Protein AF-0000000066668707 (afdb_homodimer)

Sequence (626 aa):
MRTLSFDSHNLSAIEEFLNSAYTTMSIGNGSPQDASAQIRRDMLGAVSLDQLDLGFDMSYDADPLERVCLCAVQTGAIEETYRDVGTDVFRPGDVGLLTPPDLPYRGTIRTARYSITMFDPALLSRVCGPLGKPVRFTGHKPTSAAAARRLNRAIEHLQEVAADSAAPPSKLVAATLTDYLAATVLDTLPTTVVTDPTATDRRDAHPDVVRRAVAYIETHLAEDIAVADIAMAAFVSVRALQLAFRKHLDTTPLALLRRLRLAAAHEQLRAAVPGEQVTVTTVAYQWGFTHSGRFAIEYKRVYGQHPSQTLHSMRTLSFDSHNLSAIEEFLNSAYTTMSIGNGSPQDASAQIRRDMLGAVSLDQLDLGFDMSYDADPLERVCLCAVQTGAIEETYRDVGTDVFRPGDVGLLTPPDLPYRGTIRTARYSITMFDPALLSRVCGPLGKPVRFTGHKPTSAAAARRLNRAIEHLQEVAADSAAPPSKLVAATLTDYLAATVLDTLPTTVVTDPTATDRRDAHPDVVRRAVAYIETHLAEDIAVADIAMAAFVSVRALQLAFRKHLDTTPLALLRRLRLAAAHEQLRAAVPGEQVTVTTVAYQWGFTHSGRFAIEYKRVYGQHPSQTLHS

InterPro domains:
  IPR009057 Homedomain-like superfamily [SSF46689] (207-258)
  IPR009057 Homedomain-like superfamily [SSF46689] (261-310)
  IPR018060 AraC-like, DNA binding HTH domain [PF12833] (231-311)
  IPR018060 AraC-like, DNA binding HTH domain [PS01124] (211-313)
  IPR018060 AraC-like, DNA binding HTH domain [SM00342] (224-311)
  IPR050204 AraC/XylS family transcriptional regulators [PTHR46796] (59-311)

Radius of gyration: 31.49 Å; Cα contacts (8 Å, |Δi|>4): 1230; chains: 2; bounding box: 56×114×71 Å

Structure (mmCIF, N/CA/C/O backbone):
data_AF-0000000066668707-model_v1
#
loop_
_entity.id
_entity.type
_entity.pdbx_description
1 polymer 'AraC family transcriptional regulator'
#
loop_
_atom_site.group_PDB
_atom_site.id
_atom_site.type_symbol
_atom_site.label_atom_id
_atom_site.label_alt_id
_atom_site.label_comp_id
_atom_site.label_asym_id
_atom_site.label_entity_id
_atom_site.label_seq_id
_atom_site.pdbx_PDB_ins_code
_atom_site.Cartn_x
_atom_site.Cartn_y
_atom_site.Cartn_z
_atom_site.occupancy
_atom_site.B_iso_or_equiv
_atom_site.auth_seq_id
_atom_site.auth_comp_id
_atom_site.auth_asym_id
_atom_site.auth_atom_id
_atom_site.pdbx_PDB_model_num
ATOM 1 N N . MET A 1 1 ? 18.828 -0.746 -1.94 1 44.69 1 MET A N 1
ATOM 2 C CA . MET A 1 1 ? 18.391 0.459 -1.24 1 44.69 1 MET A CA 1
ATOM 3 C C . MET A 1 1 ? 19.219 0.678 0.029 1 44.69 1 MET A C 1
ATOM 5 O O . MET A 1 1 ? 19.297 -0.214 0.874 1 44.69 1 MET A O 1
ATOM 9 N N . ARG A 1 2 ? 20.25 1.613 0.057 1 58.72 2 ARG A N 1
ATOM 10 C CA . ARG A 1 2 ? 21.312 1.766 1.03 1 58.72 2 ARG A CA 1
ATOM 11 C C . ARG A 1 2 ? 20.781 2.23 2.377 1 58.72 2 ARG A C 1
ATOM 13 O O . ARG A 1 2 ? 20.016 3.199 2.447 1 58.72 2 ARG A O 1
ATOM 20 N N . THR A 1 3 ? 20.766 1.231 3.348 1 76.81 3 THR A N 1
ATOM 21 C CA . THR A 1 3 ? 20.453 1.459 4.754 1 76.81 3 THR A CA 1
ATOM 22 C C . THR A 1 3 ? 21.516 2.342 5.406 1 76.81 3 THR A C 1
ATOM 24 O O . THR A 1 3 ? 22.719 2.07 5.293 1 76.81 3 THR A O 1
ATOM 27 N N . LEU A 1 4 ? 21.234 3.59 5.691 1 84.19 4 LEU A N 1
ATOM 28 C CA . LEU A 1 4 ? 22.062 4.457 6.523 1 84.19 4 LEU A CA 1
ATOM 29 C C . LEU A 1 4 ? 21.906 4.105 7.996 1 84.19 4 LEU A C 1
ATOM 31 O O . LEU A 1 4 ? 20.797 3.879 8.477 1 84.19 4 LEU A O 1
ATOM 35 N N . SER A 1 5 ? 23.109 3.859 8.664 1 90.88 5 SER A N 1
ATOM 36 C CA . SER A 1 5 ? 23.094 3.584 10.094 1 90.88 5 SER A CA 1
ATOM 37 C C . SER A 1 5 ? 24.047 4.512 10.844 1 90.88 5 SER A C 1
ATOM 39 O O . SER A 1 5 ? 25.156 4.766 10.391 1 90.88 5 SER A O 1
ATOM 41 N N . PHE A 1 6 ? 23.562 5.051 11.922 1 93.5 6 PHE A N 1
ATOM 42 C CA . PHE A 1 6 ? 24.328 5.988 12.734 1 93.5 6 PHE A CA 1
ATOM 43 C C . PHE A 1 6 ? 24.172 5.668 14.219 1 93.5 6 PHE A C 1
ATOM 45 O O . PHE A 1 6 ? 23.078 5.324 14.672 1 93.5 6 PHE A O 1
ATOM 52 N N . ASP A 1 7 ? 25.297 5.68 14.93 1 96 7 ASP A N 1
ATOM 53 C CA . ASP A 1 7 ? 25.328 5.445 16.375 1 96 7 ASP A CA 1
ATOM 54 C C . ASP A 1 7 ? 26.406 6.301 17.031 1 96 7 ASP A C 1
ATOM 56 O O . ASP A 1 7 ? 27.594 6.168 16.719 1 96 7 ASP A O 1
ATOM 60 N N . SER A 1 8 ? 25.984 7.207 17.922 1 93.62 8 SER A N 1
ATOM 61 C CA . SER A 1 8 ? 26.969 8.07 18.562 1 93.62 8 SER A CA 1
ATOM 62 C C . SER A 1 8 ? 26.484 8.531 19.938 1 93.62 8 SER A C 1
ATOM 64 O O . SER A 1 8 ? 25.281 8.562 20.203 1 93.62 8 SER A O 1
ATOM 66 N N . HIS A 1 9 ? 27.422 8.883 20.812 1 94.81 9 HIS A N 1
ATOM 67 C CA . HIS A 1 9 ? 27.156 9.453 22.125 1 94.81 9 HIS A CA 1
ATOM 68 C C . HIS A 1 9 ? 27.703 10.867 22.234 1 94.81 9 HIS A C 1
ATOM 70 O O . HIS A 1 9 ? 27.766 11.438 23.328 1 94.81 9 HIS A O 1
ATOM 76 N N . ASN A 1 10 ? 28.156 11.367 21.188 1 93.69 10 ASN A N 1
ATOM 77 C CA . ASN A 1 10 ? 28.75 12.695 21.094 1 93.69 10 ASN A CA 1
ATOM 78 C C . ASN A 1 10 ? 27.781 13.695 20.469 1 93.69 10 ASN A C 1
ATOM 80 O O . ASN A 1 10 ? 27.344 13.516 19.344 1 93.69 10 ASN A O 1
ATOM 84 N N . LEU A 1 11 ? 27.531 14.742 21.219 1 96.19 11 LEU A N 1
ATOM 85 C CA . LEU A 1 11 ? 26.531 15.719 20.797 1 96.19 11 LEU A CA 1
ATOM 86 C C . LEU A 1 11 ? 26.922 16.359 19.469 1 96.19 11 LEU A C 1
ATOM 88 O O . LEU A 1 11 ? 26.078 16.562 18.594 1 96.19 11 LEU A O 1
ATOM 92 N N . SER A 1 12 ? 28.203 16.656 19.359 1 95.5 12 SER A N 1
ATOM 93 C CA . SER A 1 12 ? 28.672 17.297 18.125 1 95.5 12 SER A CA 1
ATOM 94 C C . SER A 1 12 ? 28.531 16.359 16.938 1 95.5 12 SER A C 1
ATOM 96 O O . SER A 1 12 ? 28.188 16.797 15.836 1 95.5 12 SER A O 1
ATOM 98 N N . ALA A 1 13 ? 28.797 15.133 17.156 1 95.75 13 ALA A N 1
ATOM 99 C CA . ALA A 1 13 ? 28.656 14.141 16.094 1 95.75 13 ALA A CA 1
ATOM 100 C C . ALA A 1 13 ? 27.188 13.961 15.695 1 95.75 13 ALA A C 1
ATOM 102 O O . ALA A 1 13 ? 26.875 13.805 14.516 1 95.75 13 ALA A O 1
ATOM 103 N N . ILE A 1 14 ? 26.359 13.984 16.672 1 96.06 14 ILE A N 1
ATOM 104 C CA . ILE A 1 14 ? 24.922 13.859 16.438 1 96.06 14 ILE A CA 1
ATOM 105 C C . ILE A 1 14 ? 24.422 15.047 15.609 1 96.06 14 ILE A C 1
ATOM 107 O O . ILE A 1 14 ? 23.719 14.875 14.617 1 96.06 14 ILE A O 1
ATOM 111 N N . GLU A 1 15 ? 24.828 16.188 15.969 1 96.81 15 GLU A N 1
ATOM 112 C CA . GLU A 1 15 ? 24.453 17.391 15.242 1 96.81 15 GLU A CA 1
ATOM 113 C C . GLU A 1 15 ? 24.938 17.344 13.797 1 96.81 15 GLU A C 1
ATOM 115 O O . GLU A 1 15 ? 24.203 17.688 12.867 1 96.81 15 GLU A O 1
ATOM 120 N N . GLU A 1 16 ? 26.188 16.938 13.594 1 94.12 16 GLU A N 1
ATOM 121 C CA . GLU A 1 16 ? 26.766 16.828 12.258 1 94.12 16 GLU A CA 1
ATOM 122 C C . GLU A 1 16 ? 25.969 15.859 11.391 1 94.12 16 GLU A C 1
ATOM 124 O O . GLU A 1 16 ? 25.719 16.125 10.219 1 94.12 16 GLU A O 1
ATOM 129 N N . PHE A 1 17 ? 25.625 14.859 11.969 1 93.75 17 PHE A N 1
ATOM 130 C CA . PHE A 1 17 ? 24.859 13.859 11.234 1 93.75 17 PHE A CA 1
ATOM 131 C C . PHE A 1 17 ? 23.5 14.414 10.828 1 93.75 17 PHE A C 1
ATOM 133 O O . PHE A 1 17 ? 23.078 14.281 9.68 1 93.75 17 PHE A O 1
ATOM 140 N N . LEU A 1 18 ? 22.75 14.961 11.844 1 96.38 18 LEU A N 1
ATOM 141 C CA . LEU A 1 18 ? 21.422 15.492 11.578 1 96.38 18 LEU A CA 1
ATOM 142 C C . LEU A 1 18 ? 21.469 16.562 10.492 1 96.38 18 LEU A C 1
ATOM 144 O O . LEU A 1 18 ? 20.578 16.625 9.633 1 96.38 18 LEU A O 1
ATOM 148 N N . ASN A 1 19 ? 22.531 17.344 10.453 1 95.5 19 ASN A N 1
ATOM 149 C CA . ASN A 1 19 ? 22.703 18.375 9.445 1 95.5 19 ASN A CA 1
ATOM 150 C C . ASN A 1 19 ? 22.922 17.781 8.055 1 95.5 19 ASN A C 1
ATOM 152 O O . ASN A 1 19 ? 22.484 18.344 7.051 1 95.5 19 ASN A O 1
ATOM 156 N N . SER A 1 20 ? 23.594 16.703 8.047 1 93.25 20 SER A N 1
ATOM 157 C CA . SER A 1 20 ? 23.859 16.031 6.777 1 93.25 20 SER A CA 1
ATOM 158 C C . SER A 1 20 ? 22.625 15.289 6.281 1 93.25 20 SER A C 1
ATOM 160 O O . SER A 1 20 ? 22.375 15.219 5.078 1 93.25 20 SER A O 1
ATOM 162 N N . ALA A 1 21 ? 21.844 14.781 7.16 1 93.44 21 ALA A N 1
ATOM 163 C CA . ALA A 1 21 ? 20.781 13.844 6.805 1 93.44 21 ALA A CA 1
ATOM 164 C C . ALA A 1 21 ? 19.453 14.562 6.625 1 93.44 21 ALA A C 1
ATOM 166 O O . ALA A 1 21 ? 18.578 14.086 5.91 1 93.44 21 ALA A O 1
ATOM 167 N N . TYR A 1 22 ? 19.297 15.68 7.254 1 95.69 22 TYR A N 1
ATOM 168 C CA . TYR A 1 22 ? 17.984 16.312 7.254 1 95.69 22 TYR A CA 1
ATOM 169 C C . TYR A 1 22 ? 18.078 17.766 6.797 1 95.69 22 TYR A C 1
ATOM 171 O O . TYR A 1 22 ? 17.984 18.047 5.602 1 95.69 22 TYR A O 1
ATOM 179 N N . THR A 1 23 ? 18.344 18.688 7.609 1 95.06 23 THR A N 1
ATOM 180 C CA . THR A 1 23 ? 18.5 20.094 7.297 1 95.06 23 THR A CA 1
ATOM 181 C C . THR A 1 23 ? 19.453 20.766 8.281 1 95.06 23 THR A C 1
ATOM 183 O O . THR A 1 23 ? 19.922 20.125 9.227 1 95.06 23 THR A O 1
ATOM 186 N N . THR A 1 24 ? 19.766 21.969 7.914 1 96.25 24 THR A N 1
ATOM 187 C CA . THR A 1 24 ? 20.609 22.719 8.836 1 96.25 24 THR A CA 1
ATOM 188 C C . THR A 1 24 ? 19.891 22.969 10.156 1 96.25 24 THR A C 1
ATOM 190 O O . THR A 1 24 ? 18.781 23.516 10.172 1 96.25 24 THR A O 1
ATOM 193 N N . MET A 1 25 ? 20.562 22.484 11.273 1 95.75 25 MET A N 1
ATOM 194 C CA . MET A 1 25 ? 19.953 22.719 12.578 1 95.75 25 MET A CA 1
ATOM 195 C C . MET A 1 25 ? 21.016 22.812 13.672 1 95.75 25 MET A C 1
ATOM 197 O O . MET A 1 25 ? 22.156 22.391 13.477 1 95.75 25 MET A O 1
ATOM 201 N N . SER A 1 26 ? 20.688 23.547 14.688 1 97.31 26 SER A N 1
ATOM 202 C CA . SER A 1 26 ? 21.453 23.531 15.938 1 97.31 26 SER A CA 1
ATOM 203 C C . SER A 1 26 ? 20.719 22.734 17.016 1 97.31 26 SER A C 1
ATOM 205 O O . SER A 1 26 ? 19.484 22.812 17.125 1 97.31 26 SER A O 1
ATOM 207 N N . ILE A 1 27 ? 21.516 21.906 17.719 1 97.31 27 ILE A N 1
ATOM 208 C CA . ILE A 1 27 ? 20.875 21.094 18.75 1 97.31 27 ILE A CA 1
ATOM 209 C C . ILE A 1 27 ? 21.516 21.375 20.094 1 97.31 27 ILE A C 1
ATOM 211 O O . ILE A 1 27 ? 22.625 21.906 20.172 1 97.31 27 ILE A O 1
ATOM 215 N N . GLY A 1 28 ? 20.797 21.094 21.156 1 96.94 28 GLY A N 1
ATOM 216 C CA . GLY A 1 28 ? 21.281 21.188 22.531 1 96.94 28 GLY A CA 1
ATOM 217 C C . GLY A 1 28 ? 20.859 20.016 23.391 1 96.94 28 GLY A C 1
ATOM 218 O O . GLY A 1 28 ? 19.875 19.328 23.094 1 96.94 28 GLY A O 1
ATOM 219 N N . ASN A 1 29 ? 21.625 19.703 24.406 1 95.75 29 ASN A N 1
ATOM 220 C CA . ASN A 1 29 ? 21.281 18.688 25.391 1 95.75 29 ASN A CA 1
ATOM 221 C C . ASN A 1 29 ? 20.703 19.312 26.656 1 95.75 29 ASN A C 1
ATOM 223 O O . ASN A 1 29 ? 21.438 19.922 27.438 1 95.75 29 ASN A O 1
ATOM 227 N N . GLY A 1 30 ? 19.453 19.094 26.859 1 87.81 30 GLY A N 1
ATOM 228 C CA . GLY A 1 30 ? 18.781 19.672 28.016 1 87.81 30 GLY A CA 1
ATOM 229 C C . GLY A 1 30 ? 18.688 18.703 29.188 1 87.81 30 GLY A C 1
ATOM 230 O O . GLY A 1 30 ? 17.984 18.969 30.156 1 87.81 30 GLY A O 1
ATOM 231 N N . SER A 1 31 ? 19.359 17.594 29.125 1 88.75 31 SER A N 1
ATOM 232 C CA . SER A 1 31 ? 19.266 16.578 30.172 1 88.75 31 SER A CA 1
ATOM 233 C C . SER A 1 31 ? 20.625 16.344 30.828 1 88.75 31 SER A C 1
ATOM 235 O O . SER A 1 31 ? 21.672 16.688 30.266 1 88.75 31 SER A O 1
ATOM 237 N N . PRO A 1 32 ? 20.609 15.836 32.031 1 86.81 32 PRO A N 1
ATOM 238 C CA . PRO A 1 32 ? 21.859 15.5 32.688 1 86.81 32 PRO A CA 1
ATOM 239 C C . PRO A 1 32 ? 22.562 14.297 32.062 1 86.81 32 PRO A C 1
ATOM 241 O O . PRO A 1 32 ? 23.781 14.141 32.25 1 86.81 32 PRO A O 1
ATOM 244 N N . GLN A 1 33 ? 21.875 13.523 31.375 1 87.38 33 GLN A N 1
ATOM 245 C CA . GLN A 1 33 ? 22.453 12.336 30.75 1 87.38 33 GLN A CA 1
ATOM 246 C C . GLN A 1 33 ? 23.297 12.719 29.531 1 87.38 33 GLN A C 1
ATOM 248 O O . GLN A 1 33 ? 23.062 13.75 28.906 1 87.38 33 GLN A O 1
ATOM 253 N N . ASP A 1 34 ? 24.219 11.844 29.25 1 91.44 34 ASP A N 1
ATOM 254 C CA . ASP A 1 34 ? 25.031 12.016 28.047 1 91.44 34 ASP A CA 1
ATOM 255 C C . ASP A 1 34 ? 24.172 11.859 26.797 1 91.44 34 ASP A C 1
ATOM 257 O O . ASP A 1 34 ? 23.203 11.094 26.781 1 91.44 34 ASP A O 1
ATOM 261 N N . ALA A 1 35 ? 24.594 12.609 25.828 1 94.56 35 ALA A N 1
ATOM 262 C CA . ALA A 1 35 ? 23.906 12.492 24.547 1 94.56 35 ALA A CA 1
ATOM 263 C C . ALA A 1 35 ? 24.062 11.094 23.953 1 94.56 35 ALA A C 1
ATOM 265 O O . ALA A 1 35 ? 25.109 10.461 24.125 1 94.56 35 ALA A O 1
ATOM 266 N N . SER A 1 36 ? 23.016 10.555 23.391 1 96.88 36 SER A N 1
ATOM 267 C CA . SER A 1 36 ? 23.047 9.289 22.672 1 96.88 36 SER A CA 1
ATOM 268 C C . SER A 1 36 ? 21.984 9.258 21.578 1 96.88 36 SER A C 1
ATOM 270 O O . SER A 1 36 ? 20.859 9.688 21.781 1 96.88 36 SER A O 1
ATOM 272 N N . ALA A 1 37 ? 22.406 8.812 20.406 1 96.94 37 ALA A N 1
ATOM 273 C CA . ALA A 1 37 ? 21.484 8.719 19.281 1 96.94 37 ALA A CA 1
ATOM 274 C C . ALA A 1 37 ? 21.812 7.508 18.406 1 96.94 37 ALA A C 1
ATOM 276 O O . ALA A 1 37 ? 22.984 7.254 18.094 1 96.94 37 ALA A O 1
ATOM 277 N N . GLN A 1 38 ? 20.828 6.711 18.172 1 97.88 38 GLN A N 1
ATOM 278 C CA . GLN A 1 38 ? 20.875 5.668 17.156 1 97.88 38 GLN A CA 1
ATOM 279 C C . GLN A 1 38 ? 19.844 5.914 16.062 1 97.88 38 GLN A C 1
ATOM 281 O O . GLN A 1 38 ? 18.656 6.109 16.359 1 97.88 38 GLN A O 1
ATOM 286 N N . ILE A 1 39 ? 20.312 5.961 14.797 1 96.31 39 ILE A N 1
ATOM 287 C CA . ILE A 1 39 ? 19.422 6.262 13.672 1 96.31 39 ILE A CA 1
ATOM 288 C C . ILE A 1 39 ? 19.672 5.273 12.539 1 96.31 39 ILE A C 1
ATOM 290 O O . ILE A 1 39 ? 20.828 5 12.188 1 96.31 39 ILE A O 1
ATOM 294 N N . ARG A 1 40 ? 18.672 4.664 12.102 1 95.81 40 ARG A N 1
ATOM 295 C CA . ARG A 1 40 ? 18.703 3.811 10.914 1 95.81 40 ARG A CA 1
ATOM 296 C C . ARG A 1 40 ? 17.75 4.316 9.844 1 95.81 40 ARG A C 1
ATOM 298 O O . ARG A 1 40 ? 16.625 4.703 10.141 1 95.81 40 ARG A O 1
ATOM 305 N N . ARG A 1 41 ? 18.25 4.316 8.562 1 96 41 ARG A N 1
ATOM 306 C CA . ARG A 1 41 ? 17.422 4.77 7.449 1 96 41 ARG A CA 1
ATOM 307 C C . ARG A 1 41 ? 17.312 3.693 6.371 1 96 41 ARG A C 1
ATOM 309 O O . ARG A 1 41 ? 18.328 3.15 5.93 1 96 41 ARG A O 1
ATOM 316 N N . ASP A 1 42 ? 16.094 3.439 6.016 1 94.06 42 ASP A N 1
ATOM 317 C CA . ASP A 1 42 ? 15.805 2.672 4.809 1 94.06 42 ASP A CA 1
ATOM 318 C C . ASP A 1 42 ? 15.141 3.549 3.744 1 94.06 42 ASP A C 1
ATOM 320 O O . ASP A 1 42 ? 14.531 4.57 4.066 1 94.06 42 ASP A O 1
ATOM 324 N N . MET A 1 43 ? 15.359 3.125 2.484 1 91.94 43 MET A N 1
ATOM 325 C CA . MET A 1 43 ? 14.758 3.879 1.389 1 91.94 43 MET A CA 1
ATOM 326 C C . MET A 1 43 ? 13.742 3.027 0.636 1 91.94 43 MET A C 1
ATOM 328 O O . MET A 1 43 ? 13.961 1.834 0.427 1 91.94 43 MET A O 1
ATOM 332 N N . LEU A 1 44 ? 12.664 3.613 0.288 1 92.75 44 LEU A N 1
ATOM 333 C CA . LEU A 1 44 ? 11.703 3.094 -0.682 1 92.75 44 LEU A CA 1
ATOM 334 C C . LEU A 1 44 ? 11.461 4.102 -1.801 1 92.75 44 LEU A C 1
ATOM 336 O O . LEU A 1 44 ? 10.664 5.031 -1.645 1 92.75 44 LEU A O 1
ATOM 340 N N . GLY A 1 45 ? 12.102 3.848 -2.957 1 83.69 45 GLY A N 1
ATOM 341 C CA . GLY A 1 45 ? 12.164 4.93 -3.926 1 83.69 45 GLY A CA 1
ATOM 342 C C . GLY A 1 45 ? 12.742 6.211 -3.354 1 83.69 45 GLY A C 1
ATOM 343 O O . GLY A 1 45 ? 13.836 6.203 -2.787 1 83.69 45 GLY A O 1
ATOM 344 N N . ALA A 1 46 ? 11.938 7.273 -3.486 1 87.06 46 ALA A N 1
ATOM 345 C CA . ALA A 1 46 ? 12.414 8.57 -3.014 1 87.06 46 ALA A CA 1
ATOM 346 C C . ALA A 1 46 ? 11.906 8.867 -1.606 1 87.06 46 ALA A C 1
ATOM 348 O O . ALA A 1 46 ? 12.086 9.969 -1.09 1 87.06 46 ALA A O 1
ATOM 349 N N . VAL A 1 47 ? 11.25 7.883 -0.95 1 95.94 47 VAL A N 1
ATOM 350 C CA . VAL A 1 47 ? 10.742 8.047 0.41 1 95.94 47 VAL A CA 1
ATOM 351 C C . VAL A 1 47 ? 11.75 7.477 1.407 1 95.94 47 VAL A C 1
ATOM 353 O O . VAL A 1 47 ? 12.219 6.348 1.251 1 95.94 47 VAL A O 1
ATOM 356 N N . SER A 1 48 ? 12.148 8.25 2.354 1 96.75 48 SER A N 1
ATOM 357 C CA . SER A 1 48 ? 13.031 7.762 3.412 1 96.75 48 SER A CA 1
ATOM 358 C C . SER A 1 48 ? 12.234 7.352 4.645 1 96.75 48 SER A C 1
ATOM 360 O O . SER A 1 48 ? 11.25 8 5.004 1 96.75 48 SER A O 1
ATOM 362 N N . LEU A 1 49 ? 12.578 6.293 5.238 1 97.38 49 LEU A N 1
ATOM 363 C CA . LEU A 1 49 ? 11.992 5.758 6.461 1 97.38 49 LEU A CA 1
ATOM 364 C C . LEU A 1 49 ? 13.055 5.602 7.547 1 97.38 49 LEU A C 1
ATOM 366 O O . LEU A 1 49 ? 13.836 4.652 7.52 1 97.38 49 LEU A O 1
ATOM 370 N N . ASP A 1 50 ? 13.031 6.488 8.508 1 97.56 50 ASP A N 1
ATOM 371 C CA . ASP A 1 50 ? 14.07 6.531 9.531 1 97.56 50 ASP A CA 1
ATOM 372 C C . ASP A 1 50 ? 13.539 6.035 10.875 1 97.56 50 ASP A C 1
ATOM 374 O O . ASP A 1 50 ? 12.398 6.332 11.25 1 97.56 50 ASP A O 1
ATOM 378 N N . GLN A 1 51 ? 14.305 5.273 11.594 1 97.31 51 GLN A N 1
ATOM 379 C CA . GLN A 1 51 ? 14.094 4.918 12.992 1 97.31 51 GLN A CA 1
ATOM 380 C C . GLN A 1 51 ? 15.094 5.617 13.898 1 97.31 51 GLN A C 1
ATOM 382 O O . GLN A 1 51 ? 16.312 5.484 13.711 1 97.31 51 GLN A O 1
ATOM 387 N N . LEU A 1 52 ? 14.578 6.371 14.836 1 97.88 52 LEU A N 1
ATOM 388 C CA . LEU A 1 52 ? 15.445 7.145 15.719 1 97.88 52 LEU A CA 1
ATOM 389 C C . LEU A 1 52 ? 15.25 6.73 17.172 1 97.88 52 LEU A C 1
ATOM 391 O O . LEU A 1 52 ? 14.117 6.516 17.609 1 97.88 52 LEU A O 1
ATOM 395 N N . ASP A 1 53 ? 16.344 6.555 17.844 1 98.25 53 ASP A N 1
ATOM 396 C CA . ASP A 1 53 ? 16.391 6.348 19.281 1 98.25 53 ASP A CA 1
ATOM 397 C C . ASP A 1 53 ? 17.312 7.363 19.953 1 98.25 53 ASP A C 1
ATOM 399 O O . ASP A 1 53 ? 18.547 7.25 19.875 1 98.25 53 ASP A O 1
ATOM 403 N N . LEU A 1 54 ? 16.781 8.336 20.578 1 97.69 54 LEU A N 1
ATOM 404 C CA . LEU A 1 54 ? 17.531 9.375 21.266 1 97.69 54 LEU A CA 1
ATOM 405 C C . LEU A 1 54 ? 17.469 9.172 22.781 1 97.69 54 LEU A C 1
ATOM 407 O O . LEU A 1 54 ? 16.375 9.156 23.359 1 97.69 54 LEU A O 1
ATOM 411 N N . GLY A 1 55 ? 18.578 9.078 23.422 1 96.44 55 GLY A N 1
ATOM 412 C CA . GLY A 1 55 ? 18.656 8.781 24.844 1 96.44 55 GLY A CA 1
ATOM 413 C C . GLY A 1 55 ? 18.859 10.016 25.703 1 96.44 55 GLY A C 1
ATOM 414 O O . GLY A 1 55 ? 19.359 9.922 26.828 1 96.44 55 GLY A O 1
ATOM 415 N N . PHE A 1 56 ? 18.516 11.203 25.188 1 95.94 56 PHE A N 1
ATOM 416 C CA . PHE A 1 56 ? 18.641 12.461 25.922 1 95.94 56 PHE A CA 1
ATOM 417 C C . PHE A 1 56 ? 17.578 13.461 25.453 1 95.94 56 PHE A C 1
ATOM 419 O O . PHE A 1 56 ? 16.906 13.227 24.453 1 95.94 56 PHE A O 1
ATOM 426 N N . ASP A 1 57 ? 17.359 14.469 26.25 1 97.31 57 ASP A N 1
ATOM 427 C CA . ASP A 1 57 ? 16.453 15.539 25.844 1 97.31 57 ASP A CA 1
ATOM 428 C C . ASP A 1 57 ? 17.141 16.5 24.875 1 97.31 57 ASP A C 1
ATOM 430 O O . ASP A 1 57 ? 18 17.297 25.281 1 97.31 57 ASP A O 1
ATOM 434 N N . MET A 1 58 ? 16.703 16.469 23.656 1 97.56 58 MET A N 1
ATOM 435 C CA . MET A 1 58 ? 17.375 17.25 22.625 1 97.56 58 MET A CA 1
ATOM 436 C C . MET A 1 58 ? 16.516 18.453 22.219 1 97.56 58 MET A C 1
ATOM 438 O O . MET A 1 58 ? 15.43 18.281 21.672 1 97.56 58 MET A O 1
ATOM 442 N N . SER A 1 59 ? 16.984 19.625 22.469 1 97 59 SER A N 1
ATOM 443 C CA . SER A 1 59 ? 16.391 20.797 21.859 1 97 59 SER A CA 1
ATOM 444 C C . SER A 1 59 ? 16.922 21.016 20.453 1 97 59 SER A C 1
ATOM 446 O O . SER A 1 59 ? 18.078 20.703 20.156 1 97 59 SER A O 1
ATOM 448 N N . TYR A 1 60 ? 16.094 21.5 19.562 1 96.69 60 TYR A N 1
ATOM 449 C CA . TYR A 1 60 ? 16.547 21.75 18.203 1 96.69 60 TYR A CA 1
ATOM 450 C C . TYR A 1 60 ? 15.914 23.031 17.656 1 96.69 60 TYR A C 1
ATOM 452 O O . TYR A 1 60 ? 14.805 23.406 18.047 1 96.69 60 TYR A O 1
ATOM 460 N N . ASP A 1 61 ? 16.594 23.781 16.859 1 95.38 61 ASP A N 1
ATOM 461 C CA . ASP A 1 61 ? 16.219 24.906 16.016 1 95.38 61 ASP A CA 1
ATOM 462 C C . ASP A 1 61 ? 16.703 24.703 14.578 1 95.38 61 ASP A C 1
ATOM 464 O O . ASP A 1 61 ? 17.906 24.688 14.32 1 95.38 61 ASP A O 1
ATOM 468 N N . ALA A 1 62 ? 15.711 24.531 13.688 1 95.25 62 ALA A N 1
ATOM 469 C CA . ALA A 1 62 ? 16.078 23.953 12.391 1 95.25 62 ALA A CA 1
ATOM 470 C C . ALA A 1 62 ? 15.5 24.781 11.242 1 95.25 62 ALA A C 1
ATOM 472 O O . ALA A 1 62 ? 14.422 25.375 11.375 1 95.25 62 ALA A O 1
ATOM 473 N N . ASP A 1 63 ? 16.156 24.797 10.109 1 93.94 63 ASP A N 1
ATOM 474 C CA . ASP A 1 63 ? 15.664 25.344 8.844 1 93.94 63 ASP A CA 1
ATOM 475 C C . ASP A 1 63 ? 14.539 24.484 8.281 1 93.94 63 ASP A C 1
ATOM 477 O O . ASP A 1 63 ? 14.289 23.375 8.766 1 93.94 63 ASP A O 1
ATOM 481 N N . PRO A 1 64 ? 13.773 25.062 7.309 1 91.69 64 PRO A N 1
ATOM 482 C CA . PRO A 1 64 ? 12.727 24.25 6.68 1 91.69 64 PRO A CA 1
ATOM 483 C C . PRO A 1 64 ? 13.273 22.953 6.102 1 91.69 64 PRO A C 1
ATOM 485 O O . PRO A 1 64 ? 14.375 22.922 5.547 1 91.69 64 PRO A O 1
ATOM 488 N N . LEU A 1 65 ? 12.539 21.891 6.262 1 95 65 LEU A N 1
ATOM 489 C CA . LEU A 1 65 ? 12.945 20.594 5.738 1 95 65 LEU A CA 1
ATOM 490 C C . LEU A 1 65 ? 12.758 20.531 4.227 1 95 65 LEU A C 1
ATOM 492 O O . LEU A 1 65 ? 13.484 19.797 3.539 1 95 65 LEU A O 1
ATOM 496 N N . GLU A 1 66 ? 11.711 21.234 3.715 1 92.69 66 GLU A N 1
ATOM 497 C CA . GLU A 1 66 ? 11.305 21.234 2.312 1 92.69 66 GLU A CA 1
ATOM 498 C C . GLU A 1 66 ? 10.781 19.859 1.895 1 92.69 66 GLU A C 1
ATOM 500 O O . GLU A 1 66 ? 10.805 19.516 0.711 1 92.69 66 GLU A O 1
ATOM 505 N N . ARG A 1 67 ? 10.461 19.062 2.834 1 96.38 67 ARG A N 1
ATOM 506 C CA . ARG A 1 67 ? 9.867 17.734 2.676 1 96.38 67 ARG A CA 1
ATOM 507 C C . ARG A 1 67 ? 8.695 17.547 3.631 1 96.38 67 ARG A C 1
ATOM 509 O O . ARG A 1 67 ? 8.641 18.172 4.688 1 96.38 67 ARG A O 1
ATOM 516 N N . VAL A 1 68 ? 7.793 16.75 3.152 1 97.25 68 VAL A N 1
ATOM 517 C CA . VAL A 1 68 ? 6.801 16.266 4.109 1 97.25 68 VAL A CA 1
ATOM 518 C C . VAL A 1 68 ? 7.465 15.328 5.117 1 97.25 68 VAL A C 1
ATOM 520 O O . VAL A 1 68 ? 8.164 14.391 4.734 1 97.25 68 VAL A O 1
ATOM 523 N N . CYS A 1 69 ? 7.297 15.594 6.344 1 98.06 69 CYS A N 1
ATOM 524 C CA . CYS A 1 69 ? 7.926 14.82 7.414 1 98.06 69 CYS A CA 1
ATOM 525 C C . CYS A 1 69 ? 6.883 14.297 8.391 1 98.06 69 CYS A C 1
ATOM 527 O O . CYS A 1 69 ? 6.352 15.055 9.203 1 98.06 69 CYS A O 1
ATOM 529 N N . LEU A 1 70 ? 6.605 13.016 8.32 1 98.5 70 LEU A N 1
ATOM 530 C CA . LEU A 1 70 ? 5.684 12.352 9.242 1 98.5 70 LEU A CA 1
ATOM 531 C C . LEU A 1 70 ? 6.434 11.758 10.43 1 98.5 70 LEU A C 1
ATOM 533 O O . LEU A 1 70 ? 7.473 11.109 10.25 1 98.5 70 LEU A O 1
ATOM 537 N N . CYS A 1 71 ? 5.949 11.977 11.602 1 98.06 71 CYS A N 1
ATOM 538 C CA . CYS A 1 71 ? 6.562 11.391 12.789 1 98.06 71 CYS A CA 1
ATOM 539 C C . CYS A 1 71 ? 5.59 10.461 13.508 1 98.06 71 CYS A C 1
ATOM 541 O O . CYS A 1 71 ? 4.391 10.742 13.562 1 98.06 71 CYS A O 1
ATOM 543 N N . ALA A 1 72 ? 5.992 9.375 13.984 1 98.38 72 ALA A N 1
ATOM 544 C CA . ALA A 1 72 ? 5.266 8.438 14.836 1 98.38 72 ALA A CA 1
ATOM 545 C C . ALA A 1 72 ? 6.066 8.102 16.094 1 98.38 72 ALA A C 1
ATOM 547 O O . ALA A 1 72 ? 7.16 7.535 16 1 98.38 72 ALA A O 1
ATOM 548 N N . VAL A 1 73 ? 5.48 8.359 17.281 1 98.5 73 VAL A N 1
ATOM 549 C CA . VAL A 1 73 ? 6.223 8.219 18.516 1 98.5 73 VAL A CA 1
ATOM 550 C C . VAL A 1 73 ? 5.922 6.871 19.156 1 98.5 73 VAL A C 1
ATOM 552 O O . VAL A 1 73 ? 4.754 6.492 19.312 1 98.5 73 VAL A O 1
ATOM 555 N N . GLN A 1 74 ? 6.973 6.191 19.5 1 98 74 GLN A N 1
ATOM 556 C CA . GLN A 1 74 ? 6.828 4.918 20.203 1 98 74 GLN A CA 1
ATOM 557 C C . GLN A 1 74 ? 6.984 5.098 21.719 1 98 74 GLN A C 1
ATOM 559 O O . GLN A 1 74 ? 6.195 4.562 22.5 1 98 74 GLN A O 1
ATOM 564 N N . THR A 1 75 ? 7.996 5.758 22.141 1 98.06 75 THR A N 1
ATOM 565 C CA . THR A 1 75 ? 8.219 6.129 23.547 1 98.06 75 THR A CA 1
ATOM 566 C C . THR A 1 75 ? 8.742 7.559 23.641 1 98.06 75 THR A C 1
ATOM 568 O O . THR A 1 75 ? 9.25 8.109 22.672 1 98.06 75 THR A O 1
ATOM 571 N N . GLY A 1 76 ? 8.547 8.164 24.859 1 97.75 76 GLY A N 1
ATOM 572 C CA . GLY A 1 76 ? 8.945 9.555 25.016 1 97.75 76 GLY A CA 1
ATOM 573 C C . GLY A 1 76 ? 7.961 10.539 24.406 1 97.75 76 GLY A C 1
ATOM 574 O O . GLY A 1 76 ? 6.75 10.312 24.453 1 97.75 76 GLY A O 1
ATOM 575 N N . ALA A 1 77 ? 8.578 11.695 24 1 97.81 77 ALA A N 1
ATOM 576 C CA . ALA A 1 77 ? 7.688 12.719 23.438 1 97.81 77 ALA A CA 1
ATOM 577 C C . ALA A 1 77 ? 8.461 13.688 22.547 1 97.81 77 ALA A C 1
ATOM 579 O O . ALA A 1 77 ? 9.672 13.859 22.719 1 97.81 77 ALA A O 1
ATOM 580 N N . ILE A 1 78 ? 7.773 14.203 21.641 1 97.38 78 ILE A N 1
ATOM 581 C CA . ILE A 1 78 ? 8.273 15.297 20.812 1 97.38 78 ILE A CA 1
ATOM 582 C C . ILE A 1 78 ? 7.43 16.547 21.031 1 97.38 78 ILE A C 1
ATOM 584 O O . ILE A 1 78 ? 6.23 16.547 20.75 1 97.38 78 ILE A O 1
ATOM 588 N N . GLU A 1 79 ? 8.039 17.531 21.547 1 95.25 79 GLU A N 1
ATOM 589 C CA . GLU A 1 79 ? 7.395 18.828 21.75 1 95.25 79 GLU A CA 1
ATOM 590 C C . GLU A 1 79 ? 7.777 19.797 20.641 1 95.25 79 GLU A C 1
ATOM 592 O O . GLU A 1 79 ? 8.945 20.188 20.516 1 95.25 79 GLU A O 1
ATOM 597 N N . GLU A 1 80 ? 6.867 20.141 19.844 1 90.06 80 GLU A N 1
ATOM 598 C CA . GLU A 1 80 ? 7.117 21.062 18.734 1 90.06 80 GLU A CA 1
ATOM 599 C C . GLU A 1 80 ? 6.523 22.438 19.016 1 90.06 80 GLU A C 1
ATOM 601 O O . GLU A 1 80 ? 5.402 22.547 19.516 1 90.06 80 GLU A O 1
ATOM 606 N N . THR A 1 81 ? 7.348 23.406 18.75 1 82.44 81 THR A N 1
ATOM 607 C CA . THR A 1 81 ? 6.871 24.781 18.891 1 82.44 81 THR A CA 1
ATOM 608 C C . THR A 1 81 ? 6.566 25.391 17.531 1 82.44 81 THR A C 1
ATOM 610 O O . THR A 1 81 ? 7.48 25.672 16.75 1 82.44 81 THR A O 1
ATOM 613 N N . TYR A 1 82 ? 5.402 25.422 17.297 1 70.12 82 TYR A N 1
ATOM 614 C CA . TYR A 1 82 ? 4.957 25.984 16.016 1 70.12 82 TYR A CA 1
ATOM 615 C C . TYR A 1 82 ? 4.773 2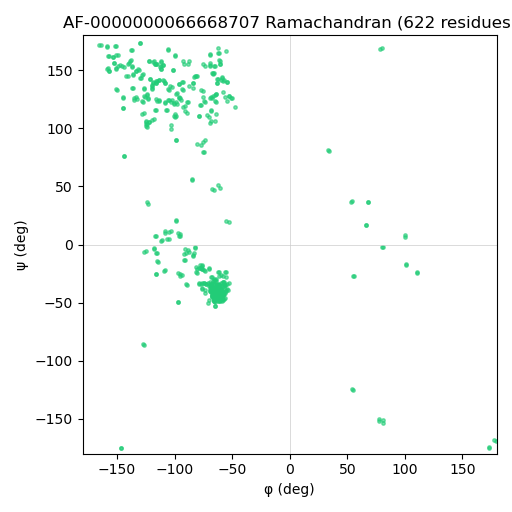7.5 16.125 1 70.12 82 TYR A C 1
ATOM 617 O O . TYR A 1 82 ? 4.336 28 17.172 1 70.12 82 TYR A O 1
ATOM 625 N N . ARG A 1 83 ? 5.238 28.203 15.117 1 61.97 83 ARG A N 1
ATOM 626 C CA . ARG A 1 83 ? 5.164 29.672 15.148 1 61.97 83 ARG A CA 1
ATOM 627 C C . ARG A 1 83 ? 3.713 30.141 15.188 1 61.97 83 ARG A C 1
ATOM 629 O O . ARG A 1 83 ? 3.396 31.141 15.828 1 61.97 83 ARG A O 1
ATOM 636 N N . ASP A 1 84 ? 2.902 29.359 14.5 1 51.03 84 ASP A N 1
ATOM 637 C CA . ASP A 1 84 ? 1.522 29.812 14.344 1 51.03 84 ASP A CA 1
ATOM 638 C C . ASP A 1 84 ? 0.616 29.188 15.406 1 51.03 84 ASP A C 1
ATOM 640 O O . ASP A 1 84 ? -0.42 29.75 15.758 1 51.03 84 ASP A O 1
ATOM 644 N N . VAL A 1 85 ? 0.875 28.047 15.945 1 55.38 85 VAL A N 1
ATOM 645 C CA . VAL A 1 85 ? -0.095 27.281 16.734 1 55.38 85 VAL A CA 1
ATOM 646 C C . VAL A 1 85 ? 0.408 27.125 18.156 1 55.38 85 VAL A C 1
ATOM 648 O O . VAL A 1 85 ? -0.368 26.812 19.062 1 55.38 85 VAL A O 1
ATOM 651 N N . GLY A 1 86 ? 1.551 27.609 18.406 1 66.44 86 GLY A N 1
ATOM 652 C CA . GLY A 1 86 ? 2.133 27.328 19.703 1 66.44 86 GLY A CA 1
ATOM 653 C C . GLY A 1 86 ? 2.789 25.953 19.781 1 66.44 86 GLY A C 1
ATOM 654 O O . GLY A 1 86 ? 3.305 25.453 18.781 1 66.44 86 GLY A O 1
ATOM 655 N N . THR A 1 87 ? 2.773 25.422 21.062 1 74.56 87 THR A N 1
ATOM 656 C CA . THR A 1 87 ? 3.48 24.156 21.266 1 74.56 87 THR A CA 1
ATOM 657 C C . THR A 1 87 ? 2.514 22.984 21.188 1 74.56 87 THR A C 1
ATOM 659 O O . THR A 1 87 ? 1.403 23.047 21.719 1 74.56 87 THR A O 1
ATOM 662 N N . ASP A 1 88 ? 2.756 22.078 20.438 1 82.38 88 ASP A N 1
ATOM 663 C CA . ASP A 1 88 ? 2.039 20.812 20.406 1 82.38 88 ASP A CA 1
ATOM 664 C C . ASP A 1 88 ? 2.971 19.641 20.75 1 82.38 88 ASP A C 1
ATOM 666 O O . ASP A 1 88 ? 4.195 19.781 20.656 1 82.38 88 ASP A O 1
ATOM 670 N N . VAL A 1 89 ? 2.314 18.609 21.234 1 92.44 89 VAL A N 1
ATOM 671 C CA . VAL A 1 89 ? 3.119 17.484 21.734 1 92.44 89 VAL A CA 1
ATOM 672 C C . VAL A 1 89 ? 2.67 16.188 21.062 1 92.44 89 VAL A C 1
ATOM 674 O O . VAL A 1 89 ? 1.473 15.906 20.984 1 92.44 89 VAL A O 1
ATOM 677 N N . PHE A 1 90 ? 3.615 15.477 20.5 1 95.44 90 PHE A N 1
ATOM 678 C CA . PHE A 1 90 ? 3.402 14.102 20.078 1 95.44 90 PHE A CA 1
ATOM 679 C C . PHE A 1 90 ? 3.801 13.125 21.172 1 95.44 90 PHE A C 1
ATOM 681 O O . PHE A 1 90 ? 4.953 13.109 21.609 1 95.44 90 PHE A O 1
ATOM 688 N N . ARG A 1 91 ? 2.84 12.375 21.609 1 96.38 91 ARG A N 1
ATOM 689 C CA . ARG A 1 91 ? 3.043 11.383 22.656 1 96.38 91 ARG A CA 1
ATOM 690 C C . ARG A 1 91 ? 3.057 9.969 22.078 1 96.38 91 ARG A C 1
ATOM 692 O O . ARG A 1 91 ? 2.77 9.781 20.891 1 96.38 91 ARG A O 1
ATOM 699 N N . PRO A 1 92 ? 3.514 8.938 22.953 1 96.88 92 PRO A N 1
ATOM 700 C CA . PRO A 1 92 ? 3.525 7.562 22.453 1 96.88 92 PRO A CA 1
ATOM 701 C C . PRO A 1 92 ? 2.195 7.156 21.812 1 96.88 92 PRO A C 1
ATOM 703 O O . PRO A 1 92 ? 1.138 7.336 22.422 1 96.88 92 PRO A O 1
ATOM 706 N N . GLY A 1 93 ? 2.268 6.691 20.594 1 95.38 93 GLY A N 1
ATOM 707 C CA . GLY A 1 93 ? 1.073 6.309 19.859 1 95.38 93 GLY A CA 1
ATOM 708 C C . GLY A 1 93 ? 0.62 7.359 18.859 1 95.38 93 GLY A C 1
ATOM 709 O O . GLY A 1 93 ? -0.163 7.07 17.953 1 95.38 93 GLY A O 1
ATOM 710 N N . ASP A 1 94 ? 1.108 8.57 19.016 1 95.62 94 ASP A N 1
ATOM 711 C CA . ASP A 1 94 ? 0.716 9.648 18.109 1 95.62 94 ASP A CA 1
ATOM 712 C C . ASP A 1 94 ? 1.5 9.586 16.797 1 95.62 94 ASP A C 1
ATOM 714 O O . ASP A 1 94 ? 2.654 9.148 16.781 1 95.62 94 ASP A O 1
ATOM 718 N N . VAL A 1 95 ? 0.793 9.961 15.758 1 97.75 95 VAL A N 1
ATOM 719 C CA . VAL A 1 95 ? 1.395 10.125 14.438 1 97.75 95 VAL A CA 1
ATOM 720 C C . VAL A 1 95 ? 0.894 11.414 13.797 1 97.75 95 VAL A C 1
ATOM 722 O O . VAL A 1 95 ? -0.24 11.836 14.039 1 97.75 95 VAL A O 1
ATOM 725 N N . GLY A 1 96 ? 1.759 12.047 13.016 1 96.19 96 GLY A N 1
ATOM 726 C CA . GLY A 1 96 ? 1.327 13.258 12.328 1 96.19 96 GLY A CA 1
ATOM 727 C C . GLY A 1 96 ? 2.457 13.969 11.617 1 96.19 96 GLY A C 1
ATOM 728 O O . GLY A 1 96 ? 3.545 13.414 11.445 1 96.19 96 GLY A O 1
ATOM 729 N N . LEU A 1 97 ? 2.107 15.109 11.086 1 95.12 97 LEU A N 1
ATOM 730 C CA . LEU A 1 97 ? 3.064 15.984 10.414 1 95.12 97 LEU A CA 1
ATOM 731 C C . LEU A 1 97 ? 3.908 16.75 11.43 1 95.12 97 LEU A C 1
ATOM 733 O O . LEU A 1 97 ? 3.373 17.5 12.242 1 95.12 97 LEU A O 1
ATOM 737 N N . LEU A 1 98 ? 5.191 16.547 11.359 1 95.44 98 LEU A N 1
ATOM 738 C CA . LEU A 1 98 ? 6.059 17.172 12.344 1 95.44 98 LEU A CA 1
ATOM 739 C C . LEU A 1 98 ? 6.039 18.688 12.195 1 95.44 98 LEU A C 1
ATOM 741 O O . LEU A 1 98 ? 5.883 19.422 13.188 1 95.44 98 LEU A O 1
ATOM 745 N N . THR A 1 99 ? 6.211 19.156 10.984 1 90.62 99 THR A N 1
ATOM 746 C CA . THR A 1 99 ? 6.281 20.578 10.656 1 90.62 99 THR A CA 1
ATOM 747 C C . THR A 1 99 ? 5.914 20.812 9.195 1 90.62 99 THR A C 1
ATOM 749 O O . THR A 1 99 ? 6.113 19.938 8.352 1 90.62 99 THR A O 1
ATOM 752 N N . PRO A 1 100 ? 5.344 21.938 8.906 1 86.31 100 PRO A N 1
ATOM 753 C CA . PRO A 1 100 ? 5.184 22.25 7.484 1 86.31 100 PRO A CA 1
ATOM 754 C C . PRO A 1 100 ? 6.508 22.266 6.727 1 86.31 100 PRO A C 1
ATOM 756 O O . PRO A 1 100 ? 7.52 22.734 7.242 1 86.31 100 PRO A O 1
ATOM 759 N N . PRO A 1 101 ? 6.496 21.75 5.496 1 89.94 101 PRO A N 1
ATOM 760 C CA . PRO A 1 101 ? 7.746 21.562 4.758 1 89.94 101 PRO A CA 1
ATOM 761 C C . PRO A 1 101 ? 8.508 22.859 4.531 1 89.94 101 PRO A C 1
ATOM 763 O O . PRO A 1 101 ? 9.734 22.859 4.426 1 89.94 101 PRO A O 1
ATOM 766 N N . ASP A 1 102 ? 7.824 23.922 4.5 1 83.88 102 ASP A N 1
ATOM 767 C CA . ASP A 1 102 ? 8.438 25.156 3.998 1 83.88 102 ASP A CA 1
ATOM 768 C C . ASP A 1 102 ? 8.703 26.141 5.133 1 83.88 102 ASP A C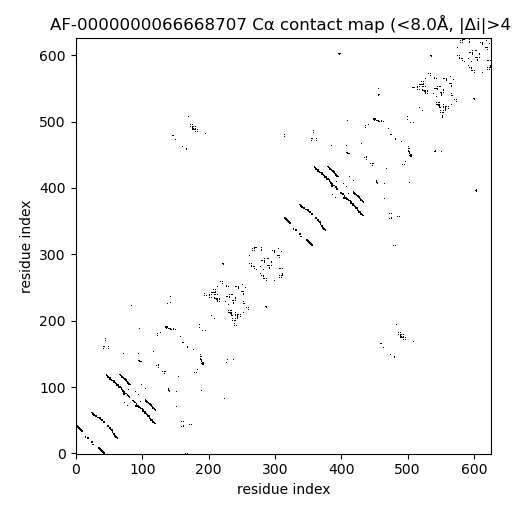 1
ATOM 770 O O . ASP A 1 102 ? 9.023 27.297 4.887 1 83.88 102 ASP A O 1
ATOM 774 N N . LEU A 1 103 ? 8.562 25.719 6.336 1 85.38 103 LEU A N 1
ATOM 775 C CA . LEU A 1 103 ? 8.773 26.625 7.465 1 85.38 103 LEU A CA 1
ATOM 776 C C . LEU A 1 103 ? 9.875 26.094 8.383 1 85.38 103 LEU A C 1
ATOM 778 O O . LEU A 1 103 ? 10.008 24.891 8.57 1 85.38 103 LEU A O 1
ATOM 782 N N . PRO A 1 104 ? 10.664 27.062 8.883 1 88.38 104 PRO A N 1
ATOM 783 C CA . PRO A 1 104 ? 11.562 26.641 9.953 1 88.38 104 PRO A CA 1
ATOM 784 C C . PRO A 1 104 ? 10.812 26.109 11.172 1 88.38 104 PRO A C 1
ATOM 786 O O . PRO A 1 104 ? 9.617 26.375 11.328 1 88.38 104 PRO A O 1
ATOM 789 N N . TYR A 1 105 ? 11.484 25.312 11.992 1 89.38 105 TYR A N 1
ATOM 790 C CA . TYR A 1 105 ? 10.805 24.703 13.133 1 89.38 105 TYR A CA 1
ATOM 791 C C . TYR A 1 105 ? 11.766 24.5 14.297 1 89.38 105 TYR A C 1
ATOM 793 O O . TYR A 1 105 ? 12.984 24.516 14.117 1 89.38 105 TYR A O 1
ATOM 801 N N . ARG A 1 106 ? 11.219 24.484 15.461 1 93.5 106 ARG A N 1
ATOM 802 C CA . ARG A 1 106 ? 11.969 24.281 16.703 1 93.5 106 ARG A CA 1
ATOM 803 C C . ARG A 1 106 ? 11.156 23.469 17.703 1 93.5 106 ARG A C 1
ATOM 805 O O . ARG A 1 106 ? 9.922 23.422 17.625 1 93.5 106 ARG A O 1
ATOM 812 N N . GLY A 1 107 ? 11.898 22.766 18.578 1 95.19 107 GLY A N 1
ATOM 813 C CA . GLY A 1 107 ? 11.242 21.953 19.578 1 95.19 107 GLY A CA 1
ATOM 814 C C . GLY A 1 107 ? 12.211 21.203 20.469 1 95.19 107 GLY A C 1
ATOM 815 O O . GLY A 1 107 ? 13.391 21.547 20.562 1 95.19 107 GLY A O 1
ATOM 816 N N . THR A 1 108 ? 11.641 20.297 21.234 1 96.5 108 THR A N 1
ATOM 817 C CA . THR A 1 108 ? 12.43 19.453 22.125 1 96.5 108 THR A CA 1
ATOM 818 C C . THR A 1 108 ? 11.977 18 22.031 1 96.5 108 THR A C 1
ATOM 820 O O . THR A 1 108 ? 10.789 17.703 22.156 1 96.5 108 THR A O 1
ATOM 823 N N . ILE A 1 109 ? 12.93 17.125 21.766 1 97.56 109 ILE A N 1
ATOM 824 C CA . ILE A 1 109 ? 12.695 15.688 21.875 1 97.56 109 ILE A CA 1
ATOM 825 C C . ILE A 1 109 ? 13.008 15.227 23.297 1 97.56 109 ILE A C 1
ATOM 827 O O . ILE A 1 109 ? 14.133 15.406 23.781 1 97.56 109 ILE A O 1
ATOM 831 N N . ARG A 1 110 ? 12.07 14.641 23.953 1 96.88 110 ARG A N 1
ATOM 832 C CA . ARG A 1 110 ? 12.234 14.156 25.328 1 96.88 110 ARG A CA 1
ATOM 833 C C . ARG A 1 110 ? 12.516 12.656 25.344 1 96.88 110 ARG A C 1
ATOM 835 O O . ARG A 1 110 ? 11.594 11.852 25.5 1 96.88 110 ARG A O 1
ATOM 842 N N . THR A 1 111 ? 13.906 12.25 25.281 1 95.56 111 THR A N 1
ATOM 843 C CA . THR A 1 111 ? 14.32 10.852 25.297 1 95.56 111 THR A CA 1
ATOM 844 C C . THR A 1 111 ? 13.289 9.969 24.594 1 95.56 111 THR A C 1
ATOM 846 O O . THR A 1 111 ? 12.562 9.227 25.25 1 95.56 111 THR A O 1
ATOM 849 N N . ALA A 1 112 ? 13.344 9.922 23.328 1 97.62 112 ALA A N 1
ATOM 850 C CA . ALA A 1 112 ? 12.234 9.32 22.578 1 97.62 112 ALA A CA 1
ATOM 851 C C . ALA A 1 112 ? 12.742 8.305 21.562 1 97.62 112 ALA A C 1
ATOM 853 O O . ALA A 1 112 ? 13.844 8.445 21.031 1 97.62 112 ALA A O 1
ATOM 854 N N . ARG A 1 113 ? 11.961 7.211 21.406 1 98.5 113 ARG A N 1
ATOM 855 C CA . ARG A 1 113 ? 12.016 6.348 20.219 1 98.5 113 ARG A CA 1
ATOM 856 C C . ARG A 1 113 ? 10.875 6.66 19.266 1 98.5 113 ARG A C 1
ATOM 858 O O . ARG A 1 113 ? 9.703 6.668 19.656 1 98.5 113 ARG A O 1
ATOM 865 N N . TYR A 1 114 ? 11.203 7.035 18 1 98.12 114 TYR A N 1
ATOM 866 C CA . TYR A 1 114 ? 10.195 7.441 17.031 1 98.12 114 TYR A CA 1
ATOM 867 C C . TYR A 1 114 ? 10.68 7.184 15.609 1 98.12 114 TYR A C 1
ATOM 869 O O . TYR A 1 114 ? 11.844 6.855 15.398 1 98.12 114 TYR A O 1
ATOM 877 N N . SER A 1 115 ? 9.734 7.152 14.734 1 98.25 115 SER A N 1
ATOM 878 C CA . SER A 1 115 ? 10.094 7.035 13.328 1 98.25 115 SER A CA 1
ATOM 879 C C . SER A 1 115 ? 9.766 8.312 12.562 1 98.25 115 SER A C 1
ATOM 881 O O . SER A 1 115 ? 8.883 9.078 12.969 1 98.25 115 SER A O 1
ATOM 883 N N . ILE A 1 116 ? 10.539 8.57 11.5 1 98.06 116 ILE A N 1
ATOM 884 C CA . ILE A 1 116 ? 10.336 9.672 10.578 1 98.06 116 ILE A CA 1
ATOM 885 C C . ILE A 1 116 ? 10.195 9.133 9.148 1 98.06 116 ILE A C 1
ATOM 887 O O . ILE A 1 116 ? 11.031 8.352 8.695 1 98.06 116 ILE A O 1
ATOM 891 N N . THR A 1 117 ? 9.156 9.484 8.531 1 98.56 117 THR A N 1
ATOM 892 C CA . THR A 1 117 ? 8.961 9.211 7.109 1 98.56 117 THR A CA 1
ATOM 893 C C . THR A 1 117 ? 8.938 10.508 6.305 1 98.56 117 THR A C 1
ATOM 895 O O . THR A 1 117 ? 8.117 11.391 6.566 1 98.56 117 THR A O 1
ATOM 898 N N . MET A 1 118 ? 9.82 10.641 5.289 1 98.31 118 MET A N 1
ATOM 899 C CA . MET A 1 118 ? 9.898 11.898 4.551 1 98.31 118 MET A CA 1
ATOM 900 C C . MET A 1 118 ? 9.781 11.664 3.049 1 98.31 118 MET A C 1
ATOM 902 O O . MET A 1 118 ? 10.281 10.656 2.537 1 98.31 118 MET A O 1
ATOM 906 N N . PHE A 1 119 ? 9.195 12.578 2.402 1 97.12 119 PHE A N 1
ATOM 907 C CA . PHE A 1 119 ? 9.094 12.531 0.948 1 97.12 119 PHE A CA 1
ATOM 908 C C . PHE A 1 119 ? 8.867 13.922 0.374 1 97.12 119 PHE A C 1
ATOM 910 O O . PHE A 1 119 ? 8.539 14.859 1.108 1 97.12 119 PHE A O 1
ATOM 917 N N . ASP A 1 120 ? 9.117 14.078 -0.918 1 92.19 120 ASP A N 1
ATOM 918 C CA . ASP A 1 120 ? 8.891 15.328 -1.638 1 92.19 120 ASP A CA 1
ATOM 919 C C . ASP A 1 120 ? 7.41 15.695 -1.666 1 92.19 120 ASP A C 1
ATOM 921 O O . ASP A 1 120 ? 6.57 14.867 -2.035 1 92.19 120 ASP A O 1
ATOM 925 N N . PRO A 1 121 ? 7.043 16.922 -1.298 1 91.12 121 PRO A N 1
ATOM 926 C CA . PRO A 1 121 ? 5.641 17.344 -1.324 1 91.12 121 PRO A CA 1
ATOM 927 C C . PRO A 1 121 ? 4.996 17.172 -2.695 1 91.12 121 PRO A C 1
ATOM 929 O O . PRO A 1 121 ? 3.773 17.031 -2.793 1 91.12 121 PRO A O 1
ATOM 932 N N . ALA A 1 122 ? 5.773 17.156 -3.732 1 82.38 122 ALA A N 1
ATOM 933 C CA . ALA A 1 122 ? 5.258 17 -5.09 1 82.38 122 ALA A CA 1
ATOM 934 C C . ALA A 1 122 ? 4.547 15.664 -5.262 1 82.38 122 ALA A C 1
ATOM 936 O O . ALA A 1 122 ? 3.717 15.508 -6.164 1 82.38 122 ALA A O 1
ATOM 937 N N . LEU A 1 123 ? 4.926 14.727 -4.414 1 89.06 123 LEU A N 1
ATOM 938 C CA . LEU A 1 123 ? 4.273 13.422 -4.457 1 89.06 123 LEU A CA 1
ATOM 939 C C . LEU A 1 123 ? 2.781 13.547 -4.172 1 89.06 123 LEU A C 1
ATOM 941 O O . LEU A 1 123 ? 1.968 12.852 -4.773 1 89.06 123 LEU A O 1
ATOM 945 N N . LEU A 1 124 ? 2.383 14.461 -3.291 1 89.38 124 LEU A N 1
ATOM 946 C CA . LEU A 1 124 ? 0.978 14.68 -2.969 1 89.38 124 LEU A CA 1
ATOM 947 C C . LEU A 1 124 ? 0.217 15.211 -4.18 1 89.38 124 LEU A C 1
ATOM 949 O O . LEU A 1 124 ? -0.878 14.734 -4.488 1 89.38 124 LEU A O 1
ATOM 953 N N . SER A 1 125 ? 0.808 16.141 -4.832 1 77.38 125 SER A N 1
ATOM 954 C CA . SER A 1 125 ? 0.177 16.75 -6.004 1 77.38 125 SER A CA 1
ATOM 955 C C . SER A 1 125 ? 0.035 15.734 -7.137 1 77.38 125 SER A C 1
ATOM 957 O O . SER A 1 125 ? -0.961 15.742 -7.859 1 77.38 125 SER A O 1
ATOM 959 N N . ARG A 1 126 ? 1.008 14.922 -7.27 1 75.5 126 ARG A N 1
ATOM 960 C CA . ARG A 1 126 ? 0.99 13.898 -8.312 1 75.5 126 ARG A CA 1
ATOM 961 C C . ARG A 1 126 ? -0.174 12.938 -8.117 1 75.5 126 ARG A C 1
ATOM 963 O O . ARG A 1 126 ? -0.87 12.594 -9.078 1 75.5 126 ARG A O 1
ATOM 970 N N . VAL A 1 127 ? -0.365 12.547 -6.906 1 79 127 VAL A N 1
ATOM 971 C CA . VAL A 1 127 ? -1.361 11.523 -6.609 1 79 127 VAL A CA 1
ATOM 972 C C . VAL A 1 127 ? -2.76 12.133 -6.672 1 79 127 VAL A C 1
ATOM 974 O O . VAL A 1 127 ? -3.717 11.461 -7.07 1 79 127 VAL A O 1
ATOM 977 N N . CYS A 1 128 ? -2.916 13.312 -6.234 1 72.5 128 CYS A N 1
ATOM 978 C CA . CYS A 1 128 ? -4.242 13.922 -6.23 1 72.5 128 CYS A CA 1
ATOM 979 C C . CYS A 1 128 ? -4.578 14.5 -7.598 1 72.5 128 CYS A C 1
ATOM 981 O O . CYS A 1 128 ? -5.738 14.797 -7.883 1 72.5 128 CYS A O 1
ATOM 983 N N . GLY A 1 129 ? -3.719 14.438 -8.516 1 58.97 129 GLY A N 1
ATOM 984 C CA . GLY A 1 129 ? -3.959 14.969 -9.852 1 58.97 129 GLY A CA 1
ATOM 985 C C . GLY A 1 129 ? -3.818 16.469 -9.93 1 58.97 129 GLY A C 1
ATOM 986 O O . GLY A 1 129 ? -3.531 17.125 -8.922 1 58.97 129 GLY A O 1
ATOM 987 N N . PRO A 1 130 ? -3.773 17.016 -11.109 1 48.78 130 PRO A N 1
ATOM 988 C CA . PRO A 1 130 ? -3.449 18.422 -11.352 1 48.78 130 PRO A CA 1
ATOM 989 C C . PRO A 1 130 ? -4.438 19.391 -10.688 1 48.78 130 PRO A C 1
ATOM 991 O O . PRO A 1 130 ? -5.566 19.531 -11.164 1 48.78 130 PRO A O 1
ATOM 994 N N . LEU A 1 131 ? -4.68 19.156 -9.5 1 48.88 131 LEU A N 1
ATOM 995 C CA . LEU A 1 131 ? -5.57 20.156 -8.914 1 48.88 131 LEU A CA 1
ATOM 996 C C . LEU A 1 131 ? -5.035 21.562 -9.141 1 48.88 131 LEU A C 1
ATOM 998 O O . LEU A 1 131 ? -5.746 22.547 -8.906 1 48.88 131 LEU A O 1
ATOM 1002 N N . GLY A 1 132 ? -4.188 21.812 -10.039 1 48.44 132 GLY A N 1
ATOM 1003 C CA . GLY A 1 132 ? -3.578 23.094 -10.359 1 48.44 132 GLY A CA 1
ATOM 1004 C C . GLY A 1 132 ? -2.887 23.734 -9.164 1 48.44 132 GLY A C 1
ATOM 1005 O O . GLY A 1 132 ? -2.027 24.609 -9.336 1 48.44 132 GLY A O 1
ATOM 1006 N N . LYS A 1 133 ? -3.232 23.516 -7.824 1 58.75 133 LYS A N 1
ATOM 1007 C CA . LYS A 1 133 ? -2.594 24.188 -6.691 1 58.75 133 LYS A CA 1
ATOM 1008 C C . LYS A 1 133 ? -1.819 23.188 -5.832 1 58.75 133 LYS A C 1
ATOM 1010 O O . LYS A 1 133 ? -2.201 22.016 -5.73 1 58.75 133 LYS A O 1
ATOM 1015 N N . PRO A 1 134 ? -0.689 23.641 -5.367 1 69.38 134 PRO A N 1
ATOM 1016 C CA . PRO A 1 134 ? 0.084 22.797 -4.445 1 69.38 134 PRO A CA 1
ATOM 1017 C C . PRO A 1 134 ? -0.702 22.422 -3.189 1 69.38 134 PRO A C 1
ATOM 1019 O O . PRO A 1 134 ? -1.504 23.219 -2.697 1 69.38 134 PRO A O 1
ATOM 1022 N N . VAL A 1 135 ? -0.536 21.281 -2.701 1 79.06 135 VAL A N 1
ATOM 1023 C CA . VAL A 1 135 ? -1.204 20.797 -1.504 1 79.06 135 VAL A CA 1
ATOM 1024 C C . VAL A 1 135 ? -0.587 21.438 -0.263 1 79.06 135 VAL A C 1
ATOM 1026 O O . VAL A 1 135 ? 0.637 21.469 -0.116 1 79.06 135 VAL A O 1
ATOM 1029 N N . ARG A 1 136 ? -1.404 22.062 0.496 1 80.31 136 ARG A N 1
ATOM 1030 C CA . ARG A 1 136 ? -0.949 22.641 1.759 1 80.31 136 ARG A CA 1
ATOM 1031 C C . ARG A 1 136 ? -1.629 21.969 2.943 1 80.31 136 ARG A C 1
ATOM 1033 O O . ARG A 1 136 ? -2.816 21.641 2.883 1 80.31 136 ARG A O 1
ATOM 1040 N N . PHE A 1 137 ? -0.832 21.781 3.975 1 84.44 137 PHE A N 1
ATOM 1041 C CA . PHE A 1 137 ? -1.389 21.203 5.195 1 84.44 137 PHE A CA 1
ATOM 1042 C C . PHE A 1 137 ? -2.033 22.297 6.055 1 84.44 137 PHE A C 1
ATOM 1044 O O . PHE A 1 137 ? -1.498 23.391 6.172 1 84.44 137 PHE A O 1
ATOM 1051 N N . THR A 1 138 ? -3.125 21.969 6.594 1 75.38 138 THR A N 1
ATOM 1052 C CA . THR A 1 138 ? -3.82 22.938 7.449 1 75.38 138 THR A CA 1
ATOM 1053 C C . THR A 1 138 ? -3.801 22.469 8.906 1 75.38 138 THR A C 1
ATOM 1055 O O . THR A 1 138 ? -4.426 23.094 9.766 1 75.38 138 THR A O 1
ATOM 1058 N N . GLY A 1 139 ? -3.166 21.375 9.188 1 79.94 139 GLY A N 1
ATOM 1059 C CA . GLY A 1 139 ? -2.975 20.812 10.508 1 79.94 139 GLY A CA 1
ATOM 1060 C C . GLY A 1 139 ? -1.886 19.766 10.555 1 79.9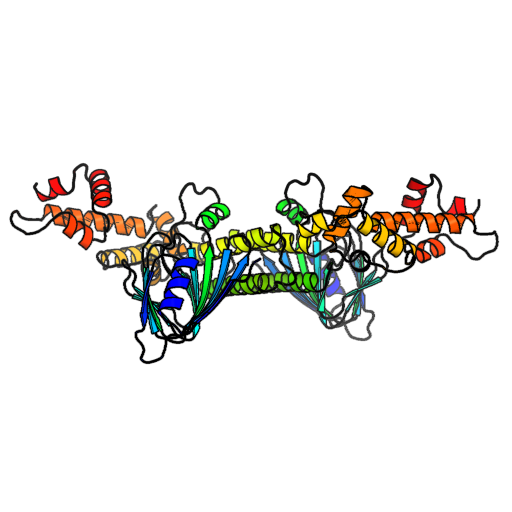4 139 GLY A C 1
ATOM 1061 O O . GLY A 1 139 ? -1.402 19.312 9.516 1 79.94 139 GLY A O 1
ATOM 1062 N N . HIS A 1 140 ? -1.559 19.359 11.789 1 86.69 140 HIS A N 1
ATOM 1063 C CA . HIS A 1 140 ? -0.411 18.469 11.938 1 86.69 140 HIS A CA 1
ATOM 1064 C C . HIS A 1 140 ? -0.838 17.094 12.445 1 86.69 140 HIS A C 1
ATOM 1066 O O . HIS A 1 140 ? -0.057 16.141 12.406 1 86.69 140 HIS A O 1
ATOM 1072 N N . LYS A 1 141 ? -2.061 17.031 12.945 1 87.31 141 LYS A N 1
ATOM 1073 C CA . LYS A 1 141 ? -2.562 15.773 13.469 1 87.31 141 LYS A CA 1
ATOM 1074 C C . LYS A 1 141 ? -3.654 15.195 12.562 1 87.31 141 LYS A C 1
ATOM 1076 O O . LYS A 1 141 ? -4.355 15.945 11.883 1 87.31 141 LYS A O 1
ATOM 1081 N N . PRO A 1 142 ? -3.795 13.875 12.625 1 89.56 142 PRO A N 1
ATOM 1082 C CA . PRO A 1 142 ? -4.875 13.266 11.852 1 89.56 142 PRO A CA 1
ATOM 1083 C C . PRO A 1 142 ? -6.258 13.766 12.258 1 89.56 142 PRO A C 1
ATOM 1085 O O . PRO A 1 142 ? -6.457 14.156 13.414 1 89.56 142 PRO A O 1
ATOM 1088 N N . THR A 1 143 ? -7.191 13.688 11.367 1 80.06 143 THR A N 1
ATOM 1089 C CA . THR A 1 143 ? -8.5 14.312 11.516 1 80.06 143 THR A CA 1
ATOM 1090 C C . THR A 1 143 ? -9.375 13.516 12.484 1 80.06 143 THR A C 1
ATOM 1092 O O . THR A 1 143 ? -10.398 14.016 12.953 1 80.06 143 THR A O 1
ATOM 1095 N N . SER A 1 144 ? -9.031 12.281 12.75 1 80.38 144 SER A N 1
ATOM 1096 C CA . SER A 1 144 ? -9.758 11.414 13.664 1 80.38 144 SER A CA 1
ATOM 1097 C C . SER A 1 144 ? -8.875 10.273 14.164 1 80.38 144 SER A C 1
ATOM 1099 O O . SER A 1 144 ? -7.762 10.086 13.672 1 80.38 144 SER A O 1
ATOM 1101 N N . ALA A 1 145 ? -9.375 9.539 15.148 1 85.19 145 ALA A N 1
ATOM 1102 C CA . ALA A 1 145 ? -8.648 8.375 15.656 1 85.19 145 ALA A CA 1
ATOM 1103 C C . ALA A 1 145 ? -8.492 7.316 14.57 1 85.19 145 ALA A C 1
ATOM 1105 O O . ALA A 1 145 ? -7.453 6.66 14.477 1 85.19 145 ALA A O 1
ATOM 1106 N N . ALA A 1 146 ? -9.57 7.207 13.805 1 84.75 146 ALA A N 1
ATOM 1107 C CA . ALA A 1 146 ? -9.523 6.25 12.695 1 84.75 146 ALA A CA 1
ATOM 1108 C C . ALA A 1 146 ? -8.492 6.66 11.656 1 84.75 146 ALA A C 1
ATOM 1110 O O . ALA A 1 146 ? -7.766 5.812 11.125 1 84.75 146 ALA A O 1
ATOM 1111 N N . ALA A 1 147 ? -8.406 7.918 11.43 1 88.19 147 ALA A N 1
ATOM 1112 C CA . ALA A 1 147 ? -7.402 8.453 10.508 1 88.19 147 ALA A CA 1
ATOM 1113 C C . ALA A 1 147 ? -5.992 8.211 11.039 1 88.19 147 ALA A C 1
ATOM 1115 O O . ALA A 1 147 ? -5.094 7.832 10.281 1 88.19 147 ALA A O 1
ATOM 1116 N N . ALA A 1 148 ? -5.84 8.375 12.297 1 92.81 148 ALA A N 1
ATOM 1117 C CA . ALA A 1 148 ? -4.539 8.141 12.922 1 92.81 148 ALA A CA 1
ATOM 1118 C C . ALA A 1 148 ? -4.125 6.676 12.781 1 92.81 148 ALA A C 1
ATOM 1120 O O . ALA A 1 148 ? -2.98 6.379 12.43 1 92.81 148 ALA A O 1
ATOM 1121 N N . ARG A 1 149 ? -5.047 5.797 13.039 1 94.06 149 ARG A N 1
ATOM 1122 C CA . ARG A 1 149 ? -4.77 4.371 12.922 1 94.06 149 ARG A CA 1
ATOM 1123 C C . ARG A 1 149 ? -4.398 4 11.492 1 94.06 149 ARG A C 1
ATOM 1125 O O . ARG A 1 149 ? -3.467 3.223 11.266 1 94.06 149 ARG A O 1
ATOM 1132 N N . ARG A 1 150 ? -5.105 4.582 10.57 1 94.5 150 ARG A N 1
ATOM 1133 C CA . ARG A 1 150 ? -4.855 4.301 9.164 1 94.5 150 ARG A CA 1
ATOM 1134 C C . ARG A 1 150 ? -3.469 4.785 8.742 1 94.5 150 ARG A C 1
ATOM 1136 O O . ARG A 1 150 ? -2.73 4.059 8.078 1 94.5 150 ARG A O 1
ATOM 1143 N N . LEU A 1 151 ? -3.16 5.949 9.117 1 97.06 151 LEU A N 1
ATOM 1144 C CA . LEU A 1 151 ? -1.852 6.504 8.789 1 97.06 151 LEU A CA 1
ATOM 1145 C C . LEU A 1 151 ? -0.735 5.672 9.414 1 97.06 151 LEU A C 1
ATOM 1147 O O . LEU A 1 151 ? 0.25 5.348 8.742 1 97.06 151 LEU A O 1
ATOM 1151 N N . ASN A 1 152 ? -0.902 5.281 10.656 1 97.19 152 ASN A N 1
ATOM 1152 C CA . ASN A 1 152 ? 0.078 4.441 11.336 1 97.19 152 ASN A CA 1
ATOM 1153 C C . ASN A 1 152 ? 0.272 3.109 10.609 1 97.19 152 ASN A C 1
ATOM 1155 O O . ASN A 1 152 ? 1.404 2.666 10.406 1 97.19 152 ASN A O 1
ATOM 1159 N N . ARG A 1 153 ? -0.805 2.545 10.25 1 96.12 153 ARG A N 1
ATOM 1160 C CA . ARG A 1 153 ? -0.746 1.254 9.578 1 96.12 153 ARG A CA 1
ATOM 1161 C C . ARG A 1 153 ? -0.01 1.368 8.242 1 96.12 153 ARG A C 1
ATOM 1163 O O . ARG A 1 153 ? 0.776 0.489 7.887 1 96.12 153 ARG A O 1
ATOM 1170 N N . ALA A 1 154 ? -0.302 2.396 7.523 1 97.81 154 ALA A N 1
ATOM 1171 C CA . ALA A 1 154 ? 0.375 2.615 6.25 1 97.81 154 ALA A CA 1
ATOM 1172 C C . ALA A 1 154 ? 1.88 2.771 6.445 1 97.81 154 ALA A C 1
ATOM 1174 O O . ALA A 1 154 ? 2.674 2.137 5.746 1 97.81 154 ALA A O 1
ATOM 1175 N N . ILE A 1 155 ? 2.238 3.566 7.344 1 98 155 ILE A N 1
ATOM 1176 C CA . ILE A 1 155 ? 3.65 3.826 7.605 1 98 155 ILE A CA 1
ATOM 1177 C C . ILE A 1 155 ? 4.34 2.535 8.039 1 98 155 ILE A C 1
ATOM 1179 O O . ILE A 1 155 ? 5.43 2.217 7.555 1 98 155 ILE A O 1
ATOM 1183 N N . GLU A 1 156 ? 3.758 1.805 8.93 1 96.88 156 GLU A N 1
ATOM 1184 C CA . GLU A 1 156 ? 4.32 0.541 9.398 1 96.88 156 GLU A CA 1
ATOM 1185 C C . GLU A 1 156 ? 4.523 -0.431 8.234 1 96.88 156 GLU A C 1
ATOM 1187 O O . GLU A 1 156 ? 5.543 -1.124 8.172 1 96.88 156 GLU A O 1
ATOM 1192 N N . HIS A 1 157 ? 3.529 -0.46 7.402 1 97.38 157 HIS A N 1
ATOM 1193 C CA . HIS A 1 157 ? 3.631 -1.349 6.25 1 97.38 157 HIS A CA 1
ATOM 1194 C C . HIS A 1 157 ? 4.809 -0.964 5.359 1 97.38 157 HIS A C 1
ATOM 1196 O O . HIS A 1 157 ? 5.578 -1.827 4.934 1 97.38 157 HIS A O 1
ATOM 1202 N N . LEU A 1 158 ? 4.961 0.307 5.059 1 97.38 158 LEU A N 1
ATOM 1203 C CA . LEU A 1 158 ? 6.094 0.776 4.266 1 97.38 158 LEU A CA 1
ATOM 1204 C C . LEU A 1 158 ? 7.414 0.393 4.926 1 97.38 158 LEU A C 1
ATOM 1206 O O . LEU A 1 158 ? 8.344 -0.051 4.25 1 97.38 158 LEU A O 1
ATOM 1210 N N . GLN A 1 159 ? 7.484 0.555 6.188 1 95.69 159 GLN A N 1
ATOM 1211 C C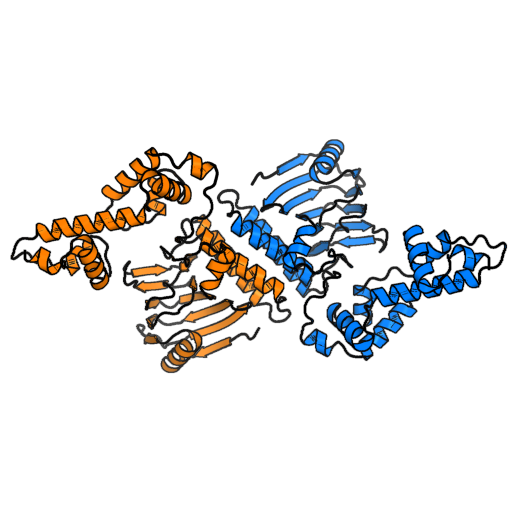A . GLN A 1 159 ? 8.703 0.23 6.926 1 95.69 159 GLN A CA 1
ATOM 1212 C C . GLN A 1 159 ? 9.055 -1.248 6.781 1 95.69 159 GLN A C 1
ATOM 1214 O O . GLN A 1 159 ? 10.219 -1.601 6.613 1 95.69 159 GLN A O 1
ATOM 1219 N N . GLU A 1 160 ? 8.07 -2.07 6.875 1 94.19 160 GLU A N 1
ATOM 1220 C CA . GLU A 1 160 ? 8.281 -3.508 6.742 1 94.19 160 GLU A CA 1
ATOM 1221 C C . GLU A 1 160 ? 8.828 -3.857 5.359 1 94.19 160 GLU A C 1
ATOM 1223 O O . GLU A 1 160 ? 9.766 -4.648 5.234 1 94.19 160 GLU A O 1
ATOM 1228 N N . VAL A 1 161 ? 8.242 -3.262 4.367 1 93.81 161 VAL A N 1
ATOM 1229 C CA . VAL A 1 161 ? 8.664 -3.531 2.998 1 93.81 161 VAL A CA 1
ATOM 1230 C C . VAL A 1 161 ? 10.078 -3.012 2.783 1 93.81 161 VAL A C 1
ATOM 1232 O O . VAL A 1 161 ? 10.914 -3.697 2.191 1 93.81 161 VAL A O 1
ATOM 1235 N N . ALA A 1 162 ? 10.336 -1.879 3.262 1 92.56 162 ALA A N 1
ATOM 1236 C CA . ALA A 1 162 ? 11.641 -1.253 3.072 1 92.56 162 ALA A CA 1
ATOM 1237 C C . ALA A 1 162 ? 12.727 -2.008 3.832 1 92.56 162 ALA A C 1
ATOM 1239 O O . ALA A 1 162 ? 13.891 -2 3.432 1 92.56 162 ALA A O 1
ATOM 1240 N N . ALA A 1 163 ? 12.359 -2.656 4.902 1 88.94 163 ALA A N 1
ATOM 1241 C CA . ALA A 1 163 ? 13.328 -3.32 5.773 1 88.94 163 ALA A CA 1
ATOM 1242 C C . ALA A 1 163 ? 13.812 -4.629 5.156 1 88.94 163 ALA A C 1
ATOM 1244 O O . ALA A 1 163 ? 14.828 -5.184 5.582 1 88.94 163 ALA A O 1
ATOM 1245 N N . ASP A 1 164 ? 13.039 -5.129 4.258 1 83.56 164 ASP A N 1
ATOM 1246 C CA . ASP A 1 164 ? 13.453 -6.371 3.611 1 83.56 164 ASP A CA 1
ATOM 1247 C C . ASP A 1 164 ? 14.578 -6.121 2.605 1 83.56 164 ASP A C 1
ATOM 1249 O O . ASP A 1 164 ? 14.352 -6.168 1.395 1 83.56 164 ASP A O 1
ATOM 1253 N N . SER A 1 165 ? 15.781 -5.988 3.039 1 74.06 165 SER A N 1
ATOM 1254 C CA . SER A 1 165 ? 16.938 -5.602 2.23 1 74.06 165 SER A CA 1
ATOM 1255 C C . SER A 1 165 ? 17.422 -6.766 1.384 1 74.06 165 SER A C 1
ATOM 1257 O O . SER A 1 165 ? 18.125 -6.566 0.385 1 74.06 165 SER A O 1
ATOM 1259 N N . ALA A 1 166 ? 17.078 -7.895 1.788 1 70.75 166 ALA A N 1
ATOM 1260 C CA . ALA A 1 166 ? 17.516 -9.07 1.051 1 70.75 166 ALA A CA 1
ATOM 1261 C C . ALA A 1 166 ? 16.766 -9.219 -0.264 1 70.75 166 ALA A C 1
ATOM 1263 O O . ALA A 1 166 ? 17.266 -9.82 -1.215 1 70.75 166 ALA A O 1
ATOM 1264 N N . ALA A 1 167 ? 15.617 -8.641 -0.359 1 78.94 167 ALA A N 1
ATOM 1265 C CA . ALA A 1 167 ? 14.781 -8.695 -1.557 1 78.94 167 ALA A CA 1
ATOM 1266 C C . ALA A 1 167 ? 14.055 -7.367 -1.772 1 78.94 167 ALA A C 1
ATOM 1268 O O . ALA A 1 167 ? 12.844 -7.273 -1.543 1 78.94 167 ALA A O 1
ATOM 1269 N N . PRO A 1 168 ? 14.75 -6.43 -2.238 1 80.69 168 PRO A N 1
ATOM 1270 C CA . PRO A 1 168 ? 14.117 -5.121 -2.416 1 80.69 168 PRO A CA 1
ATOM 1271 C C . PRO A 1 168 ? 12.969 -5.152 -3.418 1 80.69 168 PRO A C 1
ATOM 1273 O O . PRO A 1 168 ? 13.031 -5.883 -4.41 1 80.69 168 PRO A O 1
ATOM 1276 N N . PRO A 1 169 ? 12.008 -4.426 -3.111 1 85.81 169 PRO A N 1
ATOM 1277 C CA . PRO A 1 169 ? 10.906 -4.371 -4.074 1 85.81 169 PRO A CA 1
ATOM 1278 C C . PRO A 1 169 ? 11.312 -3.734 -5.402 1 85.81 169 PRO A C 1
ATOM 1280 O O . PRO A 1 169 ? 12.273 -2.969 -5.453 1 85.81 169 PRO A O 1
ATOM 1283 N N . SER A 1 170 ? 10.602 -4.121 -6.445 1 81.81 170 SER A N 1
ATOM 1284 C CA . SER A 1 170 ? 10.812 -3.49 -7.746 1 81.81 170 SER A CA 1
ATOM 1285 C C . SER A 1 170 ? 10.492 -1.999 -7.691 1 81.81 170 SER A C 1
ATOM 1287 O O . SER A 1 170 ? 9.852 -1.528 -6.75 1 81.81 170 SER A O 1
ATOM 1289 N N . LYS A 1 171 ? 10.938 -1.235 -8.727 1 81.75 171 LYS A N 1
ATOM 1290 C CA . LYS A 1 171 ? 10.633 0.188 -8.82 1 81.75 171 LYS A CA 1
ATOM 1291 C C . LYS A 1 171 ? 9.125 0.423 -8.875 1 81.75 171 LYS A C 1
ATOM 1293 O O . LYS A 1 171 ? 8.625 1.395 -8.305 1 81.75 171 LYS A O 1
ATOM 1298 N N . LEU A 1 172 ? 8.438 -0.481 -9.531 1 83 172 LEU A N 1
ATOM 1299 C CA . LEU A 1 172 ? 6.988 -0.361 -9.68 1 83 172 LEU A CA 1
ATOM 1300 C C . LEU A 1 172 ? 6.289 -0.53 -8.336 1 83 172 LEU A C 1
ATOM 1302 O O . LEU A 1 172 ? 5.391 0.241 -7.996 1 83 172 LEU A O 1
ATOM 1306 N N . VAL A 1 173 ? 6.715 -1.509 -7.566 1 91.19 173 VAL A N 1
ATOM 1307 C CA . VAL A 1 173 ? 6.152 -1.735 -6.238 1 91.19 173 VAL A CA 1
ATOM 1308 C C . VAL A 1 173 ? 6.434 -0.529 -5.344 1 91.19 173 VAL A C 1
ATOM 1310 O O . VAL A 1 173 ? 5.535 -0.031 -4.66 1 91.19 173 VAL A O 1
ATOM 1313 N N . ALA A 1 174 ? 7.664 -0.04 -5.402 1 90 174 ALA A N 1
ATOM 1314 C CA . ALA A 1 174 ? 8.031 1.122 -4.598 1 90 174 ALA A CA 1
ATOM 1315 C C . ALA A 1 174 ? 7.195 2.342 -4.98 1 90 174 ALA A C 1
ATOM 1317 O O . ALA A 1 174 ? 6.688 3.051 -4.109 1 90 174 ALA A O 1
ATOM 1318 N N . ALA A 1 175 ? 7.016 2.527 -6.219 1 85.25 175 ALA A N 1
ATOM 1319 C CA . ALA A 1 175 ? 6.277 3.689 -6.703 1 85.25 175 ALA A CA 1
ATOM 1320 C C . ALA A 1 175 ? 4.812 3.625 -6.277 1 85.25 175 ALA A C 1
ATOM 1322 O O . ALA A 1 175 ? 4.258 4.609 -5.781 1 85.25 175 ALA A O 1
ATOM 1323 N N . THR A 1 176 ? 4.195 2.518 -6.477 1 88.75 176 THR A N 1
ATOM 1324 C CA . THR A 1 176 ? 2.781 2.381 -6.141 1 88.75 176 THR A CA 1
ATOM 1325 C C . THR A 1 176 ? 2.576 2.428 -4.629 1 88.75 176 THR A C 1
ATOM 1327 O O . THR A 1 176 ? 1.573 2.959 -4.148 1 88.75 176 THR A O 1
ATOM 1330 N N . LEU A 1 177 ? 3.533 1.839 -3.879 1 95.94 177 LEU A N 1
ATOM 1331 C CA . LEU A 1 177 ? 3.438 1.856 -2.422 1 95.94 177 LEU A CA 1
ATOM 1332 C C . LEU A 1 177 ? 3.607 3.273 -1.884 1 95.94 177 LEU A C 1
ATOM 1334 O O . LEU A 1 177 ? 2.918 3.67 -0.942 1 95.94 177 LEU A O 1
ATOM 1338 N N . THR A 1 178 ? 4.48 4.074 -2.492 1 93.69 178 THR A N 1
ATOM 1339 C CA . THR A 1 178 ? 4.66 5.453 -2.049 1 93.69 178 THR A CA 1
ATOM 1340 C C . THR A 1 178 ? 3.465 6.309 -2.453 1 93.69 178 THR A C 1
ATOM 1342 O O . THR A 1 178 ? 3.09 7.242 -1.736 1 93.69 178 THR A O 1
ATOM 1345 N N . ASP A 1 179 ? 2.818 6.035 -3.617 1 90.38 179 ASP A N 1
ATOM 1346 C CA . ASP A 1 179 ? 1.563 6.691 -3.973 1 90.38 179 ASP A CA 1
ATOM 1347 C C . ASP A 1 179 ? 0.481 6.406 -2.934 1 90.38 179 ASP A C 1
ATOM 1349 O O . ASP A 1 179 ? -0.289 7.301 -2.572 1 90.38 179 ASP A O 1
ATOM 1353 N N . TYR A 1 180 ? 0.455 5.176 -2.498 1 96.19 180 TYR A N 1
ATOM 1354 C CA . TYR A 1 180 ? -0.487 4.781 -1.457 1 96.19 180 TYR A CA 1
ATOM 1355 C C . TYR A 1 180 ? -0.258 5.586 -0.182 1 96.19 180 TYR A C 1
ATOM 1357 O O . TYR A 1 180 ? -1.212 6.047 0.449 1 96.19 180 TYR A O 1
ATOM 1365 N N . LEU A 1 181 ? 0.999 5.789 0.224 1 97.56 181 LEU A N 1
ATOM 1366 C CA . LEU A 1 181 ? 1.306 6.617 1.386 1 97.56 181 LEU A CA 1
ATOM 1367 C C . LEU A 1 181 ? 0.79 8.039 1.191 1 97.56 181 LEU A C 1
ATOM 1369 O O . LEU A 1 181 ? 0.135 8.594 2.078 1 97.56 181 LEU A O 1
ATOM 1373 N N . ALA A 1 182 ? 1.044 8.625 0.058 1 93.31 182 ALA A N 1
ATOM 1374 C CA . ALA A 1 182 ? 0.623 9.992 -0.231 1 93.31 182 ALA A CA 1
ATOM 1375 C C . ALA A 1 182 ? -0.897 10.117 -0.175 1 93.31 182 ALA A C 1
ATOM 1377 O O . ALA A 1 182 ? -1.424 11.07 0.407 1 93.31 182 ALA A O 1
ATOM 1378 N N . ALA A 1 183 ? -1.602 9.195 -0.763 1 90.31 183 ALA A N 1
ATOM 1379 C CA . ALA A 1 183 ? -3.062 9.195 -0.729 1 90.31 183 ALA A CA 1
ATOM 1380 C C . ALA A 1 183 ? -3.576 9.117 0.706 1 90.31 183 ALA A C 1
ATOM 1382 O O . ALA A 1 183 ? -4.555 9.781 1.059 1 90.31 183 ALA A O 1
ATOM 1383 N N . THR A 1 184 ? -2.906 8.25 1.491 1 95.62 184 THR A N 1
ATOM 1384 C CA . THR A 1 184 ? -3.297 8.086 2.889 1 95.62 184 THR A CA 1
ATOM 1385 C C . THR A 1 184 ? -3.072 9.383 3.664 1 95.62 184 THR A C 1
ATOM 1387 O O . THR A 1 184 ? -3.9 9.766 4.492 1 95.62 184 THR A O 1
ATOM 1390 N N . VAL A 1 185 ? -1.972 10.07 3.361 1 95.62 185 VAL A N 1
ATOM 1391 C CA . VAL A 1 185 ? -1.684 11.359 3.984 1 95.62 185 VAL A CA 1
ATOM 1392 C C . VAL A 1 185 ? -2.785 12.359 3.639 1 95.62 185 VAL A C 1
ATOM 1394 O O . VAL A 1 185 ? -3.332 13.016 4.523 1 95.62 185 VAL A O 1
ATOM 1397 N N . LEU A 1 186 ? -3.189 12.414 2.43 1 87.88 186 LEU A N 1
ATOM 1398 C CA . LEU A 1 186 ? -4.223 13.336 1.972 1 87.88 186 LEU A CA 1
ATOM 1399 C C . LEU A 1 186 ? -5.57 12.992 2.6 1 87.88 186 LEU A C 1
ATOM 1401 O O . LEU A 1 186 ? -6.383 13.883 2.855 1 87.88 186 LEU A O 1
ATOM 1405 N N . ASP A 1 187 ? -5.727 11.75 2.83 1 88.56 187 ASP A N 1
ATOM 1406 C CA . ASP A 1 187 ? -7.004 11.266 3.346 1 88.56 187 ASP A CA 1
ATOM 1407 C C . ASP A 1 187 ? -7.098 11.469 4.855 1 88.56 187 ASP A C 1
ATOM 1409 O O . ASP A 1 187 ? -8.195 11.539 5.41 1 88.56 187 ASP A O 1
ATOM 1413 N N . THR A 1 188 ? -5.945 11.555 5.535 1 91.81 188 THR A N 1
ATOM 1414 C CA . THR A 1 188 ? -6.004 11.422 6.984 1 91.81 188 THR A CA 1
ATOM 1415 C C . THR A 1 188 ? -5.566 12.719 7.664 1 91.81 188 THR A C 1
ATOM 1417 O O . THR A 1 188 ? -5.887 12.953 8.836 1 91.81 188 THR A O 1
ATOM 1420 N N . LEU A 1 189 ? -4.758 13.523 7.023 1 90.19 189 LEU A N 1
ATOM 1421 C CA . LEU A 1 189 ? -4.316 14.797 7.578 1 90.19 189 LEU A CA 1
ATOM 1422 C C . LEU A 1 189 ? -5.102 15.953 6.969 1 90.19 189 LEU A C 1
ATOM 1424 O O . LEU A 1 189 ? -5.512 15.891 5.809 1 90.19 189 LEU A O 1
ATOM 1428 N N . PRO A 1 190 ? -5.254 16.969 7.746 1 82.56 190 PRO A N 1
ATOM 1429 C CA . PRO A 1 190 ? -5.949 18.141 7.195 1 82.56 190 PRO A CA 1
ATOM 1430 C C . PRO A 1 190 ? -5.145 18.859 6.113 1 82.56 190 PRO A C 1
ATOM 1432 O O . PRO A 1 190 ? -4.008 19.266 6.359 1 82.56 190 PRO A O 1
ATOM 1435 N N . THR A 1 191 ? -5.637 18.859 4.895 1 81.38 191 THR A N 1
ATOM 1436 C CA . THR A 1 191 ? -5.016 19.547 3.77 1 81.38 191 THR A CA 1
ATOM 1437 C C . THR A 1 191 ? -6.031 20.406 3.037 1 81.38 191 THR A C 1
ATOM 1439 O O . THR A 1 191 ? -7.223 20.391 3.365 1 81.38 191 THR A O 1
ATOM 1442 N N . THR A 1 192 ? -5.543 21.141 2.129 1 67.44 192 THR A N 1
ATOM 1443 C CA . THR A 1 192 ? -6.402 21.984 1.308 1 67.44 192 THR A CA 1
ATOM 1444 C C . THR A 1 192 ? -7.102 21.156 0.231 1 67.44 192 THR A C 1
ATOM 1446 O O . THR A 1 192 ? -8.023 21.641 -0.43 1 67.44 192 THR A O 1
ATOM 1449 N N . VAL A 1 193 ? -6.551 19.922 -0.028 1 62.62 193 VAL A N 1
ATOM 1450 C CA . VAL A 1 193 ? -7.148 19.062 -1.043 1 62.62 193 VAL A CA 1
ATOM 1451 C C . VAL A 1 193 ? -8.477 18.516 -0.529 1 62.62 193 VAL A C 1
ATOM 1453 O O . VAL A 1 193 ? -8.555 18.031 0.604 1 62.62 193 VAL A O 1
ATOM 1456 N N . VAL A 1 194 ? -9.57 18.984 -1.15 1 53.38 194 VAL A N 1
ATOM 1457 C CA . VAL A 1 194 ? -10.898 18.5 -0.769 1 53.38 194 VAL A CA 1
ATOM 1458 C C . VAL A 1 194 ? -11.109 17.078 -1.289 1 53.38 194 VAL A C 1
ATOM 1460 O O . VAL A 1 194 ? -11.117 16.859 -2.5 1 53.38 194 VAL A O 1
ATOM 1463 N N . THR A 1 195 ? -10.773 16.047 -0.555 1 56.28 195 THR A N 1
ATOM 1464 C CA . THR A 1 195 ? -11.195 14.703 -0.94 1 56.28 195 THR A CA 1
ATOM 1465 C C . THR A 1 195 ? -12.703 14.547 -0.776 1 56.28 195 THR A C 1
ATOM 1467 O O . THR A 1 195 ? -13.352 15.352 -0.109 1 56.28 195 THR A O 1
ATOM 1470 N N . ASP A 1 196 ? -13.445 13.633 -1.502 1 57.28 196 ASP A N 1
ATOM 1471 C CA . ASP A 1 196 ? -14.898 13.453 -1.539 1 57.28 196 ASP A CA 1
ATOM 1472 C C . ASP A 1 196 ? -15.461 13.258 -0.133 1 57.28 196 ASP A C 1
ATOM 1474 O O . ASP A 1 196 ? -14.938 12.469 0.651 1 57.28 196 ASP A O 1
ATOM 1478 N N . PRO A 1 197 ? -16.438 14.18 0.177 1 57.16 197 PRO A N 1
ATOM 1479 C CA . PRO A 1 197 ? -17.094 14.016 1.474 1 57.16 197 PRO A CA 1
ATOM 1480 C C . PRO A 1 197 ? -17.766 12.648 1.629 1 57.16 197 PRO A C 1
ATOM 1482 O O . PRO A 1 197 ? -18.297 12.109 0.661 1 57.16 197 PRO A O 1
ATOM 1485 N N . THR A 1 198 ? -17.578 11.938 2.684 1 58.53 198 THR A N 1
ATOM 1486 C CA . THR A 1 198 ? -18.312 10.719 3.016 1 58.53 198 THR A CA 1
ATOM 1487 C C . THR A 1 198 ? -19.797 11.008 3.189 1 58.53 198 THR A C 1
ATOM 1489 O O . THR A 1 198 ? -20.219 12.164 3.195 1 58.53 198 THR A O 1
ATOM 1492 N N . ALA A 1 199 ? -20.688 9.93 3.283 1 64 199 ALA A N 1
ATOM 1493 C CA . ALA A 1 199 ? -22.109 10.102 3.553 1 64 199 ALA A CA 1
ATOM 1494 C C . ALA A 1 199 ? -22.328 10.836 4.875 1 64 199 ALA A C 1
ATOM 1496 O O . ALA A 1 199 ? -23.219 11.68 4.977 1 64 199 ALA A O 1
ATOM 1497 N N . THR A 1 200 ? -21.516 10.445 5.836 1 64.88 200 THR A N 1
ATOM 1498 C CA . THR A 1 200 ? -21.609 11.117 7.125 1 64.88 200 THR A CA 1
ATOM 1499 C C . THR A 1 200 ? -21.266 12.602 6.984 1 64.88 200 THR A C 1
ATOM 1501 O O . THR A 1 200 ? -21.953 13.453 7.559 1 64.88 200 THR A O 1
ATOM 1504 N N . ASP A 1 201 ? -20.297 12.789 6.176 1 66.31 201 ASP A N 1
ATOM 1505 C CA . ASP A 1 201 ? -19.922 14.188 5.949 1 66.31 201 ASP A CA 1
ATOM 1506 C C . ASP A 1 201 ? -21.078 14.961 5.316 1 66.31 201 ASP A C 1
ATOM 1508 O O . ASP A 1 201 ? -21.359 16.094 5.719 1 66.31 201 ASP A O 1
ATOM 1512 N N . ARG A 1 202 ? -21.719 14.312 4.32 1 75.69 202 ARG A N 1
ATOM 1513 C CA . ARG A 1 202 ? -22.828 14.961 3.617 1 75.69 202 ARG A CA 1
ATOM 1514 C C . ARG A 1 202 ? -24 15.227 4.559 1 75.69 202 ARG A C 1
ATOM 1516 O O . ARG A 1 202 ? -24.625 16.281 4.504 1 75.69 202 ARG A O 1
ATOM 1523 N N . ARG A 1 203 ? -24.219 14.297 5.438 1 74.88 203 ARG A N 1
ATOM 1524 C CA . ARG A 1 203 ? -25.297 14.43 6.414 1 74.88 203 ARG A CA 1
ATOM 1525 C C . ARG A 1 203 ? -24.984 15.523 7.426 1 74.88 203 ARG A C 1
ATOM 1527 O O . ARG A 1 203 ? -25.891 16.266 7.836 1 74.88 203 ARG A O 1
ATOM 1534 N N . ASP A 1 204 ? -23.734 15.586 7.715 1 76.12 204 ASP A N 1
ATOM 1535 C CA . ASP A 1 204 ? -23.312 16.516 8.758 1 76.12 204 ASP A CA 1
ATOM 1536 C C . ASP A 1 204 ? -23.141 17.922 8.203 1 76.12 204 ASP A C 1
ATOM 1538 O O . ASP A 1 204 ? -23.016 18.891 8.961 1 76.12 204 ASP A O 1
ATOM 1542 N N . ALA A 1 205 ? -23.25 17.953 6.93 1 80.19 205 ALA A N 1
ATOM 1543 C CA . ALA A 1 205 ? -23.016 19.25 6.305 1 80.19 205 ALA A CA 1
ATOM 1544 C C . ALA A 1 205 ? -24.297 20.094 6.309 1 80.19 205 ALA A C 1
ATOM 1546 O O . ALA A 1 205 ? -24.75 20.531 5.25 1 80.19 205 ALA A O 1
ATOM 1547 N N . HIS A 1 206 ? -24.812 20.281 7.531 1 86.75 206 HIS A N 1
ATOM 1548 C CA . HIS A 1 206 ? -26.047 21.047 7.77 1 86.75 206 HIS A CA 1
ATOM 1549 C C . HIS A 1 206 ? -25.734 22.516 8.062 1 86.75 206 HIS A C 1
ATOM 1551 O O . HIS A 1 206 ? -24.641 22.844 8.516 1 86.75 206 HIS A O 1
ATOM 1557 N N . PRO A 1 207 ? -26.75 23.344 7.824 1 89.06 207 PRO A N 1
ATOM 1558 C CA . PRO A 1 207 ? -26.562 24.781 8.109 1 89.06 207 PRO A CA 1
ATOM 1559 C C . PRO A 1 207 ? -26.188 25.047 9.57 1 89.06 207 PRO A C 1
ATOM 1561 O O . PRO A 1 207 ? -25.469 26 9.867 1 89.06 207 PRO A O 1
ATOM 1564 N N . ASP A 1 208 ? -26.609 24.188 10.367 1 91.44 208 ASP A N 1
ATOM 1565 C CA . ASP A 1 208 ? -26.297 24.359 11.789 1 91.44 208 ASP A CA 1
ATOM 1566 C C . ASP A 1 208 ? -24.797 24.234 12.047 1 91.44 208 ASP A C 1
ATOM 1568 O O . ASP A 1 208 ? -24.266 24.875 12.945 1 91.44 208 ASP A O 1
ATOM 1572 N N . VAL A 1 209 ? -24.234 23.406 11.297 1 90.75 209 VAL A N 1
ATOM 1573 C CA . VAL A 1 209 ? -22.781 23.234 11.398 1 90.75 209 VAL A CA 1
ATOM 1574 C C . VAL A 1 209 ? -22.094 24.547 11.039 1 90.75 209 VAL A C 1
ATOM 1576 O O . VAL A 1 209 ? -21.156 24.969 11.734 1 90.75 209 VAL A O 1
ATOM 1579 N N . VAL A 1 210 ? -22.578 25.141 10.031 1 93.12 210 VAL A N 1
ATOM 1580 C CA . VAL A 1 210 ? -22.016 26.406 9.594 1 93.12 210 VAL A CA 1
ATOM 1581 C C . VAL A 1 210 ? -22.203 27.469 10.672 1 93.12 210 VAL A C 1
ATOM 1583 O O . VAL A 1 210 ? -21.281 28.219 10.984 1 93.12 210 VAL A O 1
ATOM 1586 N N . ARG A 1 211 ? -23.344 27.484 11.25 1 93.44 211 ARG A N 1
ATOM 1587 C CA . ARG A 1 211 ? -23.656 28.469 12.289 1 93.44 211 ARG A CA 1
ATOM 1588 C C . ARG A 1 211 ? -22.719 28.328 13.484 1 93.44 211 ARG A C 1
ATOM 1590 O O . ARG A 1 211 ? -22.203 29.312 13.992 1 93.44 211 ARG A O 1
ATOM 1597 N N . ARG A 1 212 ? -22.547 27.141 13.914 1 93.31 212 ARG A N 1
ATOM 1598 C CA . ARG A 1 212 ? -21.656 26.891 15.047 1 93.31 212 ARG A CA 1
ATOM 1599 C C . ARG A 1 212 ? -20.219 27.25 14.711 1 93.31 212 ARG A C 1
ATOM 1601 O O . ARG A 1 212 ? -19.516 27.828 15.539 1 93.31 212 ARG A O 1
ATOM 1608 N N . ALA A 1 213 ? -19.875 26.891 13.547 1 93.94 213 ALA A N 1
ATOM 1609 C CA . ALA A 1 213 ? -18.5 27.172 13.109 1 93.94 213 ALA A CA 1
ATOM 1610 C C . ALA A 1 213 ? -18.25 28.672 13.031 1 93.94 213 ALA A C 1
ATOM 1612 O O . ALA A 1 213 ? -17.203 29.156 13.492 1 93.94 213 ALA A O 1
ATOM 1613 N N . VAL A 1 214 ? -19.203 29.359 12.5 1 94.19 214 VAL A N 1
ATOM 1614 C CA . VAL A 1 214 ? -19.078 30.797 12.352 1 94.19 214 VAL A CA 1
ATOM 1615 C C . VAL A 1 214 ? -19.016 31.469 13.727 1 94.19 214 VAL A C 1
ATOM 1617 O O . VAL A 1 214 ? -18.203 32.375 13.961 1 94.19 214 VAL A O 1
ATOM 1620 N N . ALA A 1 215 ? -19.844 31.031 14.602 1 94.38 215 ALA A N 1
ATOM 1621 C CA . ALA A 1 215 ? -19.828 31.547 15.969 1 94.38 215 ALA A CA 1
ATOM 1622 C C . ALA A 1 215 ? -18.469 31.344 16.625 1 94.38 215 ALA A C 1
ATOM 1624 O O . ALA A 1 215 ? -17.969 32.25 17.312 1 94.38 215 ALA A O 1
ATOM 1625 N N . TYR A 1 216 ? -17.922 30.203 16.422 1 93.75 216 TYR A N 1
ATOM 1626 C CA . TYR A 1 216 ? -16.609 29.891 16.969 1 93.75 216 TYR A CA 1
ATOM 1627 C C . TYR A 1 216 ? -15.531 30.812 16.375 1 93.75 216 TYR A C 1
ATOM 1629 O O . TYR A 1 216 ? -14.695 31.344 17.109 1 93.75 216 TYR A O 1
ATOM 1637 N N . ILE A 1 217 ? -15.586 30.953 15.117 1 92.81 217 ILE A N 1
ATOM 1638 C CA . ILE A 1 217 ? -14.602 31.766 14.406 1 92.81 217 ILE A CA 1
ATOM 1639 C C . ILE A 1 217 ? -14.664 33.188 14.914 1 92.81 217 ILE A C 1
ATOM 1641 O O . ILE A 1 217 ? -13.625 33.781 15.234 1 92.81 217 ILE A O 1
ATOM 1645 N N . GLU A 1 218 ? -15.852 33.719 15.109 1 93.56 218 GLU A N 1
ATOM 1646 C CA . GLU A 1 218 ? -16.047 35.094 15.531 1 93.56 218 GLU A CA 1
ATOM 1647 C C . GLU A 1 218 ? -15.555 35.312 16.953 1 93.56 218 GLU A C 1
ATOM 1649 O O . GLU A 1 218 ? -15.023 36.375 17.281 1 93.56 218 GLU A O 1
ATOM 1654 N N . THR A 1 219 ? -15.727 34.281 17.734 1 92.44 219 THR A N 1
ATOM 1655 C CA . THR A 1 219 ? -15.375 34.406 19.141 1 92.44 219 THR A CA 1
ATOM 1656 C C . THR A 1 219 ? -13.867 34.219 19.344 1 92.44 219 THR A C 1
ATOM 1658 O O . THR A 1 219 ? -13.312 34.656 20.344 1 92.44 219 THR A O 1
ATOM 1661 N N . HIS A 1 220 ? -13.227 33.594 18.328 1 90.62 220 HIS A N 1
ATOM 1662 C CA . HIS A 1 220 ? -11.812 33.281 18.469 1 90.62 220 HIS A CA 1
ATOM 1663 C C . HIS A 1 220 ? -10.984 33.875 17.328 1 90.62 220 HIS A C 1
ATOM 1665 O O . HIS A 1 220 ? -9.977 33.281 16.922 1 90.62 220 HIS A O 1
ATOM 1671 N N . LEU A 1 221 ? -11.312 34.969 16.891 1 90.69 221 LEU A N 1
ATOM 1672 C CA . LEU A 1 221 ? -10.828 35.562 15.641 1 90.69 221 LEU A CA 1
ATOM 1673 C C . LEU A 1 221 ? -9.328 35.844 15.719 1 90.69 221 LEU A C 1
ATOM 1675 O O . LEU A 1 221 ? -8.602 35.656 14.742 1 90.69 221 LEU A O 1
ATOM 1679 N N . ALA A 1 222 ? -8.875 36.312 16.844 1 86.94 222 ALA A N 1
ATOM 1680 C CA . ALA A 1 222 ? -7.484 36.75 16.984 1 86.94 222 ALA A CA 1
ATOM 1681 C C . ALA A 1 222 ? -6.598 35.562 17.406 1 86.94 222 ALA A C 1
ATOM 1683 O O . ALA A 1 222 ? -5.375 35.719 17.469 1 86.94 222 ALA A O 1
ATOM 1684 N N . GLU A 1 223 ? -7.25 34.438 17.656 1 82 223 GLU A N 1
ATOM 1685 C CA . GLU A 1 223 ? -6.52 33.281 18.156 1 82 223 GLU A CA 1
ATOM 1686 C C . GLU A 1 223 ? -5.973 32.438 17.016 1 82 223 GLU A C 1
ATOM 1688 O O . GLU A 1 223 ? -6.398 32.594 15.867 1 82 223 GLU A O 1
ATOM 1693 N N . ASP A 1 224 ? -4.98 31.766 17.359 1 75 224 ASP A N 1
ATOM 1694 C CA . ASP A 1 224 ? -4.418 30.812 16.391 1 75 224 ASP A CA 1
ATOM 1695 C C . ASP A 1 224 ? -5.258 29.547 16.312 1 75 224 ASP A C 1
ATOM 1697 O O . ASP A 1 224 ? -5.027 28.594 17.062 1 75 224 ASP A O 1
ATOM 1701 N N . ILE A 1 225 ? -6.305 29.625 15.445 1 75.12 225 ILE A N 1
ATOM 1702 C CA . ILE A 1 225 ? -7.195 28.469 15.352 1 75.12 225 ILE A CA 1
ATOM 1703 C C . ILE A 1 225 ? -6.996 27.781 14.008 1 75.12 225 ILE A C 1
ATOM 1705 O O . ILE A 1 225 ? -6.758 28.422 12.992 1 75.12 225 ILE A O 1
ATOM 1709 N N . ALA A 1 226 ? -7.047 26.4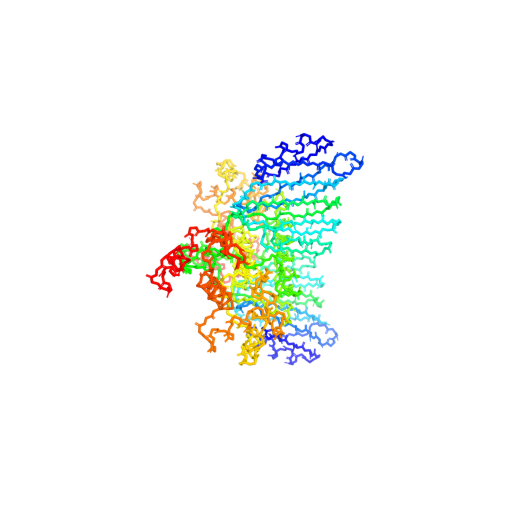38 14.117 1 67.94 226 ALA A N 1
ATOM 1710 C CA . ALA A 1 226 ? -6.973 25.594 12.938 1 67.94 226 ALA A CA 1
ATOM 1711 C C . ALA A 1 226 ? -8.359 25.125 12.508 1 67.94 226 ALA A C 1
ATOM 1713 O O . ALA A 1 226 ? -9.336 25.312 13.242 1 67.94 226 ALA A O 1
ATOM 1714 N N . VAL A 1 227 ? -8.398 24.641 11.227 1 75.69 227 VAL A N 1
ATOM 1715 C CA . VAL A 1 227 ? -9.672 24.141 10.719 1 75.69 227 VAL A CA 1
ATOM 1716 C C . VAL A 1 227 ? -10.18 23.016 11.609 1 75.69 227 VAL A C 1
ATOM 1718 O O . VAL A 1 227 ? -11.383 22.875 11.805 1 75.69 227 VAL A O 1
ATOM 1721 N N . ALA A 1 228 ? -9.297 22.266 12.164 1 66 228 ALA A N 1
ATOM 1722 C CA . ALA A 1 228 ? -9.664 21.188 13.07 1 66 228 ALA A CA 1
ATOM 1723 C C . ALA A 1 228 ? -10.359 21.719 14.32 1 66 228 ALA A C 1
ATOM 1725 O O . ALA A 1 228 ? -11.305 21.109 14.82 1 66 228 ALA A O 1
ATOM 1726 N N . ASP A 1 229 ? -9.867 22.844 14.789 1 72.94 229 ASP A N 1
ATOM 1727 C CA . ASP A 1 229 ? -10.492 23.5 15.938 1 72.94 229 ASP A CA 1
ATOM 1728 C C . ASP A 1 229 ? -11.922 23.922 15.617 1 72.94 229 ASP A C 1
ATOM 1730 O O . ASP A 1 229 ? -12.82 23.75 16.438 1 72.94 229 ASP A O 1
ATOM 1734 N N . ILE A 1 230 ? -12.086 24.406 14.453 1 86.19 230 ILE A N 1
ATOM 1735 C CA . ILE A 1 230 ? -13.398 24.859 14.008 1 86.19 230 ILE A CA 1
ATOM 1736 C C . ILE A 1 230 ? -14.336 23.656 13.875 1 86.19 230 ILE A C 1
ATOM 1738 O O . ILE A 1 230 ? -15.484 23.719 14.32 1 86.19 230 ILE A O 1
ATOM 1742 N N . ALA A 1 231 ? -13.82 22.641 13.289 1 80.69 231 ALA A N 1
ATOM 1743 C CA . ALA A 1 231 ? -14.625 21.438 13.109 1 80.69 231 ALA A CA 1
ATOM 1744 C C . ALA A 1 231 ? -15.039 20.844 14.461 1 80.69 231 ALA A C 1
ATOM 1746 O O . ALA A 1 231 ? -16.203 20.469 14.648 1 80.69 231 ALA A O 1
ATOM 1747 N N . MET A 1 232 ? -14.086 20.828 15.344 1 74.5 232 MET A N 1
ATOM 1748 C CA . MET A 1 232 ? -14.352 20.328 16.688 1 74.5 232 MET A CA 1
ATOM 1749 C C . MET A 1 232 ? -15.438 21.156 17.375 1 74.5 232 MET A C 1
ATOM 1751 O O . MET A 1 232 ? -16.344 20.609 18 1 74.5 232 MET A O 1
ATOM 1755 N N . ALA A 1 233 ? -15.344 22.375 17.219 1 82.5 233 ALA A N 1
ATOM 1756 C CA . ALA A 1 233 ? -16.312 23.297 17.812 1 82.5 233 ALA A CA 1
ATOM 1757 C C . ALA A 1 233 ? -17.688 23.109 17.188 1 82.5 233 ALA A C 1
ATOM 1759 O O . ALA A 1 233 ? -18.719 23.312 17.844 1 82.5 233 ALA A O 1
ATOM 1760 N N . ALA A 1 234 ? -17.75 22.719 15.984 1 88.88 234 ALA A N 1
ATOM 1761 C CA . ALA A 1 234 ? -18.984 22.516 15.258 1 88.88 234 ALA A CA 1
ATOM 1762 C C . ALA A 1 234 ? -19.469 21.078 15.391 1 88.88 234 ALA A C 1
ATOM 1764 O O . ALA A 1 234 ? -20.531 20.719 14.867 1 88.88 234 ALA A O 1
ATOM 1765 N N . PHE A 1 235 ? -18.656 20.25 15.961 1 82.94 235 PHE A N 1
ATOM 1766 C CA . PHE A 1 235 ? -18.969 18.859 16.266 1 82.94 235 PHE A CA 1
ATOM 1767 C C . PHE A 1 235 ? -19.109 18.031 14.992 1 82.94 235 PHE A C 1
ATOM 1769 O O . PHE A 1 235 ? -20.031 17.234 14.859 1 82.94 235 PHE A O 1
ATOM 1776 N N . VAL A 1 236 ? -18.328 18.312 14.055 1 78.31 236 VAL A N 1
ATOM 1777 C CA . VAL A 1 236 ? -18.328 17.562 12.805 1 78.31 236 VAL A CA 1
ATOM 1778 C C . VAL A 1 236 ? -16.891 17.297 12.367 1 78.31 236 VAL A C 1
ATOM 1780 O O . VAL A 1 236 ? -15.945 17.844 12.938 1 78.31 236 VAL A O 1
ATOM 1783 N N . SER A 1 237 ? -16.766 16.406 11.391 1 67.88 237 SER A N 1
ATOM 1784 C CA . SER A 1 237 ? -15.461 16.188 10.789 1 67.88 237 SER A CA 1
ATOM 1785 C C . SER A 1 237 ? -15.023 17.391 9.969 1 67.88 237 SER A C 1
ATOM 1787 O O . SER A 1 237 ? -15.852 18.219 9.57 1 67.88 237 SER A O 1
ATOM 1789 N N . VAL A 1 238 ? -13.672 17.578 9.812 1 69.69 238 VAL A N 1
ATOM 1790 C CA . VAL A 1 238 ? -13.141 18.641 8.977 1 69.69 238 VAL A CA 1
ATOM 1791 C C . VAL A 1 238 ? -13.766 18.578 7.586 1 69.69 238 VAL A C 1
ATOM 1793 O O . VAL A 1 238 ? -14.102 19.609 6.996 1 69.69 238 VAL A O 1
ATOM 1796 N N . ARG A 1 239 ? -14.039 17.469 7.156 1 68.75 239 ARG A N 1
ATOM 1797 C CA . ARG A 1 239 ? -14.625 17.297 5.828 1 68.75 239 ARG A CA 1
ATOM 1798 C C . ARG A 1 239 ? -16.062 17.797 5.801 1 68.75 239 ARG A C 1
ATOM 1800 O O . ARG A 1 239 ? -16.469 18.484 4.863 1 68.75 239 ARG A O 1
ATOM 1807 N N . ALA A 1 240 ? -16.781 17.344 6.734 1 74.06 240 ALA A N 1
ATOM 1808 C CA . ALA A 1 240 ? -18.156 17.812 6.832 1 74.06 240 ALA A CA 1
ATOM 1809 C C . ALA A 1 240 ? -18.234 19.328 6.945 1 74.06 240 ALA A C 1
ATOM 1811 O O . ALA A 1 240 ? -19.109 19.969 6.352 1 74.06 240 ALA A O 1
ATOM 1812 N N . LEU A 1 241 ? -17.297 19.812 7.754 1 82.94 241 LEU A N 1
ATOM 1813 C CA . LEU A 1 241 ? -17.219 21.266 7.906 1 82.94 241 LEU A CA 1
ATOM 1814 C C . LEU A 1 241 ? -16.953 21.938 6.562 1 82.94 241 LEU A C 1
ATOM 1816 O O . LEU A 1 241 ? -17.656 22.891 6.195 1 82.94 241 LEU A O 1
ATOM 1820 N N . GLN A 1 242 ? -16.031 21.406 5.871 1 79.31 242 GLN A N 1
ATOM 1821 C CA . GLN A 1 242 ? -15.648 21.984 4.586 1 79.31 242 GLN A CA 1
ATOM 1822 C C . GLN A 1 242 ? -16.797 21.875 3.578 1 79.31 242 GLN A C 1
ATOM 1824 O O . GLN A 1 242 ? -17.062 22.828 2.844 1 79.31 242 GLN A O 1
ATOM 1829 N N . LEU A 1 243 ? -17.391 20.75 3.594 1 76.94 243 LEU A N 1
ATOM 1830 C CA . LEU A 1 243 ? -18.547 20.562 2.723 1 76.94 243 LEU A CA 1
ATOM 1831 C C . LEU A 1 243 ? -19.672 21.531 3.078 1 76.94 243 LEU A C 1
ATOM 1833 O O . LEU A 1 243 ? -20.297 22.125 2.191 1 76.94 243 LEU A O 1
ATOM 1837 N N . ALA A 1 244 ? -19.938 21.656 4.324 1 85.94 244 ALA A N 1
ATOM 1838 C CA . ALA A 1 244 ? -20.984 22.547 4.789 1 85.94 244 ALA A CA 1
ATOM 1839 C C . ALA A 1 244 ? -20.703 23.984 4.367 1 85.94 244 ALA A C 1
ATOM 1841 O O . ALA A 1 244 ? -21.609 24.688 3.904 1 85.94 244 ALA A O 1
ATOM 1842 N N . PHE A 1 245 ? -19.484 24.391 4.477 1 87.88 245 PHE A N 1
ATOM 1843 C CA . PHE A 1 245 ? -19.125 25.75 4.105 1 87.88 245 PHE A CA 1
ATOM 1844 C C . PHE A 1 245 ? -19.266 25.953 2.605 1 87.88 245 PHE A C 1
ATOM 1846 O O . PHE A 1 245 ? -19.781 26.984 2.164 1 87.88 245 PHE A O 1
ATOM 1853 N N . ARG A 1 246 ? -18.875 24.984 1.901 1 80.81 246 ARG A N 1
ATOM 1854 C CA . ARG A 1 246 ? -19 25.078 0.451 1 80.81 246 ARG A CA 1
ATOM 1855 C C . ARG A 1 246 ? -20.469 25.109 0.031 1 80.81 246 ARG A C 1
ATOM 1857 O O . ARG A 1 246 ? -20.859 25.922 -0.802 1 80.81 246 ARG A O 1
ATOM 1864 N N . LYS A 1 247 ? -21.109 24.281 0.636 1 82.62 247 LYS A N 1
ATOM 1865 C CA . LYS A 1 247 ? -22.516 24.094 0.285 1 82.62 247 LYS A CA 1
ATOM 1866 C C . LYS A 1 247 ? -23.344 25.312 0.684 1 82.62 247 LYS A C 1
ATOM 1868 O O . LYS A 1 247 ? -24.234 25.75 -0.062 1 82.62 247 LYS A O 1
ATOM 1873 N N . HIS A 1 248 ? -23.062 25.891 1.821 1 88.44 248 HIS A N 1
ATOM 1874 C CA . HIS A 1 248 ? -24 26.859 2.391 1 88.44 248 HIS A CA 1
ATOM 1875 C C . HIS A 1 248 ? -23.438 28.266 2.307 1 88.44 248 HIS A C 1
ATOM 1877 O O . HIS A 1 248 ? -24.172 29.25 2.396 1 88.44 248 HIS A O 1
ATOM 1883 N N . LEU A 1 249 ? -22.125 28.422 2.215 1 87 249 LEU A N 1
ATOM 1884 C CA . LEU A 1 249 ? -21.531 29.766 2.182 1 87 249 LEU A CA 1
ATOM 1885 C C . LEU A 1 249 ? -20.656 29.938 0.946 1 87 249 LEU A C 1
ATOM 1887 O O . LEU A 1 249 ? -20.141 31.031 0.693 1 87 249 LEU A O 1
ATOM 1891 N N . ASP A 1 250 ? -20.469 28.828 0.163 1 83.69 250 ASP A N 1
ATOM 1892 C CA . ASP A 1 250 ? -19.609 28.828 -1.021 1 83.69 250 ASP A CA 1
ATOM 1893 C C . ASP A 1 250 ? -18.219 29.344 -0.696 1 83.69 250 ASP A C 1
ATOM 1895 O O . ASP A 1 250 ? -17.688 30.203 -1.406 1 83.69 250 ASP A O 1
ATOM 1899 N N . THR A 1 251 ? -17.703 29.047 0.429 1 83.06 251 THR A N 1
ATOM 1900 C CA . THR A 1 251 ? -16.359 29.391 0.903 1 83.06 251 THR A CA 1
ATOM 1901 C C . THR A 1 251 ? -15.797 28.297 1.801 1 83.06 251 THR A C 1
ATOM 1903 O O . THR A 1 251 ? -16.344 27.188 1.841 1 83.06 251 THR A O 1
ATOM 1906 N N . THR A 1 252 ? -14.641 28.516 2.383 1 83.5 252 THR A N 1
ATOM 1907 C CA . THR A 1 252 ? -14.039 27.578 3.328 1 83.5 252 THR A CA 1
ATOM 1908 C C . THR A 1 252 ? -13.914 28.219 4.711 1 83.5 252 THR A C 1
ATOM 1910 O O . THR A 1 252 ? -13.914 29.438 4.836 1 83.5 252 THR A O 1
ATOM 1913 N N . PRO A 1 253 ? -13.883 27.406 5.715 1 85.31 253 PRO A N 1
ATOM 1914 C CA . PRO A 1 253 ? -13.75 27.938 7.07 1 85.31 253 PRO A CA 1
ATOM 1915 C C . PRO A 1 253 ? -12.547 28.875 7.219 1 85.31 253 PRO A C 1
ATOM 1917 O O . PRO A 1 253 ? -12.672 29.953 7.793 1 85.31 253 PRO A O 1
ATOM 1920 N N . LEU A 1 254 ? -11.508 28.5 6.594 1 80 254 LEU A N 1
ATOM 1921 C CA . LEU A 1 254 ? -10.305 29.297 6.77 1 80 254 LEU A CA 1
ATOM 1922 C C . LEU A 1 254 ? -10.367 30.562 5.922 1 80 254 LEU A C 1
ATOM 1924 O O . LEU A 1 254 ? -9.852 31.609 6.32 1 80 254 LEU A O 1
ATOM 1928 N N . ALA A 1 255 ? -10.992 30.453 4.797 1 82.06 255 ALA A N 1
ATOM 1929 C CA . ALA A 1 255 ? -11.211 31.656 4 1 82.06 255 ALA A CA 1
ATOM 1930 C C . ALA A 1 255 ? -12.086 32.656 4.75 1 82.06 255 ALA A C 1
ATOM 1932 O O . ALA A 1 255 ? -11.82 33.875 4.738 1 82.06 255 ALA A O 1
ATOM 1933 N N . LEU A 1 256 ? -13.109 32.156 5.367 1 90.94 256 LEU A N 1
ATOM 1934 C CA . LEU A 1 256 ? -13.961 33 6.172 1 90.94 256 LEU A CA 1
ATOM 1935 C C . LEU A 1 256 ? -13.188 33.625 7.336 1 90.94 256 LEU A C 1
ATOM 1937 O O . LEU A 1 256 ? -13.328 34.812 7.629 1 90.94 256 LEU A O 1
ATOM 1941 N N . LEU A 1 257 ? -12.383 32.812 7.949 1 90 257 LEU A N 1
ATOM 1942 C CA . LEU A 1 257 ? -11.539 33.281 9.039 1 90 257 LEU A CA 1
ATOM 1943 C C . LEU A 1 257 ? -10.633 34.406 8.57 1 90 257 LEU A C 1
ATOM 1945 O O . LEU A 1 257 ? -10.555 35.469 9.227 1 90 257 LEU A O 1
ATOM 1949 N N . ARG A 1 258 ? -10 34.219 7.512 1 87.75 258 ARG A N 1
ATOM 1950 C CA . ARG A 1 258 ? -9.086 35.188 6.961 1 87.75 258 ARG A CA 1
ATOM 1951 C C . ARG A 1 258 ? -9.828 36.5 6.609 1 87.75 258 ARG A C 1
ATOM 1953 O O . ARG A 1 258 ? -9.328 37.594 6.859 1 87.75 258 ARG A O 1
ATOM 1960 N N . ARG A 1 259 ? -10.969 36.375 6.039 1 91.44 259 ARG A N 1
ATOM 1961 C CA . ARG A 1 259 ? -11.789 37.531 5.684 1 91.44 259 ARG A CA 1
ATOM 1962 C C . ARG A 1 259 ? -12.195 38.312 6.922 1 91.44 259 ARG A C 1
ATOM 1964 O O . ARG A 1 259 ? -12.141 39.562 6.922 1 91.44 259 ARG A O 1
ATOM 1971 N N . LEU A 1 260 ? -12.539 37.594 7.902 1 94.06 260 LEU A N 1
ATOM 1972 C CA . LEU A 1 260 ? -12.977 38.25 9.133 1 94.06 260 LEU A CA 1
ATOM 1973 C C . LEU A 1 260 ? -11.805 38.938 9.836 1 94.06 260 LEU A C 1
ATOM 1975 O O . LEU A 1 260 ? -11.945 40 10.414 1 94.06 260 LEU A O 1
ATOM 1979 N N . ARG A 1 261 ? -10.672 38.281 9.727 1 93.62 261 ARG A N 1
ATOM 1980 C CA . ARG A 1 261 ? -9.469 38.906 10.297 1 93.62 261 ARG A CA 1
ATOM 1981 C C . ARG A 1 261 ? -9.07 40.156 9.539 1 93.62 261 ARG A C 1
ATOM 1983 O O . ARG A 1 261 ? -8.664 41.156 10.148 1 93.62 261 ARG A O 1
ATOM 1990 N N . LEU A 1 262 ? -9.203 40.094 8.297 1 93.81 262 LEU A N 1
ATOM 1991 C CA . LEU A 1 262 ? -8.906 41.281 7.48 1 93.81 262 LEU A CA 1
ATOM 1992 C C . LEU A 1 262 ? -9.859 42.406 7.812 1 93.81 262 LEU A C 1
ATOM 1994 O O . LEU A 1 262 ? -9.445 43.562 7.891 1 93.81 262 LEU A O 1
ATOM 1998 N N . ALA A 1 263 ? -11.07 42.094 7.996 1 95.31 263 ALA A N 1
ATOM 1999 C CA . ALA A 1 263 ? -12.07 43.094 8.359 1 95.31 263 ALA A CA 1
ATOM 2000 C C . ALA A 1 263 ? -11.758 43.719 9.727 1 95.31 263 ALA A C 1
ATOM 2002 O O . ALA A 1 263 ? -11.906 44.938 9.914 1 95.31 263 ALA A O 1
ATOM 2003 N N . ALA A 1 264 ? -11.328 42.906 10.578 1 94.81 264 ALA A N 1
ATOM 2004 C CA . ALA A 1 264 ? -10.961 43.375 11.914 1 94.81 264 ALA A CA 1
ATOM 2005 C C . ALA A 1 264 ? -9.75 44.312 11.844 1 94.81 264 ALA A C 1
ATOM 2007 O O . ALA A 1 264 ? -9.719 45.344 12.516 1 94.81 264 ALA A O 1
ATOM 2008 N N . ALA A 1 265 ? -8.859 43.938 11.07 1 94.38 265 ALA A N 1
ATOM 2009 C CA . ALA A 1 265 ? -7.688 44.781 10.859 1 94.38 265 ALA A CA 1
ATOM 2010 C C . ALA A 1 265 ? -8.078 46.125 10.266 1 94.38 265 ALA A C 1
ATOM 2012 O O . ALA A 1 265 ? -7.594 47.188 10.695 1 94.38 265 ALA A O 1
ATOM 2013 N N . HIS A 1 266 ? -8.945 46.062 9.352 1 95.06 266 HIS A N 1
ATOM 2014 C CA . HIS A 1 266 ? -9.43 47.281 8.711 1 95.06 266 HIS A CA 1
ATOM 2015 C C . HIS A 1 266 ? -10.086 48.219 9.719 1 95.06 266 HIS A C 1
ATOM 2017 O O . HIS A 1 266 ? -9.82 49.438 9.719 1 95.06 266 HIS A O 1
ATOM 2023 N N . GLU A 1 267 ? -10.922 47.656 10.5 1 94.44 267 GLU A N 1
ATOM 2024 C CA . GLU A 1 267 ? -11.617 48.438 11.508 1 94.44 267 GLU A CA 1
ATOM 2025 C C . GLU A 1 267 ? -10.641 49.062 12.5 1 94.44 267 GLU A C 1
ATOM 2027 O O . GLU A 1 267 ? -10.812 50.219 12.914 1 94.44 267 GLU A O 1
ATOM 2032 N N . GLN A 1 268 ? -9.602 48.344 12.75 1 93.06 268 GLN A N 1
ATOM 2033 C CA . GLN A 1 268 ? -8.602 48.812 13.688 1 93.06 268 GLN A CA 1
ATOM 2034 C C . GLN A 1 268 ? -7.766 49.938 13.062 1 93.06 268 GLN A C 1
ATOM 2036 O O . GLN A 1 268 ? -7.457 50.938 13.719 1 93.06 268 GLN A O 1
ATOM 2041 N N . LEU A 1 269 ? -7.434 49.781 11.891 1 93.62 269 LEU A N 1
ATOM 2042 C CA . LEU A 1 269 ? -6.66 50.781 11.188 1 93.62 269 LEU A CA 1
ATOM 2043 C C . LEU A 1 269 ? -7.469 52.094 11.023 1 93.62 269 LEU A C 1
ATOM 2045 O O . LEU A 1 269 ? -6.934 53.188 11.188 1 93.62 269 LEU A O 1
ATOM 2049 N N . ARG A 1 270 ? -8.711 51.906 10.773 1 92.19 270 ARG A N 1
ATOM 2050 C CA . ARG A 1 270 ? -9.602 53.062 10.602 1 92.19 270 ARG A CA 1
ATOM 2051 C C . ARG A 1 270 ? -9.797 53.812 11.914 1 92.19 270 ARG A C 1
ATOM 2053 O O . ARG A 1 270 ? -9.93 55.031 11.914 1 92.19 270 ARG A O 1
ATOM 2060 N N . ALA A 1 271 ? -9.805 53.062 12.93 1 90.62 271 ALA A N 1
ATOM 2061 C CA . ALA A 1 271 ? -10.094 53.625 14.242 1 90.62 271 ALA A CA 1
ATOM 2062 C C . ALA A 1 271 ? -8.828 54.219 14.875 1 90.62 271 ALA A C 1
ATOM 2064 O O . ALA A 1 271 ? -8.898 54.875 15.914 1 90.62 271 ALA A O 1
ATOM 2065 N N . ALA A 1 272 ? -7.715 53.906 14.195 1 88.19 272 ALA A N 1
ATOM 2066 C CA . ALA A 1 272 ? -6.449 54.344 14.781 1 88.19 272 ALA A CA 1
ATOM 2067 C C . ALA A 1 272 ? -6.352 55.844 14.805 1 88.19 272 ALA A C 1
ATOM 2069 O O . ALA A 1 272 ? -6.738 56.531 13.836 1 88.19 272 ALA A O 1
ATOM 2070 N N . VAL A 1 273 ? -6.055 56.438 15.898 1 80.19 273 VAL A N 1
ATOM 2071 C CA . VAL A 1 273 ? -5.93 57.875 16.094 1 80.19 273 VAL A CA 1
ATOM 2072 C C . VAL A 1 273 ? -4.473 58.281 15.906 1 80.19 273 VAL A C 1
ATOM 2074 O O . VAL A 1 273 ? -3.555 57.562 16.312 1 80.19 273 VAL A O 1
ATOM 2077 N N . PRO A 1 274 ? -4.324 59.469 15.211 1 72.69 274 PRO A N 1
ATOM 2078 C CA . PRO A 1 274 ? -2.965 60 15.07 1 72.69 274 PRO A CA 1
ATOM 2079 C C . PRO A 1 274 ? -2.24 60.125 16.406 1 72.69 274 PRO A C 1
ATOM 2081 O O . PRO A 1 274 ? -2.848 60.531 17.406 1 72.69 274 PRO A O 1
ATOM 2084 N N . GLY A 1 275 ? -0.988 59.562 16.531 1 71.25 275 GLY A N 1
ATOM 2085 C CA . GLY A 1 275 ? -0.216 59.625 17.766 1 71.25 275 GLY A CA 1
ATOM 2086 C C . GLY A 1 275 ? -0.074 58.281 18.453 1 71.25 275 GLY A C 1
ATOM 2087 O O . GLY A 1 275 ? 0.788 58.125 19.312 1 71.25 275 GLY A O 1
ATOM 2088 N N . GLU A 1 276 ? -1.021 57.406 18.172 1 71.94 276 GLU A N 1
ATOM 2089 C CA . GLU A 1 276 ? -0.909 56.062 18.75 1 71.94 276 GLU A CA 1
ATOM 2090 C C . GLU A 1 276 ? 0.146 55.25 18.016 1 71.94 276 GLU A C 1
ATOM 2092 O O . GLU A 1 276 ? 0.41 55.469 16.828 1 71.94 276 GLU A O 1
ATOM 2097 N N . GLN A 1 277 ? 1.011 54.625 18.688 1 80.69 277 GLN A N 1
ATOM 2098 C CA . GLN A 1 277 ? 2.086 53.812 18.141 1 80.69 277 GLN A CA 1
ATOM 2099 C C . GLN A 1 277 ? 1.53 52.594 17.422 1 80.69 277 GLN A C 1
ATOM 2101 O O . GLN A 1 277 ? 1.959 51.469 17.688 1 80.69 277 GLN A O 1
ATOM 2106 N N . VAL A 1 278 ? 0.513 52.844 16.578 1 85.12 278 VAL A N 1
ATOM 2107 C CA . VAL A 1 278 ? -0.05 51.75 15.82 1 85.12 278 VAL A CA 1
ATOM 2108 C C . VAL A 1 278 ? 0.551 51.719 14.414 1 85.12 278 VAL A C 1
ATOM 2110 O O . VAL A 1 278 ? 0.63 52.75 13.758 1 85.12 278 VAL A O 1
ATOM 2113 N N . THR A 1 279 ? 1.153 50.656 14.078 1 88.94 279 THR A N 1
ATOM 2114 C CA . THR A 1 279 ? 1.68 50.469 12.727 1 88.94 279 THR A CA 1
ATOM 2115 C C . THR A 1 279 ? 0.899 49.375 11.984 1 88.94 279 THR A C 1
ATOM 2117 O O . THR A 1 279 ? 0.226 48.562 12.602 1 88.94 279 THR A O 1
ATOM 2120 N N . VAL A 1 280 ? 0.972 49.438 10.703 1 91.81 280 VAL A N 1
ATOM 2121 C CA . VAL A 1 280 ? 0.345 48.438 9.852 1 91.81 280 VAL A CA 1
ATOM 2122 C C . VAL A 1 280 ? 0.872 47.031 10.227 1 91.81 280 VAL A C 1
ATOM 2124 O O . VAL A 1 280 ? 0.106 46.094 10.297 1 91.81 280 VAL A O 1
ATOM 2127 N N . THR A 1 281 ? 2.146 47.031 10.492 1 89.31 281 THR A N 1
ATOM 2128 C CA . THR A 1 281 ? 2.799 45.75 10.805 1 89.31 281 THR A CA 1
ATOM 2129 C C . THR A 1 281 ? 2.25 45.156 12.102 1 89.31 281 THR A C 1
ATOM 2131 O O . THR A 1 281 ? 1.965 43.969 12.18 1 89.31 281 THR A O 1
ATOM 2134 N N . THR A 1 282 ? 2.062 46.031 13.086 1 88 282 THR A N 1
ATOM 2135 C CA . THR A 1 282 ? 1.577 45.562 14.383 1 88 282 THR A CA 1
ATOM 2136 C C . THR A 1 282 ? 0.132 45.094 14.273 1 88 282 THR A C 1
ATOM 2138 O O . THR A 1 282 ? -0.241 44.094 14.891 1 88 282 THR A O 1
ATOM 2141 N N . VAL A 1 283 ? -0.703 45.781 13.539 1 91.69 283 VAL A N 1
ATOM 2142 C CA . VAL A 1 283 ? -2.104 45.406 13.359 1 91.69 283 VAL A CA 1
ATOM 2143 C C . VAL A 1 283 ? -2.203 44.125 12.57 1 91.69 283 VAL A C 1
ATOM 2145 O O . VAL A 1 283 ? -2.963 43.219 12.938 1 91.69 283 VAL A O 1
ATOM 2148 N N . ALA A 1 284 ? -1.426 44.031 11.523 1 92 284 ALA A N 1
ATOM 2149 C CA . ALA A 1 284 ? -1.415 42.812 10.719 1 92 284 ALA A CA 1
ATOM 2150 C C . ALA A 1 284 ? -1.067 41.594 11.57 1 92 284 ALA A C 1
ATOM 2152 O O . ALA A 1 284 ? -1.77 40.562 11.531 1 92 284 ALA A O 1
ATOM 2153 N N . TYR A 1 285 ? -0.072 41.719 12.336 1 85.12 285 TYR A N 1
ATOM 2154 C CA . TYR A 1 285 ? 0.406 40.625 13.18 1 85.12 285 TYR A CA 1
ATOM 2155 C C . TYR A 1 285 ? -0.629 40.25 14.234 1 85.12 285 TYR A C 1
ATOM 2157 O O . TYR A 1 285 ? -0.819 39.062 14.539 1 85.12 285 TYR A O 1
ATOM 2165 N N . GLN A 1 286 ? -1.269 41.25 14.766 1 86.94 286 GLN A N 1
ATOM 2166 C CA . GLN A 1 286 ? -2.287 41.031 15.789 1 86.94 286 GLN A CA 1
ATOM 2167 C C . GLN A 1 286 ? -3.414 40.156 15.258 1 86.94 286 GLN A C 1
ATOM 2169 O O . GLN A 1 286 ? -3.98 39.344 16 1 86.94 286 GLN A O 1
ATOM 2174 N N . TRP A 1 287 ? -3.66 40.312 14.016 1 90.62 287 TRP A N 1
ATOM 2175 C CA . TRP A 1 287 ? -4.805 39.594 13.461 1 90.62 287 TRP A CA 1
ATOM 2176 C C . TRP A 1 287 ? -4.348 38.375 12.664 1 90.62 287 TRP A C 1
ATOM 2178 O O . TRP A 1 287 ? -5.125 37.781 11.898 1 90.62 287 TRP A O 1
ATOM 2188 N N . GLY A 1 288 ? -3.102 38.031 12.781 1 82.62 288 GLY A N 1
ATOM 2189 C CA . GLY A 1 288 ? -2.652 36.719 12.336 1 82.62 288 GLY A CA 1
ATOM 2190 C C . GLY A 1 288 ? -1.98 36.75 10.977 1 82.62 288 GLY A C 1
ATOM 2191 O O . GLY A 1 288 ? -1.684 35.719 10.398 1 82.62 288 GLY A O 1
ATOM 2192 N N . PHE A 1 289 ? -1.722 37.906 10.422 1 81.56 289 PHE A N 1
ATOM 2193 C CA . PHE A 1 289 ? -1.005 38 9.156 1 81.56 289 PHE A CA 1
ATOM 2194 C C . PHE A 1 289 ? 0.497 38.125 9.398 1 81.56 289 PHE A C 1
ATOM 2196 O O . PHE A 1 289 ? 0.97 39.094 9.969 1 81.56 289 PHE A O 1
ATOM 2203 N N . THR A 1 290 ? 1.199 37.062 8.945 1 71.75 290 THR A N 1
ATOM 2204 C CA . THR A 1 290 ? 2.602 36.969 9.328 1 71.75 290 THR A CA 1
ATOM 2205 C C . THR A 1 290 ? 3.498 37.625 8.289 1 71.75 290 THR A C 1
ATOM 2207 O O . THR A 1 290 ? 4.688 37.844 8.531 1 71.75 290 THR A O 1
ATOM 2210 N N . HIS A 1 291 ? 2.99 37.906 7.195 1 76 291 HIS A N 1
ATOM 2211 C CA . HIS A 1 291 ? 3.73 38.594 6.145 1 76 291 HIS A CA 1
ATOM 2212 C C . HIS A 1 291 ? 3.072 39.906 5.785 1 76 291 HIS A C 1
ATOM 2214 O O . HIS A 1 291 ? 2.041 39.938 5.109 1 76 291 HIS A O 1
ATOM 2220 N N . SER A 1 292 ? 3.717 40.938 6.199 1 79.56 292 SER A N 1
ATOM 2221 C CA . SER A 1 292 ? 3.164 42.281 6.023 1 79.56 292 SER A CA 1
ATOM 2222 C C . SER A 1 292 ? 2.941 42.594 4.547 1 79.56 292 SER A C 1
ATOM 2224 O O . SER A 1 292 ? 1.964 43.25 4.188 1 79.56 292 SER A O 1
ATOM 2226 N N . GLY A 1 293 ? 3.861 42.156 3.756 1 80.56 293 GLY A N 1
ATOM 2227 C CA . GLY A 1 293 ? 3.705 42.406 2.33 1 80.56 293 GLY A CA 1
ATOM 2228 C C . GLY A 1 293 ? 2.469 41.75 1.749 1 80.56 293 GLY A C 1
ATOM 2229 O O . GLY A 1 293 ? 1.702 42.375 1.022 1 80.56 293 GLY A O 1
ATOM 2230 N N . ARG A 1 294 ? 2.299 40.531 2.033 1 81.38 294 ARG A N 1
ATOM 2231 C CA . ARG A 1 294 ? 1.136 39.781 1.549 1 81.38 294 ARG A CA 1
ATOM 2232 C C . ARG A 1 294 ? -0.156 40.375 2.115 1 81.38 294 ARG A C 1
ATOM 2234 O O . ARG A 1 294 ? -1.173 40.438 1.422 1 81.38 294 ARG A O 1
ATOM 2241 N N . PHE A 1 295 ? -0.038 40.812 3.352 1 91.06 295 PHE A N 1
ATOM 2242 C CA . PHE A 1 295 ? -1.176 41.469 3.99 1 91.06 295 PHE A CA 1
ATOM 2243 C C . PHE A 1 295 ? -1.576 42.719 3.227 1 91.06 295 PHE A C 1
ATOM 2245 O O . PHE A 1 295 ? -2.756 42.938 2.936 1 91.06 295 PHE A O 1
ATOM 2252 N N . ALA A 1 296 ? -0.643 43.5 2.852 1 90.12 296 ALA A N 1
ATOM 2253 C CA . ALA A 1 296 ? -0.902 44.75 2.154 1 90.12 296 ALA A CA 1
ATOM 2254 C C . ALA A 1 296 ? -1.536 44.5 0.789 1 90.12 296 ALA A C 1
ATOM 2256 O O . ALA A 1 296 ? -2.449 45.219 0.379 1 90.12 296 ALA A O 1
ATOM 2257 N N . ILE A 1 297 ? -1.074 43.5 0.15 1 85.62 297 ILE A N 1
ATOM 2258 C CA . ILE A 1 297 ? -1.585 43.156 -1.17 1 85.62 297 ILE A CA 1
ATOM 2259 C C . ILE A 1 297 ? -3.043 42.719 -1.058 1 85.62 297 ILE A C 1
ATOM 2261 O O . ILE A 1 297 ? -3.9 43.188 -1.811 1 85.62 297 ILE A O 1
ATOM 2265 N N . GLU A 1 298 ? -3.293 41.875 -0.134 1 89.12 298 GLU A N 1
ATOM 2266 C CA . GLU A 1 298 ? -4.652 41.375 0.071 1 89.12 298 GLU A CA 1
ATOM 2267 C C . GLU A 1 298 ? -5.586 42.5 0.519 1 89.12 298 GLU A C 1
ATOM 2269 O O . GLU A 1 298 ? -6.738 42.562 0.085 1 89.12 298 GLU A O 1
ATOM 2274 N N . TYR A 1 299 ? -5.109 43.344 1.384 1 93.94 299 TYR A N 1
ATOM 2275 C CA . TYR A 1 299 ? -5.871 44.469 1.892 1 93.94 299 TYR A CA 1
ATOM 2276 C C . TYR A 1 299 ? -6.305 45.375 0.755 1 93.94 299 TYR A C 1
ATOM 2278 O O . TYR A 1 299 ? -7.48 45.75 0.656 1 93.94 299 TYR A O 1
ATOM 2286 N N . LYS A 1 300 ? -5.41 45.656 -0.077 1 93.25 300 LYS A N 1
ATOM 2287 C CA . LYS A 1 300 ? -5.695 46.531 -1.209 1 93.25 300 LYS A CA 1
ATOM 2288 C C . LYS A 1 300 ? -6.707 45.906 -2.156 1 93.25 300 LYS A C 1
ATOM 2290 O O . LYS A 1 300 ? -7.57 46.562 -2.705 1 93.25 300 LYS A O 1
ATOM 2295 N N . ARG A 1 301 ? -6.605 44.719 -2.359 1 90.81 301 ARG A N 1
ATOM 2296 C CA . ARG A 1 301 ? -7.531 44 -3.227 1 90.81 301 ARG A CA 1
ATOM 2297 C C . ARG A 1 301 ? -8.961 44.125 -2.709 1 90.81 301 ARG A C 1
ATOM 2299 O O . ARG A 1 301 ? -9.898 44.281 -3.492 1 90.81 301 ARG A O 1
ATOM 2306 N N . VAL A 1 302 ? -9.148 44.094 -1.43 1 91.38 302 VAL A N 1
ATOM 2307 C CA . VAL A 1 302 ? -10.477 44 -0.825 1 91.38 302 VAL A CA 1
ATOM 2308 C C . VAL A 1 302 ? -11.023 45.406 -0.583 1 91.38 302 VAL A C 1
ATOM 2310 O O . VAL A 1 302 ? -12.211 45.688 -0.793 1 91.38 302 VAL A O 1
ATOM 2313 N N . TYR A 1 303 ? -10.125 46.406 -0.252 1 93.75 303 TYR A N 1
ATOM 2314 C CA . TYR A 1 303 ? -10.617 47.688 0.207 1 93.75 303 TYR A CA 1
ATOM 2315 C C . TYR A 1 303 ? -10.242 48.812 -0.77 1 93.75 303 TYR A C 1
ATOM 2317 O O . TYR A 1 303 ? -10.617 49.969 -0.583 1 93.75 303 TYR A O 1
ATOM 2325 N N . GLY A 1 304 ? -9.406 48.438 -1.768 1 92.44 304 GLY A N 1
ATOM 2326 C CA . GLY A 1 304 ? -9.102 49.375 -2.844 1 92.44 304 GLY A CA 1
ATOM 2327 C C . GLY A 1 304 ? -8.031 50.406 -2.48 1 92.44 304 GLY A C 1
ATOM 2328 O O . GLY A 1 304 ? -7.684 51.25 -3.287 1 92.44 304 GLY A O 1
ATOM 2329 N N . GLN A 1 305 ? -7.523 50.375 -1.227 1 92.94 305 GLN A N 1
ATOM 2330 C CA . GLN A 1 305 ? -6.453 51.25 -0.772 1 92.94 305 GLN A CA 1
ATOM 2331 C C . GLN A 1 305 ? -5.461 50.5 0.116 1 92.94 305 GLN A C 1
ATOM 2333 O O . GLN A 1 305 ? -5.789 49.469 0.675 1 92.94 305 GLN A O 1
ATOM 2338 N N . HIS A 1 306 ? -4.227 50.969 0.209 1 93.38 306 HIS A N 1
ATOM 2339 C CA . HIS A 1 306 ? -3.203 50.406 1.071 1 93.38 306 HIS A CA 1
ATOM 2340 C C . HIS A 1 306 ? -3.555 50.594 2.543 1 93.38 306 HIS A C 1
ATOM 2342 O O . HIS A 1 306 ? -4.148 51.594 2.922 1 93.38 306 HIS A O 1
ATOM 2348 N N . PRO A 1 307 ? -3.133 49.594 3.289 1 93.81 307 PRO A N 1
ATOM 2349 C CA . PRO A 1 307 ? -3.41 49.719 4.723 1 93.81 307 PRO A CA 1
ATOM 2350 C C . PRO A 1 307 ? -2.811 51 5.328 1 93.81 307 PRO A C 1
ATOM 2352 O O . PRO A 1 307 ? -3.389 51.562 6.254 1 93.81 307 PRO A O 1
ATOM 2355 N N . SER A 1 308 ? -1.728 51.438 4.879 1 92 308 SER A N 1
ATOM 2356 C CA . SER A 1 308 ? -1.101 52.656 5.379 1 92 308 SER A CA 1
ATOM 2357 C C . SER A 1 308 ? -1.972 53.875 5.105 1 92 308 SER A C 1
ATOM 2359 O O . SER A 1 308 ? -1.998 54.844 5.898 1 92 308 SER A O 1
ATOM 2361 N N . GLN A 1 309 ? -2.682 53.906 3.977 1 92.38 309 GLN A N 1
ATOM 2362 C CA . GLN A 1 309 ? -3.586 55 3.635 1 92.38 309 GLN A CA 1
ATOM 2363 C C . GLN A 1 309 ? -4.77 55.062 4.594 1 92.38 309 GLN A C 1
ATOM 2365 O O . GLN A 1 309 ? -5.191 56.125 5.004 1 92.38 309 GLN A O 1
ATOM 2370 N N . THR A 1 310 ? -5.27 53.875 4.969 1 92.06 310 THR A N 1
ATOM 2371 C CA . THR A 1 310 ? -6.359 53.781 5.938 1 92.06 310 THR A CA 1
ATOM 2372 C C . THR A 1 310 ? -5.898 54.281 7.312 1 92.06 310 THR A C 1
ATOM 2374 O O . THR A 1 310 ? -6.637 54.969 8.016 1 92.06 310 THR A O 1
ATOM 2377 N N . LEU A 1 311 ? -4.695 53.906 7.672 1 90.81 311 LEU A N 1
ATOM 2378 C CA . LEU A 1 311 ? -4.133 54.281 8.969 1 90.81 311 LEU A CA 1
ATOM 2379 C C . LEU A 1 311 ? -3.971 55.781 9.062 1 90.81 311 LEU A C 1
ATOM 2381 O O . LEU A 1 311 ? -4.117 56.375 10.148 1 90.81 311 LEU A O 1
ATOM 2385 N N . HIS A 1 312 ? -3.732 56.5 7.93 1 83.62 312 HIS A N 1
ATOM 2386 C CA . HIS A 1 312 ? -3.445 57.906 7.953 1 83.62 312 HIS A CA 1
ATOM 2387 C C . HIS A 1 312 ? -4.633 58.719 7.445 1 83.62 312 HIS A C 1
ATOM 2389 O O . HIS A 1 312 ? -4.535 59.938 7.281 1 83.62 312 HIS A O 1
ATOM 2395 N N . SER A 1 313 ? -5.688 57.938 7.203 1 75.25 313 SER A N 1
ATOM 2396 C CA . SER A 1 313 ? -6.875 58.656 6.746 1 75.25 313 SER A CA 1
ATOM 2397 C C . SER A 1 313 ? -7.695 59.156 7.922 1 75.25 313 SER A C 1
ATOM 2399 O O . SER A 1 313 ? -7.645 58.594 9.016 1 75.25 313 SER A O 1
ATOM 2401 N N . MET B 1 1 ? -17.703 0.179 2.336 1 47.25 1 MET B N 1
ATOM 2402 C CA . MET B 1 1 ? -18.031 -0.854 1.36 1 47.25 1 MET B CA 1
ATOM 2403 C C . MET B 1 1 ? -18.656 -2.068 2.043 1 47.25 1 MET B C 1
ATOM 2405 O O . MET B 1 1 ? -18.312 -2.387 3.184 1 47.25 1 MET B O 1
ATOM 2409 N N . ARG B 1 2 ? -19.766 -2.561 1.547 1 59.03 2 ARG B N 1
ATOM 2410 C CA . ARG B 1 2 ? -20.688 -3.557 2.078 1 59.03 2 ARG B CA 1
ATOM 2411 C C . ARG B 1 2 ? -20.016 -4.918 2.209 1 59.03 2 ARG B C 1
ATOM 2413 O O . ARG B 1 2 ? -19.281 -5.336 1.313 1 59.03 2 ARG B O 1
ATOM 2420 N N . THR B 1 3 ? -19.828 -5.344 3.504 1 77.75 3 THR B N 1
ATOM 2421 C CA . THR B 1 3 ? -19.344 -6.66 3.918 1 77.75 3 THR B CA 1
ATOM 2422 C C . THR B 1 3 ? -20.391 -7.73 3.621 1 77.75 3 THR B C 1
ATOM 2424 O O . THR B 1 3 ? -21.562 -7.574 3.969 1 77.75 3 THR B O 1
ATOM 2427 N N . LEU B 1 4 ? -20.219 -8.539 2.6 1 84.25 4 LEU B N 1
ATOM 2428 C CA . LEU B 1 4 ? -20.984 -9.766 2.398 1 84.25 4 LEU B CA 1
ATOM 2429 C C . LEU B 1 4 ? -20.625 -10.82 3.438 1 84.25 4 LEU B C 1
ATOM 2431 O O . LEU B 1 4 ? -19.438 -11.008 3.746 1 84.25 4 LEU B O 1
ATOM 2435 N N . SER B 1 5 ? -21.719 -11.328 4.125 1 91.06 5 SER B N 1
ATOM 2436 C CA . SER B 1 5 ? -21.5 -12.398 5.09 1 91.06 5 SER B CA 1
ATOM 2437 C C . SER B 1 5 ? -22.406 -13.594 4.805 1 91.06 5 SER B C 1
ATOM 2439 O O . SER B 1 5 ? -23.594 -13.422 4.492 1 91.06 5 SER B O 1
ATOM 2441 N N . PHE B 1 6 ? -21.844 -14.75 4.844 1 93.5 6 PHE B N 1
ATOM 2442 C CA . PHE B 1 6 ? -22.562 -15.984 4.562 1 93.5 6 PHE B CA 1
ATOM 2443 C C . PHE B 1 6 ? -22.188 -17.078 5.566 1 93.5 6 PHE B C 1
ATOM 2445 O O . PHE B 1 6 ? -21.016 -17.203 5.941 1 93.5 6 PHE B O 1
ATOM 2452 N N . ASP B 1 7 ? -23.203 -17.75 6.055 1 95.94 7 ASP B N 1
ATOM 2453 C CA . ASP B 1 7 ? -23.031 -18.859 6.992 1 95.94 7 ASP B CA 1
ATOM 2454 C C . ASP B 1 7 ? -24.078 -19.953 6.746 1 95.94 7 ASP B C 1
ATOM 2456 O O . ASP B 1 7 ? -25.281 -19.703 6.855 1 95.94 7 ASP B O 1
ATOM 2460 N N . SER B 1 8 ? -23.609 -21.141 6.375 1 93.75 8 SER B N 1
ATOM 2461 C CA . SER B 1 8 ? -24.562 -22.219 6.102 1 93.75 8 SER B CA 1
ATOM 2462 C C . SER B 1 8 ? -23.938 -23.594 6.344 1 93.75 8 SER B C 1
ATOM 2464 O O . SER B 1 8 ? -22.703 -23.734 6.289 1 93.75 8 SER B O 1
ATOM 2466 N N . HIS B 1 9 ? -24.781 -24.578 6.613 1 94.81 9 HIS B N 1
ATOM 2467 C CA . HIS B 1 9 ? -24.375 -25.969 6.758 1 94.81 9 HIS B CA 1
ATOM 2468 C C . HIS B 1 9 ? -25.016 -26.844 5.68 1 94.81 9 HIS B C 1
ATOM 2470 O O . HIS B 1 9 ? -24.969 -28.078 5.758 1 94.81 9 HIS B O 1
ATOM 2476 N N . ASN B 1 10 ? -25.641 -26.234 4.805 1 93.62 10 ASN B N 1
ATOM 2477 C CA . ASN B 1 10 ? -26.328 -26.906 3.709 1 93.62 10 ASN B CA 1
ATOM 2478 C C . ASN B 1 10 ? -25.547 -26.828 2.41 1 93.62 10 ASN B C 1
ATOM 2480 O O . ASN B 1 10 ? -25.234 -25.734 1.927 1 93.62 10 ASN B O 1
ATOM 2484 N N . LEU B 1 11 ? -25.281 -27.969 1.863 1 96.19 11 LEU B N 1
ATOM 2485 C CA . LEU B 1 11 ? -24.422 -28.047 0.683 1 96.19 11 LEU B CA 1
ATOM 2486 C C . LEU B 1 11 ? -25.031 -27.281 -0.484 1 96.19 11 LEU B C 1
ATOM 2488 O O . LEU B 1 11 ? -24.328 -26.578 -1.213 1 96.19 11 LEU B O 1
ATOM 2492 N N . SER B 1 12 ? -26.344 -27.438 -0.633 1 95.5 12 SER B N 1
ATOM 2493 C CA . SER B 1 12 ? -27.016 -26.766 -1.736 1 95.5 12 SER B CA 1
ATOM 2494 C C . SER B 1 12 ? -26.969 -25.25 -1.564 1 95.5 12 SER B C 1
ATOM 2496 O O . SER B 1 12 ? -26.797 -24.516 -2.539 1 95.5 12 SER B O 1
ATOM 2498 N N . ALA B 1 13 ? -27.094 -24.812 -0.369 1 95.81 13 ALA B N 1
ATOM 2499 C CA . ALA B 1 13 ? -27.016 -23.375 -0.086 1 95.81 13 ALA B CA 1
ATOM 2500 C C . ALA B 1 13 ? -25.609 -22.844 -0.33 1 95.81 13 ALA B C 1
ATOM 2502 O O . ALA B 1 13 ? -25.438 -21.734 -0.842 1 95.81 13 ALA B O 1
ATOM 2503 N N . ILE B 1 14 ? -24.656 -23.641 0.028 1 96.12 14 ILE B N 1
ATOM 2504 C CA . ILE B 1 14 ? -23.266 -23.266 -0.181 1 96.12 14 ILE B CA 1
ATOM 2505 C C . ILE B 1 14 ? -22.984 -23.141 -1.677 1 96.12 14 ILE B C 1
ATOM 2507 O O . ILE B 1 14 ? -22.391 -22.156 -2.127 1 96.12 14 ILE B O 1
ATOM 2511 N N . GLU B 1 15 ? -23.422 -24.062 -2.404 1 96.75 15 GLU B N 1
ATOM 2512 C CA . GLU B 1 15 ? -23.234 -24.047 -3.852 1 96.75 15 GLU B CA 1
ATOM 2513 C C . GLU B 1 15 ? -23.906 -22.828 -4.477 1 96.75 15 GLU B C 1
ATOM 2515 O O . GLU B 1 15 ? -23.328 -22.156 -5.34 1 96.75 15 GLU B O 1
ATOM 2520 N N . GLU B 1 16 ? -25.125 -22.531 -4.07 1 94.31 16 GLU B N 1
ATOM 2521 C CA . GLU B 1 16 ? -25.859 -21.391 -4.586 1 94.31 16 GLU B CA 1
ATOM 2522 C C . GLU B 1 16 ? -25.125 -20.078 -4.301 1 94.31 16 GLU B C 1
ATOM 2524 O O . GLU B 1 16 ? -25.047 -19.203 -5.164 1 94.31 16 GLU B O 1
ATOM 2529 N N . PHE B 1 17 ? -24.641 -20.031 -3.205 1 93.81 17 PHE B N 1
ATOM 2530 C CA . PHE B 1 17 ? -23.891 -18.828 -2.834 1 93.81 17 PHE B CA 1
ATOM 2531 C C . PHE B 1 17 ? -22.641 -18.672 -3.689 1 93.81 17 PHE B C 1
ATOM 2533 O O . PHE B 1 17 ? -22.375 -17.594 -4.223 1 93.81 17 PHE B O 1
ATOM 2540 N N . LEU B 1 18 ? -21.812 -19.766 -3.738 1 96.44 18 LEU B N 1
ATOM 2541 C CA . LEU B 1 18 ? -20.578 -19.719 -4.508 1 96.44 18 LEU B CA 1
ATOM 2542 C C . LEU B 1 18 ? -20.859 -19.359 -5.965 1 96.44 18 LEU B C 1
ATOM 2544 O O . LEU B 1 18 ? -20.094 -18.609 -6.578 1 96.44 18 LEU B O 1
ATOM 2548 N N . ASN B 1 19 ? -21.969 -19.812 -6.508 1 95.69 19 ASN B N 1
ATOM 2549 C CA . ASN B 1 19 ? -22.359 -19.516 -7.883 1 95.69 19 ASN B CA 1
ATOM 2550 C C . ASN B 1 19 ? -22.719 -18.031 -8.047 1 95.69 19 ASN B C 1
ATOM 2552 O O . ASN B 1 19 ? -22.469 -17.453 -9.109 1 95.69 19 ASN B O 1
ATOM 2556 N N . SER B 1 20 ? -23.281 -17.516 -7.055 1 93.44 20 SER B N 1
ATOM 2557 C CA . SER B 1 20 ? -23.656 -16.094 -7.098 1 93.44 20 SER B CA 1
ATOM 2558 C C . SER B 1 20 ? -22.438 -15.195 -6.879 1 93.44 20 SER B C 1
ATOM 2560 O O . SER B 1 20 ? -22.344 -14.125 -7.473 1 93.44 20 SER B O 1
ATOM 2562 N N . ALA B 1 21 ? -21.531 -15.617 -6.09 1 93.62 21 ALA B N 1
ATOM 2563 C CA . ALA B 1 21 ? -20.453 -14.75 -5.617 1 93.62 21 ALA B CA 1
ATOM 2564 C C . ALA B 1 21 ? -19.219 -14.875 -6.504 1 93.62 21 ALA B C 1
ATOM 2566 O O . ALA B 1 21 ? -18.406 -13.953 -6.582 1 93.62 21 ALA B O 1
ATOM 2567 N N . TYR B 1 22 ? -19.062 -15.984 -7.148 1 95.69 22 TYR B N 1
ATOM 2568 C CA . TYR B 1 22 ? -17.812 -16.219 -7.871 1 95.69 22 TYR B CA 1
ATOM 2569 C C . TYR B 1 22 ? -18.078 -16.594 -9.32 1 95.69 22 TYR B C 1
ATOM 2571 O O . TYR B 1 22 ? -18.172 -15.719 -10.188 1 95.69 22 TYR B O 1
ATOM 2579 N N . THR B 1 23 ? -18.297 -17.781 -9.648 1 95.19 23 THR B N 1
ATOM 2580 C CA . THR B 1 23 ? -18.594 -18.25 -10.984 1 95.19 23 THR B CA 1
ATOM 2581 C C . THR B 1 23 ? -19.469 -19.516 -10.922 1 95.19 23 THR B C 1
ATOM 2583 O O . THR B 1 23 ? -19.75 -20.031 -9.836 1 95.19 23 THR B O 1
ATOM 2586 N N . THR B 1 24 ? -19.922 -19.859 -12.086 1 96.38 24 THR B N 1
ATOM 2587 C CA . THR B 1 24 ? -20.703 -21.094 -12.125 1 96.38 24 THR B CA 1
ATOM 2588 C C . THR B 1 24 ? -19.828 -22.297 -11.773 1 96.38 24 THR B C 1
ATOM 2590 O O . THR B 1 24 ? -18.781 -22.5 -12.383 1 96.38 24 THR B O 1
ATOM 2593 N N . MET B 1 25 ? -20.312 -23.047 -10.695 1 95.88 25 MET B N 1
ATOM 2594 C CA . MET B 1 25 ? -19.547 -24.234 -10.32 1 95.88 25 MET B CA 1
ATOM 2595 C C . MET B 1 25 ? -20.453 -25.281 -9.703 1 95.88 25 MET B C 1
ATOM 2597 O O . MET B 1 25 ? -21.578 -24.984 -9.281 1 95.88 25 MET B O 1
ATOM 2601 N N . SER B 1 26 ? -20.062 -26.516 -9.867 1 97.25 26 SER B N 1
ATOM 2602 C CA . SER B 1 26 ? -20.641 -27.625 -9.117 1 97.25 26 SER B CA 1
ATOM 2603 C C . SER B 1 26 ? -19.719 -28.062 -7.992 1 97.25 26 SER B C 1
ATOM 2605 O O . SER B 1 26 ? -18.5 -28.109 -8.164 1 97.25 26 SER B O 1
ATOM 2607 N N . ILE B 1 27 ? -20.359 -28.281 -6.805 1 97.31 27 ILE B N 1
ATOM 2608 C CA . ILE B 1 27 ? -19.516 -28.688 -5.688 1 97.31 27 ILE B CA 1
ATOM 2609 C C . ILE B 1 27 ? -19.984 -30.031 -5.141 1 97.31 27 ILE B C 1
ATOM 2611 O O . ILE B 1 27 ? -21.125 -30.453 -5.398 1 97.31 27 ILE B O 1
ATOM 2615 N N . GLY B 1 28 ? -19.109 -30.734 -4.465 1 96.88 28 GLY B N 1
ATOM 2616 C CA . GLY B 1 28 ? -19.422 -31.984 -3.781 1 96.88 28 GLY B CA 1
ATOM 2617 C C . GLY B 1 28 ? -18.797 -32.062 -2.4 1 96.88 28 GLY B C 1
ATOM 2618 O O . GLY B 1 28 ? -17.812 -31.375 -2.107 1 96.88 28 GLY B O 1
ATOM 2619 N N . ASN B 1 29 ? -19.391 -32.812 -1.526 1 95.75 29 ASN B N 1
ATOM 2620 C CA . ASN B 1 29 ? -18.844 -33.094 -0.202 1 95.75 29 ASN B CA 1
ATOM 2621 C C . ASN B 1 29 ? -18.156 -34.469 -0.155 1 95.75 29 ASN B C 1
ATOM 2623 O O . ASN B 1 29 ? -18.828 -35.5 -0.184 1 95.75 29 ASN B O 1
ATOM 2627 N N . GLY B 1 30 ? -16.875 -34.438 -0.052 1 87.88 30 GLY B N 1
ATOM 2628 C CA . GLY B 1 30 ? -16.109 -35.656 -0.032 1 87.88 30 GLY B CA 1
ATOM 2629 C C . GLY B 1 30 ? -15.789 -36.156 1.371 1 87.88 30 GLY B C 1
ATOM 2630 O O . GLY B 1 30 ? -14.977 -37.062 1.551 1 87.88 30 GLY B O 1
ATOM 2631 N N . SER B 1 31 ? -16.375 -35.562 2.365 1 88.62 31 SER B N 1
ATOM 2632 C CA . SER B 1 31 ? -16.078 -35.938 3.748 1 88.62 31 SER B CA 1
ATOM 2633 C C . SER B 1 31 ? -17.312 -36.469 4.461 1 88.62 31 SER B C 1
ATOM 2635 O O . SER B 1 31 ? -18.438 -36.219 4.016 1 88.62 31 SER B O 1
ATOM 2637 N N . PRO B 1 32 ? -17.094 -37.219 5.492 1 86.75 32 PRO B N 1
ATOM 2638 C CA . PRO B 1 32 ? -18.219 -37.688 6.289 1 86.75 32 PRO B CA 1
ATOM 2639 C C . PRO B 1 32 ? -18.906 -36.594 7.09 1 86.75 32 PRO B C 1
ATOM 2641 O O . PRO B 1 32 ? -20.078 -36.75 7.469 1 86.75 32 PRO B O 1
ATOM 2644 N N . GLN B 1 33 ? -18.25 -35.562 7.32 1 87.19 33 GLN B N 1
ATOM 2645 C CA . GLN B 1 33 ? -18.812 -34.438 8.078 1 87.19 33 GLN B CA 1
ATOM 2646 C C . GLN B 1 33 ? -19.844 -33.656 7.254 1 87.19 33 GLN B C 1
ATOM 2648 O O . GLN B 1 33 ? -19.766 -33.656 6.023 1 87.19 33 GLN B O 1
ATOM 2653 N N . ASP B 1 34 ? -20.719 -33.062 7.98 1 91.38 34 ASP B N 1
ATOM 2654 C CA . ASP B 1 34 ? -21.688 -32.188 7.328 1 91.38 34 ASP B CA 1
ATOM 2655 C C . ASP B 1 34 ? -20.984 -30.969 6.711 1 91.38 34 ASP B C 1
ATOM 2657 O O . ASP B 1 34 ? -19.969 -30.5 7.227 1 91.38 34 ASP B O 1
ATOM 2661 N N . ALA B 1 35 ? -21.594 -30.578 5.633 1 94.62 35 ALA B N 1
ATOM 2662 C CA . ALA B 1 35 ? -21.062 -29.375 4.984 1 94.62 35 ALA B CA 1
ATOM 2663 C C . ALA B 1 35 ? -21.188 -28.156 5.895 1 94.62 35 ALA B C 1
ATOM 2665 O O . ALA B 1 35 ? -22.156 -28.047 6.664 1 94.62 35 ALA B O 1
ATOM 2666 N N . SER B 1 36 ? -20.203 -27.328 5.934 1 96.88 36 SER B N 1
ATOM 2667 C CA . SER B 1 36 ? -20.219 -26.047 6.645 1 96.88 36 SER B CA 1
ATOM 2668 C C . SER B 1 36 ? -19.328 -25.016 5.965 1 96.88 36 SER B C 1
ATOM 2670 O O . SER B 1 36 ? -18.203 -25.344 5.551 1 96.88 36 SER B O 1
ATOM 2672 N N . ALA B 1 37 ? -19.859 -23.812 5.793 1 96.88 37 ALA B N 1
ATOM 2673 C CA . ALA B 1 37 ? -19.094 -22.734 5.176 1 96.88 37 ALA B CA 1
ATOM 2674 C C . ALA B 1 37 ? -19.438 -21.391 5.805 1 96.88 37 ALA B C 1
ATOM 2676 O O . ALA B 1 37 ? -20.609 -21.094 6.023 1 96.88 37 ALA B O 1
ATOM 2677 N N . GLN B 1 38 ? -18.438 -20.719 6.242 1 97.81 38 GLN B N 1
ATOM 2678 C CA . GLN B 1 38 ? -18.531 -19.312 6.625 1 97.81 38 GLN B CA 1
ATOM 2679 C C . GLN B 1 38 ? -17.688 -18.438 5.715 1 97.81 38 GLN B C 1
ATOM 2681 O O . GLN B 1 38 ? -16.484 -18.688 5.543 1 97.81 38 GLN B O 1
ATOM 2686 N N . ILE B 1 39 ? -18.312 -17.422 5.074 1 96.31 39 ILE B N 1
ATOM 2687 C CA . ILE B 1 39 ? -17.625 -16.562 4.129 1 96.31 39 ILE B CA 1
ATOM 2688 C C . ILE B 1 39 ? -17.938 -15.102 4.426 1 96.31 39 ILE B C 1
ATOM 2690 O O . ILE B 1 39 ? -19.109 -14.75 4.633 1 96.31 39 ILE B O 1
ATOM 2694 N N . ARG B 1 40 ? -16.953 -14.344 4.598 1 95.62 40 ARG B N 1
ATOM 2695 C CA . ARG B 1 40 ? -17.094 -12.891 4.719 1 95.62 40 ARG B CA 1
ATOM 2696 C C . ARG B 1 40 ? -16.328 -12.18 3.613 1 95.62 40 ARG B C 1
ATOM 2698 O O . ARG B 1 40 ? -15.203 -12.555 3.283 1 95.62 40 ARG B O 1
ATOM 2705 N N . ARG B 1 41 ? -16.984 -11.125 3.025 1 95.88 41 ARG B N 1
ATOM 2706 C CA . ARG B 1 41 ? -16.359 -10.352 1.962 1 95.88 41 ARG B CA 1
ATOM 2707 C C . ARG B 1 41 ? -16.312 -8.867 2.314 1 95.88 41 ARG B C 1
ATOM 2709 O O . ARG B 1 41 ? -17.328 -8.281 2.699 1 95.88 41 ARG B O 1
ATOM 2716 N N . ASP B 1 42 ? -15.141 -8.336 2.178 1 93.88 42 ASP B N 1
ATOM 2717 C CA . ASP B 1 42 ? -14.953 -6.887 2.176 1 93.88 42 ASP B CA 1
ATOM 2718 C C . ASP B 1 42 ? -14.508 -6.395 0.802 1 93.88 42 ASP B C 1
ATOM 2720 O O . ASP B 1 42 ? -13.938 -7.152 0.018 1 93.88 42 ASP B O 1
ATOM 2724 N N . MET B 1 43 ? -14.859 -5.125 0.54 1 91.88 43 MET B N 1
ATOM 2725 C CA . MET B 1 43 ? -14.469 -4.543 -0.74 1 91.88 43 MET B CA 1
ATOM 2726 C C . MET B 1 43 ? -13.5 -3.383 -0.534 1 91.88 43 MET B C 1
ATOM 2728 O O . MET B 1 43 ? -13.656 -2.6 0.404 1 91.88 43 MET B O 1
ATOM 2732 N N . LEU B 1 44 ? -12.531 -3.312 -1.348 1 92.81 44 LEU B N 1
ATOM 2733 C CA . LEU B 1 44 ? -11.672 -2.143 -1.528 1 92.81 44 LEU B CA 1
ATOM 2734 C C . LEU B 1 44 ? -11.664 -1.697 -2.986 1 92.81 44 LEU B C 1
ATOM 2736 O O . LEU B 1 44 ? -10.93 -2.25 -3.805 1 92.81 44 LEU B O 1
ATOM 2740 N N . GLY B 1 45 ? -12.445 -0.642 -3.273 1 83.69 45 GLY B N 1
ATOM 2741 C CA . GLY B 1 45 ? -12.719 -0.389 -4.68 1 83.69 45 GLY B CA 1
ATOM 2742 C C . GLY B 1 45 ? -13.305 -1.589 -5.398 1 83.69 45 GLY B C 1
ATOM 2743 O O . GLY B 1 45 ? -14.297 -2.16 -4.953 1 83.69 45 GLY B O 1
ATOM 2744 N N . ALA B 1 46 ? -12.617 -1.956 -6.477 1 87.25 46 ALA B N 1
ATOM 2745 C CA . ALA B 1 46 ? -13.117 -3.07 -7.273 1 87.25 46 ALA B CA 1
ATOM 2746 C C . ALA B 1 46 ? -12.445 -4.379 -6.875 1 87.25 46 ALA B C 1
ATOM 2748 O O . ALA B 1 46 ? -12.641 -5.41 -7.523 1 87.25 46 ALA B O 1
ATOM 2749 N N . VAL B 1 47 ? -11.633 -4.379 -5.805 1 95.94 47 VAL B N 1
ATOM 2750 C CA . VAL B 1 47 ? -10.969 -5.578 -5.32 1 95.94 47 VAL B CA 1
ATOM 2751 C C . VAL B 1 47 ? -11.781 -6.211 -4.195 1 95.94 47 VAL B C 1
ATOM 2753 O O . VAL B 1 47 ? -12.18 -5.523 -3.25 1 95.94 47 VAL B O 1
ATOM 2756 N N . SER B 1 48 ? -12.102 -7.441 -4.301 1 96.69 48 SER B N 1
ATOM 2757 C CA . SER B 1 48 ? -12.789 -8.156 -3.234 1 96.69 48 SER B CA 1
ATOM 2758 C C . SER B 1 48 ? -11.805 -8.93 -2.363 1 96.69 48 SER B C 1
ATOM 2760 O O . SER B 1 48 ? -10.836 -9.5 -2.869 1 96.69 48 SER B O 1
ATOM 2762 N N . LEU B 1 49 ? -11.992 -8.906 -1.134 1 97.31 49 LEU B N 1
ATOM 2763 C CA . LEU B 1 49 ? -11.211 -9.625 -0.134 1 97.31 49 LEU B CA 1
ATOM 2764 C C . LEU B 1 49 ? -12.102 -10.547 0.695 1 97.31 49 LEU B C 1
ATOM 2766 O O . LEU B 1 49 ? -12.82 -10.086 1.586 1 97.31 49 LEU B O 1
ATOM 2770 N N . ASP B 1 50 ? -12.008 -11.812 0.44 1 97.44 50 ASP B N 1
ATOM 2771 C CA . ASP B 1 50 ? -12.891 -12.789 1.066 1 97.44 50 ASP B CA 1
ATOM 2772 C C . ASP B 1 50 ? -12.148 -13.633 2.098 1 97.44 50 ASP B C 1
ATOM 2774 O O . ASP B 1 50 ? -10.992 -14.016 1.878 1 97.44 50 ASP B O 1
ATOM 2778 N N . GLN B 1 51 ? -12.766 -13.898 3.215 1 97.19 51 GLN B N 1
ATOM 2779 C CA . GLN B 1 51 ? -12.336 -14.891 4.195 1 97.19 51 GLN B CA 1
ATOM 2780 C C . GLN B 1 51 ? -13.266 -16.109 4.195 1 97.19 51 GLN B C 1
ATOM 2782 O O . GLN B 1 51 ? -14.477 -15.961 4.379 1 97.19 51 GLN B O 1
ATOM 2787 N N . LEU B 1 52 ? -12.688 -17.25 3.967 1 97.81 52 LEU B N 1
ATOM 2788 C CA . LEU B 1 52 ? -13.484 -18.469 3.877 1 97.81 52 LEU B CA 1
ATOM 2789 C C . LEU B 1 52 ? -13.062 -19.469 4.938 1 97.81 52 LEU B C 1
ATOM 2791 O O . LEU B 1 52 ? -11.867 -19.656 5.188 1 97.81 52 LEU B O 1
ATOM 2795 N N . ASP B 1 53 ? -14.047 -20.016 5.582 1 98.12 53 ASP B N 1
ATOM 2796 C CA . ASP B 1 53 ? -13.891 -21.141 6.5 1 98.12 53 ASP B CA 1
ATOM 2797 C C . ASP B 1 53 ? -14.781 -22.312 6.102 1 98.12 53 ASP B C 1
ATOM 2799 O O . ASP B 1 53 ? -16 -22.266 6.316 1 98.12 53 ASP B O 1
ATOM 2803 N N . LEU B 1 54 ? -14.234 -23.312 5.523 1 97.69 54 LEU B N 1
ATOM 2804 C CA . LEU B 1 54 ? -14.969 -24.5 5.102 1 97.69 54 LEU B CA 1
ATOM 2805 C C . LEU B 1 54 ? -14.688 -25.672 6.027 1 97.69 54 LEU B C 1
ATOM 2807 O O . LEU B 1 54 ? -13.531 -26.062 6.195 1 97.69 54 LEU B O 1
ATOM 2811 N N . GLY B 1 55 ? -15.703 -26.25 6.59 1 96.38 55 GLY B N 1
ATOM 2812 C CA . GLY B 1 55 ? -15.562 -27.297 7.574 1 96.38 55 GLY B CA 1
ATOM 2813 C C . GLY B 1 55 ? -15.734 -28.688 6.988 1 96.38 55 GLY B C 1
ATOM 2814 O O . GLY B 1 55 ? -16.078 -29.641 7.703 1 96.38 55 GLY B O 1
ATOM 2815 N N . PHE B 1 56 ? -15.578 -28.844 5.672 1 95.81 56 PHE B N 1
ATOM 2816 C CA . PHE B 1 56 ? -15.703 -30.125 4.988 1 95.81 56 PHE B CA 1
ATOM 2817 C C . PHE B 1 56 ? -14.789 -30.188 3.768 1 95.81 56 PHE B C 1
ATOM 2819 O O . PHE B 1 56 ? -14.227 -29.156 3.363 1 95.81 56 PHE B O 1
ATOM 2826 N N . ASP B 1 57 ? -14.539 -31.359 3.277 1 97.25 57 ASP B N 1
ATOM 2827 C CA . ASP B 1 57 ? -13.781 -31.5 2.039 1 97.25 57 ASP B CA 1
ATOM 2828 C C . ASP B 1 57 ? -14.664 -31.234 0.822 1 97.25 57 ASP B C 1
ATOM 2830 O O . ASP B 1 57 ? -15.508 -32.062 0.462 1 97.25 57 ASP B O 1
ATOM 2834 N N . MET B 1 58 ? -14.391 -30.141 0.189 1 97.5 58 MET B N 1
ATOM 2835 C CA . MET B 1 58 ? -15.25 -29.719 -0.918 1 97.5 58 MET B CA 1
ATOM 2836 C C . MET B 1 58 ? -14.547 -29.938 -2.256 1 97.5 58 MET B C 1
ATOM 2838 O O . MET B 1 58 ? -13.531 -29.297 -2.535 1 97.5 58 MET B O 1
ATOM 2842 N N . SER B 1 59 ? -15.078 -30.797 -3.053 1 96.88 59 SER B N 1
ATOM 2843 C CA . SER B 1 59 ? -14.656 -30.844 -4.449 1 96.88 59 SER B CA 1
ATOM 2844 C C . SER B 1 59 ? -15.391 -29.797 -5.285 1 96.88 59 SER B C 1
ATOM 2846 O O . SER B 1 59 ? -16.547 -29.484 -5.012 1 96.88 59 SER B O 1
ATOM 2848 N N . TYR B 1 60 ? -14.703 -29.234 -6.242 1 96.56 60 TYR B N 1
ATOM 2849 C CA . TYR B 1 60 ? -15.359 -28.25 -7.094 1 96.56 60 TYR B CA 1
ATOM 2850 C C . TYR B 1 60 ? -14.914 -28.406 -8.547 1 96.56 60 TYR B C 1
ATOM 2852 O O . TYR B 1 60 ? -13.797 -28.844 -8.812 1 96.56 60 TYR B O 1
ATOM 2860 N N . ASP B 1 61 ? -15.742 -28.188 -9.492 1 95.44 61 ASP B N 1
ATOM 2861 C CA . ASP B 1 61 ? -15.578 -28.031 -10.938 1 95.44 61 ASP B CA 1
ATOM 2862 C C . ASP B 1 61 ? -16.219 -26.734 -11.422 1 95.44 61 ASP B C 1
ATOM 2864 O O . ASP B 1 61 ? -17.453 -26.594 -11.383 1 95.44 61 ASP B O 1
ATOM 2868 N N . ALA B 1 62 ? -15.367 -25.812 -11.875 1 95.44 62 ALA B N 1
ATOM 2869 C CA . ALA B 1 62 ? -15.859 -24.438 -11.992 1 95.44 62 ALA B CA 1
ATOM 2870 C C . ALA B 1 62 ? -15.5 -23.844 -13.352 1 95.44 62 ALA B C 1
ATOM 2872 O O . ALA B 1 62 ? -14.469 -24.188 -13.938 1 95.44 62 ALA B O 1
ATOM 2873 N N . ASP B 1 63 ? -16.297 -22.922 -13.867 1 94.5 63 ASP B N 1
ATOM 2874 C CA . ASP B 1 63 ? -16.016 -22.094 -15.039 1 94.5 63 ASP B CA 1
ATOM 2875 C C . ASP B 1 63 ? -14.914 -21.094 -14.75 1 94.5 63 ASP B C 1
ATOM 2877 O O . ASP B 1 63 ? -14.523 -20.906 -13.594 1 94.5 63 ASP B O 1
ATOM 2881 N N . PRO B 1 64 ? -14.328 -20.516 -15.852 1 92.38 64 PRO B N 1
ATOM 2882 C CA . PRO B 1 64 ? -13.32 -19.484 -15.617 1 92.38 64 PRO B CA 1
ATOM 2883 C C . PRO B 1 64 ? -13.828 -18.344 -14.727 1 92.38 64 PRO B C 1
ATOM 2885 O O . PRO B 1 64 ? -14.992 -17.953 -14.844 1 92.38 64 PRO B O 1
ATOM 2888 N N . LEU B 1 65 ? -13 -17.891 -13.852 1 95.19 65 LEU B N 1
ATOM 2889 C CA . LEU B 1 65 ? -13.375 -16.797 -12.953 1 95.19 65 LEU B CA 1
ATOM 2890 C C . LEU B 1 65 ? -13.391 -15.469 -13.695 1 95.19 65 LEU B C 1
ATOM 2892 O O . LEU B 1 65 ? -14.133 -14.555 -13.328 1 95.19 65 LEU B O 1
ATOM 2896 N N . GLU B 1 66 ? -12.477 -15.312 -14.703 1 93.31 66 GLU B N 1
ATOM 2897 C CA . GLU B 1 66 ? -12.258 -14.086 -15.469 1 93.31 66 GLU B CA 1
ATOM 2898 C C . GLU B 1 66 ? -11.688 -12.977 -14.586 1 93.31 66 GLU B C 1
ATOM 2900 O O . GLU B 1 66 ? -11.844 -11.797 -14.891 1 93.31 66 GLU B O 1
ATOM 2905 N N . ARG B 1 67 ? -11.188 -13.344 -13.477 1 96.56 67 ARG B N 1
ATOM 2906 C CA . ARG B 1 67 ? -10.523 -12.477 -12.516 1 96.56 67 ARG B CA 1
ATOM 2907 C C . ARG B 1 67 ? -9.219 -13.094 -12.023 1 96.56 67 ARG B C 1
ATOM 2909 O O . ARG B 1 67 ? -9.07 -14.32 -12.031 1 96.56 67 ARG B O 1
ATOM 2916 N N . VAL B 1 68 ? -8.336 -12.211 -11.719 1 97.44 68 VAL B N 1
ATOM 2917 C CA . VAL B 1 68 ? -7.191 -12.695 -10.961 1 97.44 68 VAL B CA 1
ATOM 2918 C C . VAL B 1 68 ? -7.637 -13.117 -9.562 1 97.44 68 VAL B C 1
ATOM 2920 O O . VAL B 1 68 ? -8.305 -12.352 -8.859 1 97.44 68 VAL B O 1
ATOM 2923 N N . CYS B 1 69 ? -7.332 -14.289 -9.18 1 98.12 69 CYS B N 1
ATOM 2924 C CA . CYS B 1 69 ? -7.746 -14.836 -7.895 1 98.12 69 CYS B CA 1
ATOM 2925 C C . CYS B 1 69 ? -6.547 -15.32 -7.094 1 98.12 69 CYS B C 1
ATOM 2927 O O . CYS B 1 69 ? -5.969 -16.375 -7.398 1 98.12 69 CYS B O 1
ATOM 2929 N N . LEU B 1 70 ? -6.188 -14.57 -6.078 1 98.5 70 LEU B N 1
ATOM 2930 C CA . LEU B 1 70 ? -5.102 -14.945 -5.176 1 98.5 70 LEU B CA 1
ATOM 2931 C C . LEU B 1 70 ? -5.637 -15.695 -3.961 1 98.5 70 LEU B C 1
ATOM 2933 O O . LEU B 1 70 ? -6.629 -15.281 -3.357 1 98.5 70 LEU B O 1
ATOM 2937 N N . CYS B 1 71 ? -5.027 -16.766 -3.617 1 98.06 71 CYS B N 1
ATOM 2938 C CA . CYS B 1 71 ? -5.43 -17.516 -2.434 1 98.06 71 CYS B CA 1
ATOM 2939 C C . CYS B 1 71 ? -4.297 -17.578 -1.413 1 98.06 71 CYS B C 1
ATOM 2941 O O . CYS B 1 71 ? -3.127 -17.688 -1.783 1 98.06 71 CYS B O 1
ATOM 2943 N N . ALA B 1 72 ? -4.551 -17.453 -0.2 1 98.31 72 ALA B N 1
ATOM 2944 C CA . ALA B 1 72 ? -3.643 -17.641 0.93 1 98.31 72 ALA B CA 1
ATOM 2945 C C . ALA B 1 72 ? -4.238 -18.594 1.967 1 98.31 72 ALA B C 1
ATOM 2947 O O . ALA B 1 72 ? -5.285 -18.297 2.553 1 98.31 72 ALA B O 1
ATOM 2948 N N . VAL B 1 73 ? -3.521 -19.672 2.279 1 98.44 73 VAL B N 1
ATOM 2949 C CA . VAL B 1 73 ? -4.078 -20.719 3.131 1 98.44 73 VAL B CA 1
ATOM 2950 C C . VAL B 1 73 ? -3.588 -20.531 4.566 1 98.44 73 VAL B C 1
ATOM 2952 O O . VAL B 1 73 ? -2.389 -20.359 4.805 1 98.44 73 VAL B O 1
ATOM 2955 N N . GLN B 1 74 ? -4.531 -20.547 5.465 1 97.94 74 GLN B N 1
ATOM 2956 C CA . GLN B 1 74 ? -4.199 -20.469 6.883 1 97.94 74 GLN B CA 1
ATOM 2957 C C . GLN B 1 74 ? -4.168 -21.859 7.523 1 97.94 74 GLN B C 1
ATOM 2959 O O . GLN B 1 74 ? -3.242 -22.188 8.266 1 97.94 74 GLN B O 1
ATOM 2964 N N . THR B 1 75 ? -5.164 -22.641 7.312 1 97.94 75 THR B N 1
ATOM 2965 C CA . THR B 1 75 ? -5.23 -24.031 7.742 1 97.94 75 THR B CA 1
ATOM 2966 C C . THR B 1 75 ? -5.832 -24.906 6.645 1 97.94 75 THR B C 1
ATOM 2968 O O . THR B 1 75 ? -6.512 -24.406 5.746 1 97.94 75 THR B O 1
ATOM 2971 N N . GLY B 1 76 ? -5.531 -26.234 6.73 1 97.69 76 GLY B N 1
ATOM 2972 C CA . GLY B 1 76 ? -6.012 -27.125 5.688 1 97.69 76 GLY B CA 1
ATOM 2973 C C . GLY B 1 76 ? -5.191 -27.047 4.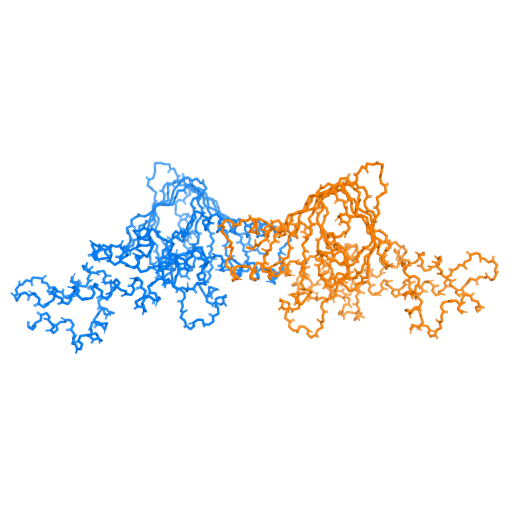41 1 97.69 76 GLY B C 1
ATOM 2974 O O . GLY B 1 76 ? -3.973 -26.875 4.461 1 97.69 76 GLY B O 1
ATOM 2975 N N . ALA B 1 77 ? -5.949 -27.328 3.307 1 97.69 77 ALA B N 1
ATOM 2976 C CA . ALA B 1 77 ? -5.223 -27.344 2.039 1 97.69 77 ALA B CA 1
ATOM 2977 C C . ALA B 1 77 ? -6.176 -27.141 0.863 1 97.69 77 ALA B C 1
ATOM 2979 O O . ALA B 1 77 ? -7.367 -27.453 0.961 1 97.69 77 ALA B O 1
ATOM 2980 N N . ILE B 1 78 ? -5.652 -26.594 -0.121 1 97.25 78 ILE B N 1
ATOM 2981 C CA . ILE B 1 78 ? -6.344 -26.484 -1.401 1 97.25 78 ILE B CA 1
ATOM 2982 C C . ILE B 1 78 ? -5.574 -27.266 -2.469 1 97.25 78 ILE B C 1
ATOM 2984 O O . ILE B 1 78 ? -4.43 -26.922 -2.785 1 97.25 78 ILE B O 1
ATOM 2988 N N . GLU B 1 79 ? -6.203 -28.234 -2.945 1 95 79 GLU B N 1
ATOM 2989 C CA . GLU B 1 79 ? -5.645 -29.031 -4.035 1 95 79 GLU B CA 1
ATOM 2990 C C . GLU B 1 79 ? -6.246 -28.625 -5.379 1 95 79 GLU B C 1
ATOM 2992 O O . GLU B 1 79 ? -7.445 -28.797 -5.602 1 95 79 GLU B O 1
ATOM 2997 N N . GLU B 1 80 ? -5.488 -28.047 -6.164 1 89.81 80 GLU B N 1
ATOM 2998 C CA . GLU B 1 80 ? -5.953 -27.594 -7.473 1 89.81 80 GLU B CA 1
ATOM 2999 C C . GLU B 1 80 ? -5.434 -28.5 -8.586 1 89.81 80 GLU B C 1
ATOM 3001 O O . GLU B 1 80 ? -4.266 -28.891 -8.578 1 89.81 80 GLU B O 1
ATOM 3006 N N . THR B 1 81 ? -6.359 -28.812 -9.391 1 82.12 81 THR B N 1
ATOM 3007 C CA . THR B 1 81 ? -5.977 -29.625 -10.547 1 82.12 81 THR B CA 1
ATOM 3008 C C . THR B 1 81 ? -5.898 -28.75 -11.805 1 82.12 81 THR B C 1
ATOM 3010 O O . THR B 1 81 ? -6.922 -28.312 -12.328 1 82.12 81 THR B O 1
ATOM 3013 N N . TYR B 1 82 ? -4.789 -28.438 -12.078 1 69.88 82 TYR B N 1
ATOM 3014 C CA . TYR B 1 82 ? -4.559 -27.609 -13.258 1 69.88 82 TYR B CA 1
ATOM 3015 C C . TYR B 1 82 ? -4.484 -28.469 -14.516 1 69.88 82 TYR B C 1
ATOM 3017 O O . TYR B 1 82 ? -3.953 -29.578 -14.492 1 69.88 82 TYR B O 1
ATOM 3025 N N . ARG B 1 83 ? -5.191 -27.969 -15.539 1 60.78 83 ARG B N 1
ATOM 3026 C CA . ARG B 1 83 ? -5.262 -28.75 -16.766 1 60.78 83 ARG B CA 1
ATOM 3027 C C . ARG B 1 83 ? -3.873 -28.953 -17.359 1 60.78 83 ARG B C 1
ATOM 3029 O O . ARG B 1 83 ? -3.574 -30.031 -17.891 1 60.78 83 ARG B O 1
ATOM 3036 N N . ASP B 1 84 ? -3 -27.953 -17.219 1 51.25 84 ASP B N 1
ATOM 3037 C CA . ASP B 1 84 ? -1.694 -28 -17.875 1 51.25 84 ASP B CA 1
ATOM 3038 C C . ASP B 1 84 ? -0.618 -28.5 -16.906 1 51.25 84 ASP B C 1
ATOM 3040 O O . ASP B 1 84 ? 0.42 -29 -17.344 1 51.25 84 ASP B O 1
ATOM 3044 N N . VAL B 1 85 ? -0.722 -28.391 -15.625 1 55.53 85 VAL B N 1
ATOM 3045 C CA . VAL B 1 85 ? 0.388 -28.578 -14.695 1 55.53 85 VAL B CA 1
ATOM 3046 C C . VAL B 1 85 ? 0.093 -29.75 -13.766 1 55.53 85 VAL B C 1
ATOM 3048 O O . VAL B 1 85 ? 1.004 -30.297 -13.148 1 55.53 85 VAL B O 1
ATOM 3051 N N . GLY B 1 86 ? -1.046 -30.297 -13.883 1 65.12 86 GLY B N 1
ATOM 3052 C CA . GLY B 1 86 ? -1.436 -31.297 -12.891 1 65.12 86 GLY B CA 1
ATOM 3053 C C . GLY B 1 86 ? -1.966 -30.672 -11.609 1 65.12 86 GLY B C 1
ATOM 3054 O O . GLY B 1 86 ? -2.564 -29.609 -11.633 1 65.12 86 GLY B O 1
ATOM 3055 N N . THR B 1 87 ? -1.763 -31.531 -10.531 1 73.75 87 THR B N 1
ATOM 3056 C CA . THR B 1 87 ? -2.33 -31.094 -9.266 1 73.75 87 THR B CA 1
ATOM 3057 C C . THR B 1 87 ? -1.283 -30.344 -8.43 1 73.75 87 THR B C 1
ATOM 3059 O O . THR B 1 87 ? -0.127 -30.766 -8.367 1 73.75 87 THR B O 1
ATOM 3062 N N . ASP B 1 88 ? -1.519 -29.266 -8.055 1 81.94 88 ASP B N 1
ATOM 3063 C CA . ASP B 1 88 ? -0.709 -28.547 -7.078 1 81.94 88 ASP B CA 1
ATOM 3064 C C . ASP B 1 88 ? -1.499 -28.281 -5.797 1 81.94 88 ASP B C 1
ATOM 3066 O O . ASP B 1 88 ? -2.729 -28.375 -5.789 1 81.94 88 ASP B O 1
ATOM 3070 N N . VAL B 1 89 ? -0.686 -28.125 -4.773 1 91.88 89 VAL B N 1
ATOM 3071 C CA . VAL B 1 89 ? -1.332 -28.016 -3.471 1 91.88 89 VAL B CA 1
ATOM 3072 C C . VAL B 1 89 ? -0.875 -26.734 -2.775 1 91.88 89 VAL B C 1
ATOM 3074 O O . VAL B 1 89 ? 0.321 -26.438 -2.727 1 91.88 89 VAL B O 1
ATOM 3077 N N . PHE B 1 90 ? -1.812 -25.953 -2.363 1 95.19 90 PHE B N 1
ATOM 3078 C CA . PHE B 1 90 ? -1.552 -24.859 -1.433 1 95.19 90 PHE B CA 1
ATOM 3079 C C . PHE B 1 90 ? -1.718 -25.328 0.009 1 95.19 90 PHE B C 1
ATOM 3081 O O . PHE B 1 90 ? -2.797 -25.781 0.402 1 95.19 90 PHE B O 1
ATOM 3088 N N . ARG B 1 91 ? -0.657 -25.234 0.729 1 95.88 91 ARG B N 1
ATOM 3089 C CA . ARG B 1 91 ? -0.639 -25.625 2.137 1 95.88 91 ARG B CA 1
ATOM 3090 C C . ARG B 1 91 ? -0.623 -24.391 3.041 1 95.88 91 ARG B C 1
ATOM 3092 O O . ARG B 1 91 ? -0.488 -23.266 2.562 1 95.88 91 ARG B O 1
ATOM 3099 N N . PRO B 1 92 ? -0.869 -24.641 4.426 1 96.5 92 PRO B N 1
ATOM 3100 C CA . PRO B 1 92 ? -0.842 -23.484 5.332 1 96.5 92 PRO B CA 1
ATOM 3101 C C . PRO B 1 92 ? 0.419 -22.641 5.172 1 96.5 92 PRO B C 1
ATOM 3103 O O . PRO B 1 92 ? 1.531 -23.172 5.191 1 96.5 92 PRO B O 1
ATOM 3106 N N . GLY B 1 93 ? 0.222 -21.375 4.949 1 95.12 93 GLY B N 1
ATOM 3107 C CA . GLY B 1 93 ? 1.334 -20.469 4.738 1 95.12 93 GLY B CA 1
ATOM 3108 C C . GLY B 1 93 ? 1.565 -20.141 3.275 1 95.12 93 GLY B C 1
ATOM 3109 O O . GLY B 1 93 ? 2.244 -19.156 2.953 1 95.12 93 GLY B O 1
ATOM 3110 N N . ASP B 1 94 ? 1.002 -20.922 2.396 1 95.12 94 ASP B N 1
ATOM 3111 C CA . ASP B 1 94 ? 1.185 -20.688 0.966 1 95.12 94 ASP B CA 1
ATOM 3112 C C . ASP B 1 94 ? 0.238 -19.609 0.459 1 95.12 94 ASP B C 1
ATOM 3114 O O . ASP B 1 94 ? -0.871 -19.453 0.976 1 95.12 94 ASP B O 1
ATOM 3118 N N . VAL B 1 95 ? 0.779 -18.875 -0.489 1 97.62 95 VAL B N 1
ATOM 3119 C CA . VAL B 1 95 ? -0.004 -17.875 -1.214 1 97.62 95 VAL B CA 1
ATOM 3120 C C . VAL B 1 95 ? 0.303 -17.953 -2.707 1 97.62 95 VAL B C 1
ATOM 3122 O O . VAL B 1 95 ? 1.422 -18.297 -3.098 1 97.62 95 VAL B O 1
ATOM 3125 N N . GLY B 1 96 ? -0.708 -17.688 -3.521 1 96.31 96 GLY B N 1
ATOM 3126 C CA . GLY B 1 96 ? -0.468 -17.688 -4.957 1 96.31 96 GLY B CA 1
ATOM 3127 C C . GLY B 1 96 ? -1.737 -17.547 -5.773 1 96.31 96 GLY B C 1
ATOM 3128 O O . GLY B 1 96 ? -2.791 -17.203 -5.238 1 96.31 96 GLY B O 1
ATOM 3129 N N . LEU B 1 97 ? -1.541 -17.672 -7.055 1 95.31 97 LEU B N 1
ATOM 3130 C CA . LEU B 1 97 ? -2.646 -17.625 -8.008 1 95.31 97 LEU B CA 1
ATOM 3131 C C . LEU B 1 97 ? -3.4 -18.953 -8.023 1 95.31 97 LEU B C 1
ATOM 3133 O O . LEU B 1 97 ? -2.818 -20 -8.32 1 95.31 97 LEU B O 1
ATOM 3137 N N . LEU B 1 98 ? -4.656 -18.891 -7.707 1 95.5 98 LEU B N 1
ATOM 3138 C CA . LEU B 1 98 ? -5.434 -20.125 -7.625 1 95.5 98 LEU B CA 1
ATOM 3139 C C . LEU B 1 98 ? -5.539 -20.781 -8.992 1 95.5 98 LEU B C 1
ATOM 3141 O O . LEU B 1 98 ? -5.309 -21.984 -9.117 1 95.5 98 LEU B O 1
ATOM 3145 N N . THR B 1 99 ? -5.91 -20 -9.984 1 90.88 99 THR B N 1
ATOM 3146 C CA . THR B 1 99 ? -6.129 -20.484 -11.344 1 90.88 99 THR B CA 1
ATOM 3147 C C . THR B 1 99 ? -5.988 -19.328 -12.344 1 90.88 99 THR B C 1
ATOM 3149 O O . THR B 1 99 ? -6.23 -18.172 -12.008 1 90.88 99 THR B O 1
ATOM 3152 N N . PRO B 1 100 ? -5.551 -19.625 -13.531 1 86.69 100 PRO B N 1
ATOM 3153 C CA . PRO B 1 100 ? -5.609 -18.578 -14.547 1 86.69 100 PRO B CA 1
ATOM 3154 C C . PRO B 1 100 ? -7.02 -18.031 -14.75 1 86.69 100 PRO B C 1
ATOM 3156 O O . PRO B 1 100 ? -7.988 -18.797 -14.75 1 86.69 100 PRO B O 1
ATOM 3159 N N . PRO B 1 101 ? -7.133 -16.719 -14.953 1 90.5 101 PRO B N 1
ATOM 3160 C CA . PRO B 1 101 ? -8.453 -16.078 -14.984 1 90.5 101 PRO B CA 1
ATOM 3161 C C . PRO B 1 101 ? -9.336 -16.625 -16.109 1 90.5 101 PRO B C 1
ATOM 3163 O O . PRO B 1 101 ? -10.562 -16.609 -15.984 1 90.5 101 PRO B O 1
ATOM 3166 N N . ASP B 1 102 ? -8.742 -17.094 -17.125 1 85.06 102 ASP B N 1
ATOM 3167 C CA . ASP B 1 102 ? -9.516 -17.344 -18.328 1 85.06 102 ASP B CA 1
ATOM 3168 C C . ASP B 1 102 ? -9.703 -18.844 -18.562 1 85.06 102 ASP B C 1
ATOM 3170 O O . ASP B 1 102 ? -10.141 -19.266 -19.625 1 85.06 102 ASP B O 1
ATOM 3174 N N . LEU B 1 103 ? -9.375 -19.641 -17.594 1 86.44 103 LEU B N 1
ATOM 3175 C CA . LEU B 1 103 ? -9.508 -21.094 -17.766 1 86.44 103 LEU B CA 1
ATOM 3176 C C . LEU B 1 103 ? -10.43 -21.672 -16.703 1 86.44 103 LEU B C 1
ATOM 3178 O O . LEU B 1 103 ? -10.438 -21.219 -15.555 1 86.44 103 LEU B O 1
ATOM 3182 N N . PRO B 1 104 ? -11.227 -22.672 -17.156 1 89.25 104 PRO B N 1
ATOM 3183 C CA . PRO B 1 104 ? -11.938 -23.422 -16.109 1 89.25 104 PRO B CA 1
ATOM 3184 C C . PRO B 1 104 ? -10.984 -24.125 -15.148 1 89.25 104 PRO B C 1
ATOM 3186 O O . PRO B 1 104 ? -9.812 -24.312 -15.453 1 89.25 104 PRO B O 1
ATOM 3189 N N . TYR B 1 105 ? -11.484 -24.438 -13.961 1 89.81 105 TYR B N 1
ATOM 3190 C CA . TYR B 1 105 ? -10.617 -25.031 -12.953 1 89.81 105 TYR B CA 1
ATOM 3191 C C . TYR B 1 105 ? -11.383 -26 -12.062 1 89.81 105 TYR B C 1
ATOM 3193 O O . TYR B 1 105 ? -12.617 -25.953 -12 1 89.81 105 TYR B O 1
ATOM 3201 N N . ARG B 1 106 ? -10.688 -26.922 -11.516 1 93.44 106 ARG B N 1
ATOM 3202 C CA . ARG B 1 106 ? -11.242 -27.938 -10.609 1 93.44 106 ARG B CA 1
ATOM 3203 C C . ARG B 1 106 ? -10.234 -28.312 -9.523 1 93.44 106 ARG B C 1
ATOM 3205 O O . ARG B 1 106 ? -9.031 -28.125 -9.695 1 93.44 106 ARG B O 1
ATOM 3212 N N . GLY B 1 107 ? -10.805 -28.75 -8.398 1 95.06 107 GLY B N 1
ATOM 3213 C CA . GLY B 1 107 ? -9.953 -29.141 -7.285 1 95.06 107 GLY B CA 1
ATOM 3214 C C . GLY B 1 107 ? -10.734 -29.562 -6.059 1 95.06 107 GLY B C 1
ATOM 3215 O O . GLY B 1 107 ? -11.914 -29.922 -6.156 1 95.06 107 GLY B O 1
ATOM 3216 N N . THR B 1 108 ? -10 -29.688 -4.988 1 96.25 108 THR B N 1
ATOM 3217 C CA . THR B 1 108 ? -10.594 -30.078 -3.711 1 96.25 108 THR B CA 1
ATOM 3218 C C . THR B 1 108 ? -10.055 -29.203 -2.58 1 96.25 108 THR B C 1
ATOM 3220 O O . THR B 1 108 ? -8.844 -29.047 -2.428 1 96.25 108 THR B O 1
ATOM 3223 N N . ILE B 1 109 ? -10.961 -28.578 -1.856 1 97.56 109 ILE B N 1
ATOM 3224 C CA . ILE B 1 109 ? -10.602 -27.906 -0.609 1 97.56 109 ILE B CA 1
ATOM 3225 C C . ILE B 1 109 ? -10.688 -28.906 0.549 1 97.56 109 ILE B C 1
ATOM 3227 O O . ILE B 1 109 ? -11.742 -29.5 0.79 1 97.56 109 ILE B O 1
ATOM 3231 N N . ARG B 1 110 ? -9.633 -29.094 1.255 1 96.75 110 ARG B N 1
ATOM 3232 C CA . ARG B 1 110 ? -9.578 -30.016 2.383 1 96.75 110 ARG B CA 1
ATOM 3233 C C . ARG B 1 110 ? -9.734 -29.281 3.707 1 96.75 110 ARG B C 1
ATOM 3235 O O . ARG B 1 110 ? -8.75 -28.906 4.34 1 96.75 110 ARG B O 1
ATOM 3242 N N . THR B 1 111 ? -11.086 -29.109 4.211 1 95.38 111 THR B N 1
ATOM 3243 C CA . THR B 1 111 ? -11.391 -28.438 5.465 1 95.38 111 THR B CA 1
ATOM 3244 C C . THR B 1 111 ? -10.398 -27.297 5.723 1 95.38 111 THR B C 1
ATOM 3246 O O . THR B 1 111 ? -9.547 -27.406 6.602 1 95.38 111 THR B O 1
ATOM 3249 N N . ALA B 1 112 ? -10.617 -26.203 5.105 1 97.56 112 ALA B N 1
ATOM 3250 C CA . ALA B 1 112 ? -9.57 -25.188 5.09 1 97.56 112 ALA B CA 1
ATOM 3251 C C . ALA B 1 112 ? -10.125 -23.828 5.508 1 97.56 112 ALA B C 1
ATOM 3253 O O . ALA B 1 112 ? -11.297 -23.516 5.258 1 97.56 112 ALA B O 1
ATOM 3254 N N . ARG B 1 113 ? -9.289 -23.062 6.25 1 98.5 113 ARG B N 1
ATOM 3255 C CA . ARG B 1 113 ? -9.438 -21.609 6.391 1 98.5 113 ARG B CA 1
ATOM 3256 C C . ARG B 1 113 ? -8.461 -20.875 5.48 1 98.5 113 ARG B C 1
ATOM 3258 O O . ARG B 1 113 ? -7.254 -21.125 5.516 1 98.5 113 ARG B O 1
ATOM 3265 N N . TYR B 1 114 ? -8.977 -20.031 4.566 1 98.06 114 TYR B N 1
ATOM 3266 C CA . TYR B 1 114 ? -8.141 -19.344 3.588 1 98.06 114 TYR B CA 1
ATOM 3267 C C . TYR B 1 114 ? -8.789 -18.031 3.146 1 98.06 114 TYR B C 1
ATOM 3269 O O . TYR B 1 114 ? -9.953 -17.766 3.465 1 98.06 114 TYR B O 1
ATOM 3277 N N . SER B 1 115 ? -7.969 -17.203 2.598 1 98.19 115 SER B N 1
ATOM 3278 C CA . SER B 1 115 ? -8.5 -15.969 2.027 1 98.19 115 SER B CA 1
ATOM 3279 C C . SER B 1 115 ? -8.375 -15.961 0.507 1 98.19 115 SER B C 1
ATOM 3281 O O . SER B 1 115 ? -7.508 -16.641 -0.053 1 98.19 115 SER B O 1
ATOM 3283 N N . ILE B 1 116 ? -9.297 -15.258 -0.142 1 98.06 116 ILE B N 1
ATOM 3284 C CA . ILE B 1 116 ? -9.305 -15.023 -1.583 1 98.06 116 ILE B CA 1
ATOM 3285 C C . ILE B 1 116 ? -9.32 -13.523 -1.867 1 98.06 116 ILE B C 1
ATOM 3287 O O . ILE B 1 116 ? -10.141 -12.789 -1.316 1 98.06 116 ILE B O 1
ATOM 3291 N N . THR B 1 117 ? -8.398 -13.109 -2.627 1 98.56 117 THR B N 1
ATOM 3292 C CA . THR B 1 117 ? -8.383 -11.742 -3.141 1 98.56 117 THR B CA 1
ATOM 3293 C C . THR B 1 117 ? -8.57 -11.734 -4.656 1 98.56 117 THR B C 1
ATOM 3295 O O . THR B 1 117 ? -7.793 -12.352 -5.387 1 98.56 117 THR B O 1
ATOM 3298 N N . MET B 1 118 ? -9.586 -11 -5.164 1 98.31 118 MET B N 1
ATOM 3299 C CA . MET B 1 118 ? -9.859 -11.039 -6.598 1 98.31 118 MET B CA 1
ATOM 3300 C C . MET B 1 118 ? -9.93 -9.633 -7.172 1 98.31 118 MET B C 1
ATOM 3302 O O . MET B 1 118 ? -10.422 -8.711 -6.516 1 98.31 118 MET B O 1
ATOM 3306 N N . PHE B 1 119 ? -9.5 -9.516 -8.359 1 97.19 119 PHE B N 1
ATOM 3307 C CA . PHE B 1 119 ? -9.602 -8.25 -9.078 1 97.19 119 PHE B CA 1
ATOM 3308 C C . PHE B 1 119 ? -9.555 -8.469 -10.586 1 97.19 119 PHE B C 1
ATOM 3310 O O . PHE B 1 119 ? -9.203 -9.555 -11.047 1 97.19 119 PHE B O 1
ATOM 3317 N N . ASP B 1 120 ? -9.992 -7.477 -11.344 1 92.56 120 ASP B N 1
ATOM 3318 C CA . ASP B 1 120 ? -9.961 -7.5 -12.797 1 92.56 120 ASP B CA 1
ATOM 3319 C C . ASP B 1 120 ? -8.531 -7.551 -13.32 1 92.56 120 ASP B C 1
ATOM 3321 O O . ASP B 1 120 ? -7.691 -6.742 -12.922 1 92.56 120 ASP B O 1
ATOM 3325 N N . PRO B 1 121 ? -8.211 -8.484 -14.234 1 91.62 121 PRO B N 1
ATOM 3326 C CA . PRO B 1 121 ? -6.859 -8.57 -14.797 1 91.62 121 PRO B CA 1
ATOM 3327 C C . PRO B 1 121 ? -6.395 -7.262 -15.43 1 91.62 121 PRO B C 1
ATOM 3329 O O . PRO B 1 121 ? -5.191 -7.008 -15.523 1 91.62 121 PRO B O 1
ATOM 3332 N N . ALA B 1 122 ? -7.309 -6.418 -15.836 1 82.88 122 ALA B N 1
ATOM 3333 C CA . ALA B 1 122 ? -6.973 -5.148 -16.469 1 82.88 122 ALA B CA 1
ATOM 3334 C C . ALA B 1 122 ? -6.191 -4.246 -15.523 1 82.88 122 ALA B C 1
ATOM 3336 O O . ALA B 1 122 ? -5.48 -3.338 -15.953 1 82.88 122 ALA B O 1
ATOM 3337 N N . LEU B 1 123 ? -6.379 -4.52 -14.242 1 89.31 123 LEU B N 1
ATOM 3338 C CA . LEU B 1 123 ? -5.645 -3.752 -13.242 1 89.31 123 LEU B CA 1
ATOM 3339 C C . LEU B 1 123 ? -4.141 -3.943 -13.406 1 89.31 123 LEU B C 1
ATOM 3341 O O . LEU B 1 123 ? -3.367 -3.002 -13.227 1 89.31 123 LEU B O 1
ATOM 3345 N N . LEU B 1 124 ? -3.701 -5.129 -13.797 1 89.62 124 LEU B N 1
ATOM 3346 C CA . LEU B 1 124 ? -2.285 -5.41 -14.008 1 89.62 124 LEU B CA 1
ATOM 3347 C C . LEU B 1 124 ? -1.74 -4.598 -15.18 1 89.62 124 LEU B C 1
ATOM 3349 O O . LEU B 1 124 ? -0.667 -4 -15.078 1 89.62 124 LEU B O 1
ATOM 3353 N N . SER B 1 125 ? -2.484 -4.578 -16.234 1 77.5 125 SER B N 1
ATOM 3354 C CA . SER B 1 125 ? -2.068 -3.848 -17.422 1 77.5 125 SER B CA 1
ATOM 3355 C C . SER B 1 125 ? -2.004 -2.348 -17.156 1 77.5 125 SER B C 1
ATOM 3357 O O . SER B 1 125 ? -1.119 -1.658 -17.672 1 77.5 125 SER B O 1
ATOM 3359 N N . ARG B 1 126 ? -2.92 -1.884 -16.391 1 75.75 126 ARG B N 1
ATOM 3360 C CA . ARG B 1 126 ? -2.967 -0.463 -16.062 1 75.75 126 ARG B CA 1
ATOM 3361 C C . ARG B 1 126 ? -1.718 -0.037 -15.305 1 75.75 126 ARG B C 1
ATOM 3363 O O . ARG B 1 126 ? -1.136 1.011 -15.594 1 75.75 126 ARG B O 1
ATOM 3370 N N . VAL B 1 127 ? -1.337 -0.855 -14.383 1 79.12 127 VAL B N 1
ATOM 3371 C CA . VAL B 1 127 ? -0.233 -0.499 -13.5 1 79.12 127 VAL B CA 1
ATOM 3372 C C . VAL B 1 127 ? 1.094 -0.652 -14.242 1 79.12 127 VAL B C 1
ATOM 3374 O O . VAL B 1 127 ? 2.037 0.107 -14 1 79.12 127 VAL B O 1
ATOM 3377 N N . CYS B 1 128 ? 1.225 -1.629 -15.039 1 72.62 128 CYS B N 1
ATOM 3378 C CA . CYS B 1 128 ? 2.488 -1.84 -15.742 1 72.62 128 CYS B CA 1
ATOM 3379 C C . CYS B 1 128 ? 2.582 -0.956 -16.984 1 72.62 128 CYS B C 1
ATOM 3381 O O . CYS B 1 128 ? 3.666 -0.771 -17.531 1 72.62 128 CYS B O 1
ATOM 3383 N N . GLY B 1 129 ? 1.602 -0.226 -17.297 1 59.06 129 GLY B N 1
ATOM 3384 C CA . GLY B 1 129 ? 1.609 0.651 -18.453 1 59.06 129 GLY B CA 1
ATOM 3385 C C . GLY B 1 129 ? 1.329 -0.078 -19.766 1 59.06 129 GLY B C 1
ATOM 3386 O O . GLY B 1 129 ? 1.148 -1.298 -19.766 1 59.06 129 GLY B O 1
ATOM 3387 N N . PRO B 1 130 ? 1.095 0.622 -20.844 1 49.31 130 PRO B N 1
ATOM 3388 C CA . PRO B 1 130 ? 0.625 0.072 -22.109 1 49.31 130 PRO B CA 1
ATOM 3389 C C . PRO B 1 130 ? 1.611 -0.917 -22.719 1 49.31 130 PRO B C 1
ATOM 3391 O O . PRO B 1 130 ? 2.705 -0.526 -23.141 1 49.31 130 PRO B O 1
ATOM 3394 N N . LEU B 1 131 ? 2.006 -1.812 -22.016 1 48.59 131 LEU B N 1
ATOM 3395 C CA . LEU B 1 131 ? 2.896 -2.754 -22.672 1 48.59 131 LEU B CA 1
ATOM 3396 C C . LEU B 1 131 ? 2.23 -3.34 -23.922 1 48.59 131 LEU B C 1
ATOM 3398 O O . LEU B 1 131 ? 2.895 -3.975 -24.75 1 48.59 131 LEU B O 1
ATOM 3402 N N . GLY B 1 132 ? 1.266 -2.795 -24.5 1 48.47 132 GLY B N 1
ATOM 3403 C CA . GLY B 1 132 ? 0.521 -3.254 -25.656 1 48.47 132 GLY B CA 1
ATOM 3404 C C . GLY B 1 132 ? -0.049 -4.648 -25.484 1 48.47 132 GLY B C 1
ATOM 3405 O O . GLY B 1 132 ? -1.011 -5.02 -26.172 1 48.47 132 GLY B O 1
ATOM 3406 N N . LYS B 1 133 ? 0.524 -5.645 -24.641 1 58.5 133 LYS B N 1
ATOM 3407 C CA . LYS B 1 133 ? -0.001 -7 -24.531 1 58.5 133 LYS B CA 1
ATOM 3408 C C . LYS B 1 133 ? -0.566 -7.246 -23.125 1 58.5 133 LYS B C 1
ATOM 3410 O O . LYS B 1 133 ? -0.078 -6.684 -22.141 1 58.5 133 LYS B O 1
ATOM 3415 N N . PRO B 1 134 ? -1.669 -7.977 -23.094 1 70 134 PRO B N 1
ATOM 3416 C CA . PRO B 1 134 ? -2.232 -8.359 -21.797 1 70 134 PRO B CA 1
ATOM 3417 C C . PRO B 1 134 ? -1.253 -9.164 -20.953 1 70 134 PRO B C 1
ATOM 3419 O O . PRO B 1 134 ? -0.456 -9.945 -21.484 1 70 134 PRO B O 1
ATOM 3422 N N . VAL B 1 135 ? -1.253 -8.992 -19.719 1 80.12 135 VAL B N 1
ATOM 3423 C CA . VAL B 1 135 ? -0.39 -9.695 -18.766 1 80.12 135 VAL B CA 1
ATOM 3424 C C . VAL B 1 135 ? -0.875 -11.133 -18.594 1 80.12 135 VAL B C 1
ATOM 3426 O O . VAL B 1 135 ? -2.066 -11.367 -18.375 1 80.12 135 VAL B O 1
ATOM 3429 N N . ARG B 1 136 ? -0.005 -12.047 -18.859 1 80.75 136 ARG B N 1
ATOM 3430 C CA . ARG B 1 136 ? -0.326 -13.453 -18.641 1 80.75 136 ARG B CA 1
ATOM 3431 C C . ARG B 1 136 ? 0.559 -14.055 -17.562 1 80.75 136 ARG B C 1
ATOM 3433 O O . ARG B 1 136 ? 1.749 -13.742 -17.469 1 80.75 136 ARG B O 1
ATOM 3440 N N . PHE B 1 137 ? -0.085 -14.898 -16.766 1 84.44 137 PHE B N 1
ATOM 3441 C CA . PHE B 1 137 ? 0.675 -15.594 -15.734 1 84.44 137 PHE B CA 1
ATOM 3442 C C . PHE B 1 137 ? 1.345 -16.844 -16.297 1 84.44 137 PHE B C 1
ATOM 3444 O O . PHE B 1 137 ? 0.749 -17.562 -17.109 1 84.44 137 PHE B O 1
ATOM 3451 N N . THR B 1 138 ? 2.52 -17.047 -15.898 1 75.56 138 THR B N 1
ATOM 3452 C CA . THR B 1 138 ? 3.246 -18.219 -16.359 1 75.56 138 THR B CA 1
ATOM 3453 C C . THR B 1 138 ? 3.457 -19.203 -15.227 1 75.56 138 THR B C 1
ATOM 3455 O O . THR B 1 138 ? 4.141 -20.219 -15.391 1 75.56 138 THR B O 1
ATOM 3458 N N . GLY B 1 139 ? 2.932 -18.922 -14.094 1 80.56 139 GLY B N 1
ATOM 3459 C CA . GLY B 1 139 ? 2.957 -19.766 -12.906 1 80.56 139 GLY B CA 1
ATOM 3460 C C . GLY B 1 139 ? 1.971 -19.328 -11.844 1 80.56 139 GLY B C 1
ATOM 3461 O O . GLY B 1 139 ? 1.387 -18.234 -11.938 1 80.56 139 GLY B O 1
ATOM 3462 N N . HIS B 1 140 ? 1.834 -20.172 -10.828 1 86.94 140 HIS B N 1
ATOM 3463 C CA . HIS B 1 140 ? 0.789 -19.906 -9.844 1 86.94 140 HIS B CA 1
ATOM 3464 C C . HIS B 1 140 ? 1.384 -19.609 -8.469 1 86.94 140 HIS B C 1
ATOM 3466 O O . HIS B 1 140 ? 0.68 -19.141 -7.57 1 86.94 140 HIS B O 1
ATOM 3472 N N . LYS B 1 141 ? 2.662 -19.922 -8.336 1 87.5 141 LYS B N 1
ATOM 3473 C CA . LYS B 1 141 ? 3.326 -19.672 -7.059 1 87.5 141 LYS B CA 1
ATOM 3474 C C . LYS B 1 141 ? 4.328 -18.531 -7.172 1 87.5 141 LYS B C 1
ATOM 3476 O O . LYS B 1 141 ? 4.871 -18.281 -8.25 1 87.5 141 LYS B O 1
ATOM 3481 N N . PRO B 1 142 ? 4.574 -17.891 -6.051 1 89.94 142 PRO B N 1
ATOM 3482 C CA . PRO B 1 142 ? 5.586 -16.828 -6.062 1 89.94 142 PRO B CA 1
ATOM 3483 C C . PRO B 1 142 ? 6.969 -17.344 -6.473 1 89.94 142 PRO B C 1
ATOM 3485 O O . PRO B 1 142 ? 7.293 -18.5 -6.246 1 89.94 142 PRO B O 1
ATOM 3488 N N . THR B 1 143 ? 7.766 -16.469 -6.977 1 80 143 THR B N 1
ATOM 3489 C CA . THR B 1 143 ? 9.031 -16.812 -7.609 1 80 143 THR B CA 1
ATOM 3490 C C . THR B 1 143 ? 10.086 -17.156 -6.559 1 80 143 THR B C 1
ATOM 3492 O O . THR B 1 143 ? 11.125 -17.734 -6.879 1 80 143 THR B O 1
ATOM 3495 N N . SER B 1 144 ? 9.875 -16.766 -5.332 1 79.94 144 SER B N 1
ATOM 3496 C CA . SER B 1 144 ? 10.789 -17.031 -4.223 1 79.94 144 SER B CA 1
ATOM 3497 C C . SER B 1 144 ? 10.07 -16.938 -2.881 1 79.94 144 SER B C 1
ATOM 3499 O O . SER B 1 144 ? 8.914 -16.5 -2.816 1 79.94 144 SER B O 1
ATOM 3501 N N . ALA B 1 145 ? 10.766 -17.359 -1.823 1 85.19 145 ALA B N 1
ATOM 3502 C CA . ALA B 1 145 ? 10.203 -17.25 -0.479 1 85.19 145 ALA B CA 1
ATOM 3503 C C . ALA B 1 145 ? 9.984 -15.781 -0.106 1 85.19 145 ALA B C 1
ATOM 3505 O O . ALA B 1 145 ? 8.992 -15.438 0.542 1 85.19 145 ALA B O 1
ATOM 3506 N N . ALA B 1 146 ? 10.945 -14.977 -0.545 1 84.88 146 ALA B N 1
ATOM 3507 C CA . ALA B 1 146 ? 10.828 -13.547 -0.285 1 84.88 146 ALA B CA 1
ATOM 3508 C C . ALA B 1 146 ? 9.633 -12.953 -1.023 1 84.88 146 ALA B C 1
ATOM 3510 O O . ALA B 1 146 ? 8.906 -12.117 -0.476 1 84.88 146 ALA B O 1
ATOM 3511 N N . ALA B 1 147 ? 9.43 -13.43 -2.195 1 88.5 147 ALA B N 1
ATOM 3512 C CA . ALA B 1 147 ? 8.273 -13 -2.982 1 88.5 147 ALA B CA 1
ATOM 3513 C C . ALA B 1 147 ? 6.969 -13.43 -2.318 1 88.5 147 ALA B C 1
ATOM 3515 O O . ALA B 1 147 ? 6.012 -12.656 -2.262 1 88.5 147 ALA B O 1
ATOM 3516 N N . ALA B 1 148 ? 6.988 -14.594 -1.793 1 93.06 148 ALA B N 1
ATOM 3517 C CA . ALA B 1 148 ? 5.809 -15.094 -1.097 1 93.06 148 ALA B CA 1
ATOM 3518 C C . ALA B 1 148 ? 5.492 -14.242 0.13 1 93.06 148 ALA B C 1
ATOM 3520 O O . ALA B 1 148 ? 4.336 -13.883 0.357 1 93.06 148 ALA B O 1
ATOM 3521 N N . ARG B 1 149 ? 6.5 -13.938 0.877 1 94.06 149 ARG B N 1
ATOM 3522 C CA . ARG B 1 149 ? 6.32 -13.117 2.068 1 94.06 149 ARG B CA 1
ATOM 3523 C C . ARG B 1 149 ? 5.785 -11.734 1.705 1 94.06 149 ARG B C 1
ATOM 3525 O O . ARG B 1 149 ? 4.895 -11.211 2.375 1 94.06 149 ARG B O 1
ATOM 3532 N N . ARG B 1 150 ? 6.309 -11.211 0.65 1 94.5 150 ARG B N 1
ATOM 3533 C CA . ARG B 1 150 ? 5.895 -9.883 0.205 1 94.5 150 ARG B CA 1
ATOM 3534 C C . ARG B 1 150 ? 4.434 -9.883 -0.231 1 94.5 150 ARG B C 1
ATOM 3536 O O . ARG B 1 150 ? 3.666 -9 0.143 1 94.5 150 ARG B O 1
ATOM 3543 N N . LEU B 1 151 ? 4.102 -10.828 -0.989 1 97 151 LEU B N 1
ATOM 3544 C CA . LEU B 1 151 ? 2.723 -10.938 -1.451 1 97 151 LEU B CA 1
ATOM 3545 C C . LEU B 1 151 ? 1.769 -11.117 -0.277 1 97 151 LEU B C 1
ATOM 3547 O O . LEU B 1 151 ? 0.73 -10.461 -0.205 1 97 151 LEU B O 1
ATOM 3551 N N . ASN B 1 152 ? 2.127 -11.961 0.666 1 97.12 152 ASN B N 1
ATOM 3552 C CA . ASN B 1 152 ? 1.316 -12.172 1.859 1 97.12 152 ASN B CA 1
ATOM 3553 C C . ASN B 1 152 ? 1.129 -10.883 2.648 1 97.12 152 ASN B C 1
ATOM 3555 O O . ASN B 1 152 ? 0.018 -10.57 3.08 1 97.12 152 ASN B O 1
ATOM 3559 N N . ARG B 1 153 ? 2.189 -10.203 2.799 1 96.19 153 ARG B N 1
ATOM 3560 C CA . ARG B 1 153 ? 2.137 -8.961 3.561 1 96.19 153 ARG B CA 1
ATOM 3561 C C . ARG B 1 153 ? 1.223 -7.941 2.887 1 96.19 153 ARG B C 1
ATOM 3563 O O . ARG B 1 153 ? 0.465 -7.238 3.559 1 96.19 153 ARG B O 1
ATOM 3570 N N . ALA B 1 154 ? 1.339 -7.855 1.599 1 97.81 154 ALA B N 1
ATOM 3571 C CA . ALA B 1 154 ? 0.481 -6.938 0.855 1 97.81 154 ALA B CA 1
ATOM 3572 C C . ALA B 1 154 ? -0.991 -7.301 1.025 1 97.81 154 ALA B C 1
ATOM 3574 O O . ALA B 1 154 ? -1.82 -6.438 1.317 1 97.81 154 ALA B O 1
ATOM 3575 N N . ILE B 1 155 ? -1.279 -8.5 0.862 1 98 155 ILE B N 1
ATOM 3576 C CA . ILE B 1 155 ? -2.658 -8.961 0.965 1 98 155 ILE B CA 1
ATOM 3577 C C . ILE B 1 155 ? -3.186 -8.711 2.375 1 98 155 ILE B C 1
ATOM 3579 O O . ILE B 1 155 ? -4.301 -8.211 2.547 1 98 155 ILE B O 1
ATOM 3583 N N . GLU B 1 156 ? -2.441 -9.047 3.371 1 96.81 156 GLU B N 1
ATOM 3584 C CA . GLU B 1 156 ? -2.84 -8.82 4.758 1 96.81 156 GLU B CA 1
ATOM 3585 C C . GLU B 1 156 ? -3.121 -7.344 5.023 1 96.81 156 GLU B C 1
ATOM 3587 O O . GLU B 1 156 ? -4.082 -7.004 5.715 1 96.81 156 GLU B O 1
ATOM 3592 N N . HIS B 1 157 ? -2.25 -6.543 4.48 1 97.31 157 HIS B N 1
ATOM 3593 C CA . HIS B 1 157 ? -2.438 -5.109 4.664 1 97.31 157 HIS B CA 1
ATOM 3594 C C . HIS B 1 157 ? -3.75 -4.641 4.043 1 97.31 157 HIS B C 1
ATOM 3596 O O . HIS B 1 157 ? -4.5 -3.885 4.664 1 97.31 157 HIS B O 1
ATOM 3602 N N . LEU B 1 158 ? -4.039 -5.062 2.838 1 97.25 158 LEU B N 1
ATOM 3603 C CA . LEU B 1 158 ? -5.297 -4.719 2.189 1 97.25 158 LEU B CA 1
ATOM 3604 C C . LEU B 1 158 ? -6.484 -5.184 3.029 1 97.25 158 LEU B C 1
ATOM 3606 O O . LEU B 1 158 ? -7.461 -4.445 3.189 1 97.25 158 LEU B O 1
ATOM 3610 N N . GLN B 1 159 ? -6.398 -6.344 3.545 1 95.56 159 GLN B N 1
ATOM 3611 C CA . GLN B 1 159 ? -7.477 -6.895 4.359 1 95.56 159 GLN B CA 1
ATOM 3612 C C . GLN B 1 159 ? -7.727 -6.031 5.594 1 95.56 159 GLN B C 1
ATOM 3614 O O . GLN B 1 159 ? -8.883 -5.793 5.961 1 95.56 159 GLN B O 1
ATOM 3619 N N . GLU B 1 160 ? -6.68 -5.598 6.203 1 94.06 160 GLU B N 1
ATOM 3620 C CA . GLU B 1 160 ? -6.801 -4.754 7.383 1 94.06 160 GLU B CA 1
ATOM 3621 C C . GLU B 1 160 ? -7.5 -3.438 7.051 1 94.06 160 GLU B C 1
ATOM 3623 O O . GLU B 1 160 ? -8.383 -2.992 7.789 1 94.06 160 GLU B O 1
ATOM 3628 N N . VAL B 1 161 ? -7.098 -2.871 5.961 1 93.69 161 VAL B N 1
ATOM 3629 C CA . VAL B 1 161 ? -7.68 -1.597 5.551 1 93.69 161 VAL B CA 1
ATOM 3630 C C . VAL B 1 161 ? -9.148 -1.792 5.191 1 93.69 161 VAL B C 1
ATOM 3632 O O . VAL B 1 161 ? -10.008 -0.996 5.586 1 93.69 161 VAL B O 1
ATOM 3635 N N . ALA B 1 162 ? -9.422 -2.803 4.508 1 92.5 162 ALA B N 1
ATOM 3636 C CA . ALA B 1 162 ? -10.781 -3.068 4.059 1 92.5 162 ALA B CA 1
ATOM 3637 C C . ALA B 1 162 ? -11.695 -3.402 5.234 1 92.5 162 ALA B C 1
ATOM 3639 O O . ALA B 1 162 ? -12.906 -3.158 5.18 1 92.5 162 ALA B O 1
ATOM 3640 N N . ALA B 1 163 ? -11.148 -3.943 6.281 1 88.94 163 ALA B N 1
ATOM 3641 C CA . ALA B 1 163 ? -11.93 -4.41 7.418 1 88.94 163 ALA B CA 1
ATOM 3642 C C . ALA B 1 163 ? -12.391 -3.242 8.289 1 88.94 163 ALA B C 1
ATOM 3644 O O . ALA B 1 163 ? -13.297 -3.393 9.117 1 88.94 163 ALA B O 1
ATOM 3645 N N . ASP B 1 164 ? -11.711 -2.152 8.148 1 83.56 164 ASP B N 1
ATOM 3646 C CA . ASP B 1 164 ? -12.109 -0.989 8.938 1 83.56 164 ASP B CA 1
ATOM 3647 C C . ASP B 1 164 ? -13.375 -0.348 8.367 1 83.56 164 ASP B C 1
ATOM 3649 O O . ASP B 1 164 ? -13.312 0.723 7.758 1 83.56 164 ASP B O 1
ATOM 3653 N N . SER B 1 165 ? -14.516 -0.888 8.641 1 74.5 165 SER B N 1
ATOM 3654 C CA . SER B 1 165 ? -15.797 -0.488 8.055 1 74.5 165 SER B CA 1
ATOM 3655 C C . SER B 1 165 ? -16.312 0.799 8.688 1 74.5 165 SER B C 1
ATOM 3657 O O . SER B 1 165 ? -17.141 1.493 8.109 1 74.5 165 SER B O 1
ATOM 3659 N N . ALA B 1 166 ? -15.82 1.075 9.812 1 72 166 ALA B N 1
ATOM 3660 C CA . ALA B 1 166 ? -16.281 2.281 10.5 1 72 166 ALA B CA 1
ATOM 3661 C C . ALA B 1 166 ? -15.695 3.535 9.852 1 72 166 ALA B C 1
ATOM 3663 O O . ALA B 1 166 ? -16.266 4.617 9.953 1 72 166 ALA B O 1
ATOM 3664 N N . ALA B 1 167 ? -14.617 3.389 9.148 1 78.88 167 ALA B N 1
ATOM 3665 C CA . ALA B 1 167 ? -13.953 4.496 8.469 1 78.88 167 ALA B CA 1
ATOM 3666 C C . ALA B 1 167 ? -13.367 4.047 7.137 1 78.88 167 ALA B C 1
ATOM 3668 O O . ALA B 1 167 ? -12.148 3.896 7.008 1 78.88 167 ALA B O 1
ATOM 3669 N N . PRO B 1 168 ? -14.188 3.898 6.195 1 81.38 168 PRO B N 1
ATOM 3670 C CA . PRO B 1 168 ? -13.688 3.416 4.906 1 81.38 168 PRO B CA 1
ATOM 3671 C C . PRO B 1 168 ? -12.68 4.371 4.27 1 81.38 168 PRO B C 1
ATOM 3673 O O . PRO B 1 168 ? -12.82 5.594 4.391 1 81.38 168 PRO B O 1
ATOM 3676 N N . PRO B 1 169 ? -11.742 3.814 3.672 1 85.94 169 PRO B N 1
ATOM 3677 C CA . PRO B 1 169 ? -10.781 4.688 2.99 1 85.94 169 PRO B CA 1
ATOM 3678 C C . PRO B 1 169 ? -11.406 5.457 1.828 1 85.94 169 PRO B C 1
ATOM 3680 O O . PRO B 1 169 ? -12.43 5.031 1.281 1 85.94 169 PRO B O 1
ATOM 3683 N N . SER B 1 170 ? -10.82 6.59 1.539 1 81.88 170 SER B N 1
ATOM 3684 C CA . SER B 1 170 ? -11.258 7.348 0.37 1 81.88 170 SER B CA 1
ATOM 3685 C C . SER B 1 170 ? -11.047 6.551 -0.913 1 81.88 170 SER B C 1
ATOM 3687 O O . SER B 1 170 ? -10.328 5.551 -0.92 1 81.88 170 SER B O 1
ATOM 3689 N N . LYS B 1 171 ? -11.695 6.996 -2.039 1 82.06 171 LYS B N 1
ATOM 3690 C CA . LYS B 1 171 ? -11.516 6.363 -3.342 1 82.06 171 LYS B CA 1
ATOM 3691 C C . LYS B 1 171 ? -10.047 6.402 -3.773 1 82.06 171 LYS B C 1
ATOM 3693 O O . LYS B 1 171 ? -9.547 5.449 -4.379 1 82.06 171 LYS B O 1
ATOM 3698 N N . LEU B 1 172 ? -9.383 7.492 -3.438 1 82.94 172 LEU B N 1
ATOM 3699 C CA . LEU B 1 172 ? -7.98 7.664 -3.811 1 82.94 172 LEU B CA 1
ATOM 3700 C C . LEU B 1 172 ? -7.094 6.66 -3.078 1 82.94 172 LEU B C 1
ATOM 3702 O O . LEU B 1 172 ? -6.219 6.039 -3.686 1 82.94 172 LEU B O 1
ATOM 3706 N N . VAL B 1 173 ? -7.332 6.48 -1.796 1 91.19 173 VAL B N 1
ATOM 3707 C CA . VAL B 1 173 ? -6.578 5.512 -1.006 1 91.19 173 VAL B CA 1
ATOM 3708 C C . VAL B 1 173 ? -6.832 4.102 -1.539 1 91.19 173 VAL B C 1
ATOM 3710 O O . VAL B 1 173 ? -5.891 3.332 -1.739 1 91.19 173 VAL B O 1
ATOM 3713 N N . ALA B 1 174 ? -8.094 3.801 -1.818 1 90.25 174 ALA B N 1
ATOM 3714 C CA . ALA B 1 174 ? -8.438 2.482 -2.348 1 90.25 174 ALA B CA 1
ATOM 3715 C C . ALA B 1 174 ? -7.754 2.236 -3.691 1 90.25 174 ALA B C 1
ATOM 3717 O O . ALA B 1 174 ? -7.188 1.166 -3.922 1 90.25 174 ALA B O 1
ATOM 3718 N N . ALA B 1 175 ? -7.758 3.203 -4.5 1 85.5 175 ALA B N 1
ATOM 3719 C CA . ALA B 1 175 ? -7.184 3.066 -5.836 1 85.5 175 ALA B CA 1
ATOM 3720 C C . ALA B 1 175 ? -5.676 2.852 -5.766 1 85.5 175 ALA B C 1
ATOM 3722 O O . ALA B 1 175 ? -5.137 1.958 -6.422 1 85.5 175 ALA B O 1
ATOM 3723 N N . THR B 1 176 ? -5.004 3.654 -5.012 1 88.75 176 THR B N 1
ATOM 3724 C CA . THR B 1 176 ? -3.553 3.549 -4.914 1 88.75 176 THR B CA 1
ATOM 3725 C C . THR B 1 176 ? -3.148 2.254 -4.215 1 88.75 176 THR B C 1
ATOM 3727 O O . THR B 1 176 ? -2.133 1.648 -4.559 1 88.75 176 THR B O 1
ATOM 3730 N N . LEU B 1 177 ? -3.943 1.85 -3.195 1 95.94 177 LEU B N 1
ATOM 3731 C CA . LEU B 1 177 ? -3.65 0.609 -2.486 1 95.94 177 LEU B CA 1
ATOM 3732 C C . LEU B 1 177 ? -3.857 -0.599 -3.395 1 95.94 177 LEU B C 1
ATOM 3734 O O . LEU B 1 177 ? -3.076 -1.553 -3.352 1 95.94 177 LEU B O 1
ATOM 3738 N N . THR B 1 178 ? -4.863 -0.561 -4.258 1 93.88 178 THR B N 1
ATOM 3739 C CA . THR B 1 178 ? -5.086 -1.669 -5.18 1 93.88 178 THR B CA 1
ATOM 3740 C C . THR B 1 178 ? -4.027 -1.68 -6.277 1 93.88 178 THR B C 1
ATOM 3742 O O . THR B 1 178 ? -3.631 -2.744 -6.754 1 93.88 178 THR B O 1
ATOM 3745 N N . ASP B 1 179 ? -3.527 -0.497 -6.734 1 90.56 179 ASP B N 1
ATOM 3746 C CA . ASP B 1 179 ? -2.389 -0.439 -7.645 1 90.56 179 ASP B CA 1
ATOM 3747 C C . ASP B 1 179 ? -1.155 -1.093 -7.027 1 90.56 179 ASP B C 1
ATOM 3749 O O . ASP B 1 179 ? -0.416 -1.807 -7.707 1 90.56 179 ASP B O 1
ATOM 3753 N N . TYR B 1 180 ? -0.969 -0.819 -5.762 1 96.19 180 TYR B N 1
ATOM 3754 C CA . TYR B 1 180 ? 0.135 -1.429 -5.027 1 96.19 180 TYR B CA 1
ATOM 3755 C C . TYR B 1 180 ? 0.018 -2.949 -5.031 1 96.19 180 TYR B C 1
ATOM 3757 O O . TYR B 1 180 ? 1.01 -3.652 -5.234 1 96.19 180 TYR B O 1
ATOM 3765 N N . LEU B 1 181 ? -1.186 -3.506 -4.816 1 97.56 181 LEU B N 1
ATOM 3766 C CA . LEU B 1 181 ? -1.396 -4.949 -4.887 1 97.56 181 LEU B CA 1
ATOM 3767 C C . LEU B 1 181 ? -1.021 -5.484 -6.266 1 97.56 181 LEU B C 1
ATOM 3769 O O . LEU B 1 181 ? -0.299 -6.477 -6.375 1 97.56 181 LEU B O 1
ATOM 3773 N N . ALA B 1 182 ? -1.471 -4.844 -7.305 1 93.44 182 ALA B N 1
ATOM 3774 C CA . ALA B 1 182 ? -1.198 -5.277 -8.672 1 93.44 182 ALA B CA 1
ATOM 3775 C C . ALA B 1 182 ? 0.301 -5.281 -8.961 1 93.44 182 ALA B C 1
ATOM 3777 O O . ALA B 1 182 ? 0.826 -6.23 -9.547 1 93.44 182 ALA B O 1
ATOM 3778 N N . ALA B 1 183 ? 0.985 -4.234 -8.57 1 90.38 183 ALA B N 1
ATOM 3779 C CA . ALA B 1 183 ? 2.432 -4.152 -8.758 1 90.38 183 ALA B CA 1
ATOM 3780 C C . ALA B 1 183 ? 3.141 -5.293 -8.031 1 90.38 183 ALA B C 1
ATOM 3782 O O . ALA B 1 183 ? 4.102 -5.863 -8.547 1 90.38 183 ALA B O 1
ATOM 3783 N N . THR B 1 184 ? 2.652 -5.562 -6.797 1 95.56 184 THR B N 1
ATOM 3784 C CA . THR B 1 184 ? 3.238 -6.637 -6 1 95.56 184 THR B CA 1
ATOM 3785 C C . THR B 1 184 ? 3.023 -7.984 -6.676 1 95.56 184 THR B C 1
ATOM 3787 O O . THR B 1 184 ? 3.924 -8.828 -6.695 1 95.56 184 THR B O 1
ATOM 3790 N N . VAL B 1 185 ? 1.845 -8.172 -7.273 1 95.75 185 VAL B N 1
ATOM 3791 C CA . VAL B 1 185 ? 1.547 -9.391 -8.008 1 95.75 185 VAL B CA 1
ATOM 3792 C C . VAL B 1 185 ? 2.512 -9.531 -9.188 1 95.75 185 VAL B C 1
ATOM 3794 O O . VAL B 1 185 ? 3.121 -10.594 -9.375 1 95.75 185 VAL B O 1
ATOM 3797 N N . LEU B 1 186 ? 2.738 -8.508 -9.906 1 88.06 186 LEU B N 1
ATOM 3798 C CA . LEU B 1 186 ? 3.625 -8.523 -11.062 1 88.06 186 LEU B CA 1
ATOM 3799 C C . LEU B 1 186 ? 5.066 -8.773 -10.633 1 88.06 186 LEU B C 1
ATOM 3801 O O . LEU B 1 186 ? 5.836 -9.398 -11.375 1 88.06 186 LEU B O 1
ATOM 3805 N N . ASP B 1 187 ? 5.352 -8.305 -9.484 1 88.62 187 ASP B N 1
ATOM 3806 C CA . ASP B 1 187 ? 6.719 -8.398 -8.977 1 88.62 187 ASP B CA 1
ATOM 3807 C C . ASP B 1 187 ? 7 -9.781 -8.398 1 88.62 187 ASP B C 1
ATOM 3809 O O . ASP B 1 187 ? 8.156 -10.203 -8.328 1 88.62 187 ASP B O 1
ATOM 3813 N N . THR B 1 188 ? 5.941 -10.492 -7.969 1 92.06 188 THR B N 1
ATOM 3814 C CA . THR B 1 188 ? 6.207 -11.656 -7.125 1 92.06 188 THR B CA 1
ATOM 3815 C C . THR B 1 188 ? 5.77 -12.938 -7.82 1 92.06 188 THR B C 1
ATOM 3817 O O . THR B 1 188 ? 6.227 -14.031 -7.469 1 92.06 188 THR B O 1
ATOM 3820 N N . LEU B 1 189 ? 4.832 -12.875 -8.727 1 90.38 189 LEU B N 1
ATOM 3821 C CA . LEU B 1 189 ? 4.375 -14.047 -9.469 1 90.38 189 LEU B CA 1
ATOM 3822 C C . LEU B 1 189 ? 4.977 -14.078 -10.867 1 90.38 189 LEU B C 1
ATOM 3824 O O . LEU B 1 189 ? 5.238 -13.023 -11.461 1 90.38 189 LEU B O 1
ATOM 3828 N N . PRO B 1 190 ? 5.16 -15.258 -11.367 1 83.06 190 PRO B N 1
ATOM 3829 C CA . PRO B 1 190 ? 5.684 -15.344 -12.727 1 83.06 190 PRO B CA 1
ATOM 3830 C C . PRO B 1 190 ? 4.684 -14.859 -13.781 1 83.06 190 PRO B C 1
ATOM 3832 O O . PRO B 1 190 ? 3.568 -15.383 -13.859 1 83.06 190 PRO B O 1
ATOM 3835 N N . THR B 1 191 ? 5.012 -13.797 -14.461 1 81.56 191 THR B N 1
ATOM 3836 C CA . THR B 1 191 ? 4.188 -13.25 -15.531 1 81.56 191 THR B CA 1
ATOM 3837 C C . THR B 1 191 ? 5.02 -13 -16.781 1 81.56 191 THR B C 1
ATOM 3839 O O . THR B 1 191 ? 6.242 -13.18 -16.766 1 81.56 191 THR B O 1
ATOM 3842 N N . THR B 1 192 ? 4.352 -12.641 -17.812 1 67.94 192 THR B N 1
ATOM 3843 C CA . THR B 1 192 ? 5.016 -12.312 -19.078 1 67.94 192 THR B CA 1
ATOM 3844 C C . THR B 1 192 ? 5.609 -10.906 -19.016 1 67.94 192 THR B C 1
ATOM 3846 O O . THR B 1 192 ? 6.379 -10.523 -19.906 1 67.94 192 THR B O 1
ATOM 3849 N N . VAL B 1 193 ? 5.09 -10.078 -18.062 1 62.44 193 VAL B N 1
ATOM 3850 C CA . VAL B 1 193 ? 5.594 -8.719 -17.953 1 62.44 193 VAL B CA 1
ATOM 3851 C C . VAL B 1 193 ? 7.02 -8.734 -17.406 1 62.44 193 VAL B C 1
ATOM 3853 O O . VAL B 1 193 ? 7.309 -9.422 -16.422 1 62.44 193 VAL B O 1
ATOM 3856 N N . VAL B 1 194 ? 7.93 -8.375 -18.344 1 52.66 194 VAL B N 1
ATOM 3857 C CA . VAL B 1 194 ? 9.328 -8.297 -17.922 1 52.66 194 VAL B CA 1
ATOM 3858 C C . VAL B 1 194 ? 9.555 -7.035 -17.094 1 52.66 194 VAL B C 1
ATOM 3860 O O . VAL B 1 194 ? 9.359 -5.922 -17.594 1 52.66 194 VAL B O 1
ATOM 3863 N N . THR B 1 195 ? 9.391 -7.008 -15.852 1 55.44 195 THR B N 1
ATOM 3864 C CA . THR B 1 195 ? 9.828 -5.855 -15.07 1 55.44 195 THR B CA 1
ATOM 3865 C C . THR B 1 195 ? 11.336 -5.633 -15.234 1 55.44 195 THR B C 1
ATOM 3867 O O . THR B 1 195 ? 12.062 -6.543 -15.633 1 55.44 195 THR B O 1
ATOM 3870 N N . ASP B 1 196 ? 11.867 -4.344 -15.328 1 55.22 196 ASP B N 1
ATOM 3871 C CA . ASP B 1 196 ? 13.234 -3.941 -15.648 1 55.22 196 ASP B CA 1
ATOM 3872 C C . ASP B 1 196 ? 14.25 -4.734 -14.828 1 55.22 196 ASP B C 1
ATOM 3874 O O . ASP B 1 196 ? 14.125 -4.832 -13.609 1 55.22 196 ASP B O 1
ATOM 3878 N N . PRO B 1 197 ? 15.047 -5.441 -15.703 1 55.44 197 PRO B N 1
ATOM 3879 C CA . PRO B 1 197 ? 16.172 -6.09 -15.008 1 55.44 197 PRO B CA 1
ATOM 3880 C C . PRO B 1 197 ? 17.031 -5.098 -14.227 1 55.44 197 PRO B C 1
ATOM 3882 O O . PRO B 1 197 ? 17.203 -3.957 -14.656 1 55.44 197 PRO B O 1
ATOM 3885 N N . THR B 1 198 ? 17.281 -5.273 -13.047 1 55.91 198 THR B N 1
ATOM 3886 C CA . THR B 1 198 ? 18.25 -4.477 -12.297 1 55.91 198 THR B CA 1
ATOM 3887 C C . THR B 1 198 ? 19.609 -4.508 -12.977 1 55.91 198 THR B C 1
ATOM 3889 O O . THR B 1 198 ? 19.828 -5.266 -13.93 1 55.91 198 THR B O 1
ATOM 3892 N N . ALA B 1 199 ? 20.578 -3.596 -12.57 1 61.72 199 ALA B N 1
ATOM 3893 C CA . ALA B 1 199 ? 21.938 -3.623 -13.086 1 61.72 199 ALA B CA 1
ATOM 3894 C C . ALA B 1 199 ? 22.594 -4.988 -12.867 1 61.72 199 ALA B C 1
ATOM 3896 O O . ALA B 1 199 ? 23.312 -5.488 -13.734 1 61.72 199 ALA B O 1
ATOM 3897 N N . THR B 1 200 ? 22.281 -5.512 -11.734 1 63.16 200 THR B N 1
ATOM 3898 C CA . THR B 1 200 ? 22.797 -6.84 -11.43 1 63.16 200 THR B CA 1
ATOM 3899 C C . THR B 1 200 ? 22.219 -7.879 -12.391 1 63.16 200 THR B C 1
ATOM 3901 O O . THR B 1 200 ? 22.953 -8.742 -12.891 1 63.16 200 THR B O 1
ATOM 3904 N N . ASP B 1 201 ? 20.953 -7.648 -12.648 1 64.56 201 ASP B N 1
ATOM 3905 C CA . ASP B 1 201 ? 20.344 -8.578 -13.586 1 64.56 201 ASP B CA 1
ATOM 3906 C C . ASP B 1 201 ? 21 -8.492 -14.961 1 64.56 201 ASP B C 1
ATOM 3908 O O . ASP B 1 201 ? 21.266 -9.516 -15.594 1 64.56 201 ASP B O 1
ATOM 3912 N N . ARG B 1 202 ? 21.25 -7.238 -15.375 1 74.38 202 ARG B N 1
ATOM 3913 C CA . ARG B 1 202 ? 21.859 -7.027 -16.688 1 74.38 202 ARG B CA 1
ATOM 3914 C C . ARG B 1 202 ? 23.266 -7.609 -16.75 1 74.38 202 ARG B C 1
ATOM 3916 O O . ARG B 1 202 ? 23.656 -8.219 -17.75 1 74.38 202 ARG B O 1
ATOM 3923 N N . ARG B 1 203 ? 23.984 -7.488 -15.664 1 73.62 203 ARG B N 1
ATOM 3924 C CA . ARG B 1 203 ? 25.344 -8.016 -15.578 1 73.62 203 ARG B CA 1
ATOM 3925 C C . ARG B 1 203 ? 25.344 -9.539 -15.57 1 73.62 203 ARG B C 1
ATOM 3927 O O . ARG B 1 203 ? 26.203 -10.172 -16.172 1 73.62 203 ARG B O 1
ATOM 3934 N N . ASP B 1 204 ? 24.281 -10.023 -14.977 1 74.69 204 ASP B N 1
ATOM 3935 C CA . ASP B 1 204 ? 24.234 -11.469 -14.789 1 74.69 204 ASP B CA 1
ATOM 3936 C C . ASP B 1 204 ? 23.625 -12.156 -16.016 1 74.69 204 ASP B C 1
ATOM 3938 O O . ASP B 1 204 ? 23.703 -13.375 -16.141 1 74.69 204 ASP B O 1
ATOM 3942 N N . ALA B 1 205 ? 23.188 -11.297 -16.859 1 79.31 205 ALA B N 1
ATOM 3943 C CA . ALA B 1 205 ? 22.547 -11.875 -18.047 1 79.31 205 ALA B CA 1
ATOM 3944 C C . ALA B 1 205 ? 23.578 -12.227 -19.109 1 79.31 205 ALA B C 1
ATOM 3946 O O . ALA B 1 205 ? 23.469 -11.758 -20.25 1 79.31 205 ALA B O 1
ATOM 3947 N N . HIS B 1 206 ? 24.531 -13.031 -18.703 1 86.19 206 HIS B N 1
ATOM 3948 C CA . HIS B 1 206 ? 25.641 -13.484 -19.547 1 86.19 206 HIS B CA 1
ATOM 3949 C C . HIS B 1 206 ? 25.297 -14.805 -20.234 1 86.19 206 HIS B C 1
ATOM 3951 O O . HIS B 1 206 ? 24.453 -15.57 -19.734 1 86.19 206 HIS B O 1
ATOM 3957 N N . PRO B 1 207 ? 25.953 -15.031 -21.359 1 88.69 207 PRO B N 1
ATOM 3958 C CA . PRO B 1 207 ? 25.734 -16.297 -22.078 1 88.69 207 PRO B CA 1
ATOM 3959 C C . PRO B 1 207 ? 25.984 -17.516 -21.203 1 88.69 207 PRO B C 1
ATOM 3961 O O . PRO B 1 207 ? 25.344 -18.562 -21.375 1 88.69 207 PRO B O 1
ATOM 3964 N N . ASP B 1 208 ? 26.797 -17.344 -20.297 1 91.19 208 ASP B N 1
ATOM 3965 C CA . ASP B 1 208 ? 27.109 -18.453 -19.406 1 91.19 208 ASP B CA 1
ATOM 3966 C C . ASP B 1 208 ? 25.891 -18.844 -18.562 1 91.19 208 ASP B C 1
ATOM 3968 O O . ASP B 1 208 ? 25.719 -20.016 -18.234 1 91.19 208 ASP B O 1
ATOM 3972 N N . VAL B 1 209 ? 25.188 -17.859 -18.25 1 90.06 209 VAL B N 1
ATOM 3973 C CA . VAL B 1 209 ? 23.953 -18.109 -17.5 1 90.06 209 VAL B CA 1
ATOM 3974 C C . VAL B 1 209 ? 23 -18.969 -18.328 1 90.06 209 VAL B C 1
ATOM 3976 O O . VAL B 1 209 ? 22.422 -19.922 -17.797 1 90.06 209 VAL B O 1
ATOM 3979 N N . VAL B 1 210 ? 22.922 -18.625 -19.562 1 92.94 210 VAL B N 1
ATOM 3980 C CA . VAL B 1 210 ? 22.062 -19.391 -20.469 1 92.94 210 VAL B CA 1
ATOM 3981 C C . VAL B 1 210 ? 22.578 -20.828 -20.578 1 92.94 210 VAL B C 1
ATOM 3983 O O . VAL B 1 210 ? 21.781 -21.766 -20.516 1 92.94 210 VAL B O 1
ATOM 3986 N N . ARG B 1 211 ? 23.828 -20.984 -20.688 1 93.31 211 ARG B N 1
ATOM 3987 C CA . ARG B 1 211 ? 24.438 -22.312 -20.828 1 93.31 211 ARG B CA 1
ATOM 3988 C C . ARG B 1 211 ? 24.125 -23.188 -19.609 1 93.31 211 ARG B C 1
ATOM 3990 O O . ARG B 1 211 ? 23.75 -24.344 -19.75 1 93.31 211 ARG B O 1
ATOM 3997 N N . ARG B 1 212 ? 24.297 -22.641 -18.484 1 93.19 212 ARG B N 1
ATOM 3998 C CA . ARG B 1 212 ? 24.031 -23.375 -17.25 1 93.19 212 ARG B CA 1
ATOM 3999 C C . ARG B 1 212 ? 22.562 -23.719 -17.141 1 93.19 212 ARG B C 1
ATOM 4001 O O . ARG B 1 212 ? 22.203 -24.844 -16.734 1 93.19 212 ARG B O 1
ATOM 4008 N N . ALA B 1 213 ? 21.797 -22.766 -17.484 1 93.62 213 ALA B N 1
ATOM 4009 C CA . ALA B 1 213 ? 20.344 -22.953 -17.406 1 93.62 213 ALA B CA 1
ATOM 4010 C C . ALA B 1 213 ? 19.891 -24.062 -18.359 1 93.62 213 ALA B C 1
ATOM 4012 O O . ALA B 1 213 ? 19.109 -24.938 -17.984 1 93.62 213 ALA B O 1
ATOM 4013 N N . VAL B 1 214 ? 20.438 -24.016 -19.531 1 94.06 214 VAL B N 1
ATOM 4014 C CA . VAL B 1 214 ? 20.062 -25 -20.547 1 94.06 214 VAL B CA 1
ATOM 4015 C C . VAL B 1 214 ? 20.531 -26.375 -20.109 1 94.06 214 VAL B C 1
ATOM 4017 O O . VAL B 1 214 ? 19.781 -27.359 -20.25 1 94.06 214 VAL B O 1
ATOM 4020 N N . ALA B 1 215 ? 21.688 -26.469 -19.594 1 94.38 215 ALA B N 1
ATOM 4021 C CA . ALA B 1 215 ? 22.203 -27.75 -19.078 1 94.38 215 ALA B CA 1
ATOM 4022 C C . ALA B 1 215 ? 21.297 -28.312 -18 1 94.38 215 ALA B C 1
ATOM 4024 O O . ALA B 1 215 ? 21.016 -29.516 -17.969 1 94.38 215 ALA B O 1
ATOM 4025 N N . TYR B 1 216 ? 20.875 -27.453 -17.141 1 93.62 216 TYR B N 1
ATOM 4026 C CA . TYR B 1 216 ? 19.969 -27.875 -16.078 1 93.62 216 TYR B CA 1
ATOM 4027 C C . TYR B 1 216 ? 18.641 -28.375 -16.641 1 93.62 216 TYR B C 1
ATOM 4029 O O . TYR B 1 216 ? 18.141 -29.422 -16.219 1 93.62 216 TYR B O 1
ATOM 4037 N N . ILE B 1 217 ? 18.141 -27.625 -17.547 1 92.69 217 ILE B N 1
ATOM 4038 C CA . ILE B 1 217 ? 16.859 -27.969 -18.156 1 92.69 217 ILE B CA 1
ATOM 4039 C C . ILE B 1 217 ? 16.953 -29.344 -18.828 1 92.69 217 ILE B C 1
ATOM 4041 O O . ILE B 1 217 ? 16.094 -30.203 -18.625 1 92.69 217 ILE B O 1
ATOM 4045 N N . GLU B 1 218 ? 18.031 -29.562 -19.484 1 93.5 218 GLU B N 1
ATOM 4046 C CA . GLU B 1 218 ? 18.219 -30.812 -20.234 1 93.5 218 GLU B CA 1
ATOM 4047 C C . GLU B 1 218 ? 18.375 -32 -19.297 1 93.5 218 GLU B C 1
ATOM 4049 O O . GLU B 1 218 ? 17.922 -33.094 -19.594 1 93.5 218 GLU B O 1
ATOM 4054 N N . THR B 1 219 ? 18.984 -31.719 -18.203 1 92.44 219 THR B N 1
ATOM 4055 C CA . THR B 1 219 ? 19.266 -32.812 -17.25 1 92.44 219 THR B CA 1
ATOM 4056 C C . THR B 1 219 ? 18.016 -33.125 -16.422 1 92.44 219 THR B C 1
ATOM 4058 O O . THR B 1 219 ? 17.906 -34.219 -15.867 1 92.44 219 THR B O 1
ATOM 4061 N N . HIS B 1 220 ? 17.109 -32.156 -16.375 1 90.56 220 HIS B N 1
ATOM 4062 C CA . HIS B 1 220 ? 15.953 -32.312 -15.508 1 90.56 220 HIS B CA 1
ATOM 4063 C C . HIS B 1 220 ? 14.648 -32.188 -16.297 1 90.56 220 HIS B C 1
ATOM 4065 O O . HIS B 1 220 ? 13.648 -31.703 -15.758 1 90.56 220 HIS B O 1
ATOM 4071 N N . LEU B 1 221 ? 14.617 -32.625 -17.453 1 90.31 221 LEU B N 1
ATOM 4072 C CA . LEU B 1 221 ? 13.578 -32.344 -18.438 1 90.31 221 LEU B CA 1
ATOM 4073 C C . LEU B 1 221 ? 12.242 -32.906 -17.984 1 90.31 221 LEU B C 1
ATOM 4075 O O . LEU B 1 221 ? 11.195 -32.312 -18.188 1 90.31 221 LEU B O 1
ATOM 4079 N N . ALA B 1 222 ? 12.297 -34.062 -17.375 1 86.81 222 ALA B N 1
ATOM 4080 C CA . ALA B 1 222 ? 11.055 -34.75 -17.016 1 86.81 222 ALA B CA 1
ATOM 4081 C C . ALA B 1 222 ? 10.594 -34.375 -15.617 1 86.81 222 ALA B C 1
ATOM 4083 O O . ALA B 1 222 ? 9.508 -34.75 -15.188 1 86.81 222 ALA B O 1
ATOM 4084 N N . GLU B 1 223 ? 11.406 -33.562 -14.906 1 83.38 223 GLU B N 1
ATOM 4085 C CA . GLU B 1 223 ? 11.102 -33.188 -13.531 1 83.38 223 GLU B CA 1
ATOM 4086 C C . GLU B 1 223 ? 10.219 -31.953 -13.469 1 83.38 223 GLU B C 1
ATOM 4088 O O . GLU B 1 223 ? 10.094 -31.219 -14.461 1 83.38 223 GLU B O 1
ATOM 4093 N N . ASP B 1 224 ? 9.586 -31.875 -12.367 1 75.5 224 ASP B N 1
ATOM 4094 C CA . ASP B 1 224 ? 8.773 -30.688 -12.117 1 75.5 224 ASP B CA 1
ATOM 4095 C C . ASP B 1 224 ? 9.641 -29.516 -11.641 1 75.5 224 ASP B C 1
ATOM 4097 O O . ASP B 1 224 ? 9.867 -29.359 -10.438 1 75.5 224 ASP B O 1
ATOM 4101 N N . ILE B 1 225 ? 10.164 -28.797 -12.641 1 75.38 225 ILE B N 1
ATOM 4102 C CA . ILE B 1 225 ? 11.055 -27.703 -12.273 1 75.38 225 ILE B CA 1
ATOM 4103 C C . ILE B 1 225 ? 10.383 -26.375 -12.562 1 75.38 225 ILE B C 1
ATOM 4105 O O . ILE B 1 225 ? 9.648 -26.234 -13.547 1 75.38 225 ILE B O 1
ATOM 4109 N N . ALA B 1 226 ? 10.625 -25.453 -11.648 1 68.81 226 ALA B N 1
ATOM 4110 C CA . ALA B 1 226 ? 10.148 -24.078 -11.781 1 68.81 226 ALA B CA 1
ATOM 4111 C C . ALA B 1 226 ? 11.266 -23.172 -12.289 1 68.81 226 ALA B C 1
ATOM 4113 O O . ALA B 1 226 ? 12.43 -23.562 -12.32 1 68.81 226 ALA B O 1
ATOM 4114 N N . VAL B 1 227 ? 10.805 -21.984 -12.789 1 75.5 227 VAL B N 1
ATOM 4115 C CA . VAL B 1 227 ? 11.781 -21.016 -13.273 1 75.5 227 VAL B CA 1
ATOM 4116 C C . VAL B 1 227 ? 12.758 -20.656 -12.156 1 75.5 227 VAL B C 1
ATOM 4118 O O . VAL B 1 227 ? 13.945 -20.422 -12.406 1 75.5 227 VAL B O 1
ATOM 4121 N N . ALA B 1 228 ? 12.297 -20.656 -10.945 1 65.75 228 ALA B N 1
ATOM 4122 C CA . ALA B 1 228 ? 13.148 -20.375 -9.797 1 65.75 228 ALA B CA 1
ATOM 4123 C C . ALA B 1 228 ? 14.242 -21.422 -9.648 1 65.75 228 ALA B C 1
ATOM 4125 O O . ALA B 1 228 ? 15.383 -21.109 -9.297 1 65.75 228 ALA B O 1
ATOM 4126 N N . ASP B 1 229 ? 13.836 -22.656 -9.938 1 73.75 229 ASP B N 1
ATOM 4127 C CA . ASP B 1 229 ? 14.805 -23.734 -9.898 1 73.75 229 ASP B CA 1
ATOM 4128 C C . ASP B 1 229 ? 15.898 -23.547 -10.945 1 73.75 229 ASP B C 1
ATOM 4130 O O . ASP B 1 229 ? 17.078 -23.766 -10.672 1 73.75 229 ASP B O 1
ATOM 4134 N N . ILE B 1 230 ? 15.492 -23.125 -12.086 1 86.19 230 ILE B N 1
ATOM 4135 C CA . ILE B 1 230 ? 16.422 -22.906 -13.188 1 86.19 230 ILE B CA 1
ATOM 4136 C C . ILE B 1 230 ? 17.344 -21.734 -12.844 1 86.19 230 ILE B C 1
ATOM 4138 O O . ILE B 1 230 ? 18.562 -21.828 -13.055 1 86.19 230 ILE B O 1
ATOM 4142 N N . ALA B 1 231 ? 16.797 -20.734 -12.312 1 80.56 231 ALA B N 1
ATOM 4143 C CA . ALA B 1 231 ? 17.578 -19.562 -11.93 1 80.56 231 ALA B CA 1
ATOM 4144 C C . ALA B 1 231 ? 18.609 -19.922 -10.859 1 80.56 231 ALA B C 1
ATOM 4146 O O . ALA B 1 231 ? 19.766 -19.516 -10.938 1 80.56 231 ALA B O 1
ATOM 4147 N N . MET B 1 232 ? 18.141 -20.688 -9.938 1 74 232 MET B N 1
ATOM 4148 C CA . MET B 1 232 ? 19.031 -21.141 -8.875 1 74 232 MET B CA 1
ATOM 4149 C C . MET B 1 232 ? 20.188 -21.953 -9.438 1 74 232 MET B C 1
ATOM 4151 O O . MET B 1 232 ? 21.344 -21.766 -9.039 1 74 232 MET B O 1
ATOM 4155 N N . ALA B 1 233 ? 19.875 -22.781 -10.297 1 81.88 233 ALA B N 1
ATOM 4156 C CA . ALA B 1 233 ? 20.891 -23.625 -10.922 1 81.88 233 ALA B CA 1
ATOM 4157 C C . ALA B 1 233 ? 21.875 -22.797 -11.734 1 81.88 233 ALA B C 1
ATOM 4159 O O . ALA B 1 233 ? 23.047 -23.156 -11.867 1 81.88 233 ALA B O 1
ATOM 4160 N N . ALA B 1 234 ? 21.453 -21.734 -12.266 1 88.62 234 ALA B N 1
ATOM 4161 C CA . ALA B 1 234 ? 22.281 -20.844 -13.078 1 88.62 234 ALA B CA 1
ATOM 4162 C C . ALA B 1 234 ? 22.953 -19.781 -12.211 1 88.62 234 ALA B C 1
ATOM 4164 O O . ALA B 1 234 ? 23.734 -18.969 -12.711 1 88.62 234 ALA B O 1
ATOM 4165 N N . PHE B 1 235 ? 22.594 -19.719 -10.984 1 83.25 235 PHE B N 1
ATOM 4166 C CA . PHE B 1 235 ? 23.188 -18.828 -9.984 1 83.25 235 PHE B CA 1
ATOM 4167 C C . PHE B 1 235 ? 22.859 -17.375 -10.281 1 83.25 235 PHE B C 1
ATOM 4169 O O . PHE B 1 235 ? 23.734 -16.516 -10.195 1 83.25 235 PHE B O 1
ATOM 4176 N N . VAL B 1 236 ? 21.734 -17.125 -10.734 1 78.31 236 VAL B N 1
ATOM 4177 C CA . VAL B 1 236 ? 21.297 -15.758 -11.008 1 78.31 236 VAL B CA 1
ATOM 4178 C C . VAL B 1 236 ? 19.859 -15.578 -10.539 1 78.31 236 VAL B C 1
ATOM 4180 O O . VAL B 1 236 ? 19.188 -16.562 -10.18 1 78.31 236 VAL B O 1
ATOM 4183 N N . SER B 1 237 ? 19.453 -14.336 -10.492 1 67.06 237 SER B N 1
ATOM 4184 C CA . SER B 1 237 ? 18.047 -14.07 -10.203 1 67.06 237 SER B CA 1
ATOM 4185 C C . SER B 1 237 ? 17.156 -14.508 -11.359 1 67.06 237 SER B C 1
ATOM 4187 O O . SER B 1 237 ? 17.625 -14.664 -12.484 1 67.06 237 SER B O 1
ATOM 4189 N N . VAL B 1 238 ? 15.852 -14.797 -11.055 1 68.75 238 VAL B N 1
ATOM 4190 C CA . VAL B 1 238 ? 14.883 -15.148 -12.086 1 68.75 238 VAL B CA 1
ATOM 4191 C C . VAL B 1 238 ? 14.852 -14.055 -13.156 1 68.75 238 VAL B C 1
ATOM 4193 O O . VAL B 1 238 ? 14.781 -14.352 -14.352 1 68.75 238 VAL B O 1
ATOM 4196 N N . ARG B 1 239 ? 15.039 -12.898 -12.797 1 67.88 239 ARG B N 1
ATOM 4197 C CA . ARG B 1 239 ? 15.016 -11.789 -13.742 1 67.88 239 ARG B CA 1
ATOM 4198 C C . ARG B 1 239 ? 16.234 -11.828 -14.656 1 67.88 239 ARG B C 1
ATOM 4200 O O . ARG B 1 239 ? 16.109 -11.633 -15.867 1 67.88 239 ARG B O 1
ATOM 4207 N N . ALA B 1 240 ? 17.344 -12 -14.055 1 73.12 240 ALA B N 1
ATOM 4208 C CA . ALA B 1 240 ? 18.562 -12.117 -14.844 1 73.12 240 ALA B CA 1
ATOM 4209 C C . ALA B 1 240 ? 18.484 -13.289 -15.82 1 73.12 240 ALA B C 1
ATOM 4211 O O . ALA B 1 240 ? 18.922 -13.18 -16.969 1 73.12 240 ALA B O 1
ATOM 4212 N N . LEU B 1 241 ? 17.922 -14.367 -15.281 1 82.44 241 LEU B N 1
ATOM 4213 C CA . LEU B 1 241 ? 17.734 -15.539 -16.141 1 82.44 241 LEU B CA 1
ATOM 4214 C C . LEU B 1 241 ? 16.828 -15.211 -17.328 1 82.44 241 LEU B C 1
ATOM 4216 O O . LEU B 1 241 ? 17.172 -15.516 -18.469 1 82.44 241 LEU B O 1
ATOM 4220 N N . GLN B 1 242 ? 15.781 -14.562 -17.047 1 78.88 242 GLN B N 1
ATOM 4221 C CA . GLN B 1 242 ? 14.82 -14.227 -18.078 1 78.88 242 GLN B CA 1
ATOM 4222 C C . GLN B 1 242 ? 15.414 -13.25 -19.094 1 78.88 242 GLN B C 1
ATOM 4224 O O . GLN B 1 242 ? 15.227 -13.406 -20.297 1 78.88 242 GLN B O 1
ATOM 4229 N N . LEU B 1 243 ? 16.141 -12.305 -18.547 1 76.25 243 LEU B N 1
ATOM 4230 C CA . LEU B 1 243 ? 16.828 -11.359 -19.422 1 76.25 243 LEU B CA 1
ATOM 4231 C C . LEU B 1 243 ? 17.859 -12.07 -20.297 1 76.25 243 LEU B C 1
ATOM 4233 O O . LEU B 1 243 ? 17.953 -11.789 -21.5 1 76.25 243 LEU B O 1
ATOM 4237 N N . ALA B 1 244 ? 18.609 -12.93 -19.719 1 85.31 244 ALA B N 1
ATOM 4238 C CA . ALA B 1 244 ? 19.625 -13.672 -20.453 1 85.31 244 ALA B CA 1
ATOM 4239 C C . ALA B 1 244 ? 19.016 -14.5 -21.562 1 85.31 244 ALA B C 1
ATOM 4241 O O . ALA B 1 244 ? 19.531 -14.531 -22.688 1 85.31 244 ALA B O 1
ATOM 4242 N N . PHE B 1 245 ? 17.906 -15.109 -21.297 1 87.38 245 PHE B N 1
ATOM 4243 C CA . PHE B 1 245 ? 17.25 -15.938 -22.297 1 87.38 245 PHE B CA 1
ATOM 4244 C C . PHE B 1 245 ? 16.703 -15.086 -23.438 1 87.38 245 PHE B C 1
ATOM 4246 O O . PHE B 1 245 ? 16.844 -15.438 -24.609 1 87.38 245 PHE B O 1
ATOM 4253 N N . ARG B 1 246 ? 16.188 -13.992 -23.062 1 80 246 ARG B N 1
ATOM 4254 C CA . ARG B 1 246 ? 15.656 -13.094 -24.078 1 80 246 ARG B CA 1
ATOM 4255 C C . ARG B 1 246 ? 16.781 -12.531 -24.938 1 80 246 ARG B C 1
ATOM 4257 O O . ARG B 1 246 ? 16.656 -12.508 -26.172 1 80 246 ARG B O 1
ATOM 4264 N N . LYS B 1 247 ? 17.734 -12.195 -24.266 1 81.69 247 LYS B N 1
ATOM 4265 C CA . LYS B 1 247 ? 18.859 -11.547 -24.922 1 81.69 247 LYS B CA 1
ATOM 4266 C C . LYS B 1 247 ? 19.609 -12.523 -25.828 1 81.69 247 LYS B C 1
ATOM 4268 O O . LYS B 1 247 ? 20.016 -12.164 -26.938 1 81.69 247 LYS B O 1
ATOM 4273 N N . HIS B 1 248 ? 19.781 -13.75 -25.391 1 87.69 248 HIS B N 1
ATOM 4274 C CA . HIS B 1 248 ? 20.719 -14.633 -26.062 1 87.69 248 HIS B CA 1
ATOM 4275 C C . HIS B 1 248 ? 20 -15.727 -26.844 1 87.69 248 HIS B C 1
ATOM 4277 O O . HIS B 1 248 ? 20.562 -16.344 -27.734 1 87.69 248 HIS B O 1
ATOM 4283 N N . LEU B 1 249 ? 18.734 -16.031 -26.484 1 86.25 249 LEU B N 1
ATOM 4284 C CA . LEU B 1 249 ? 18.031 -17.109 -27.172 1 86.25 249 LEU B CA 1
ATOM 4285 C C . LEU B 1 249 ? 16.688 -16.609 -27.703 1 86.25 249 LEU B C 1
ATOM 4287 O O . LEU B 1 249 ? 15.984 -17.359 -28.391 1 86.25 249 LEU B O 1
ATOM 4291 N N . ASP B 1 250 ? 16.297 -15.352 -27.359 1 82.44 250 ASP B N 1
ATOM 4292 C CA . ASP B 1 250 ? 15.023 -14.75 -27.75 1 82.44 250 ASP B CA 1
ATOM 4293 C C . ASP B 1 250 ? 13.852 -15.641 -27.344 1 82.44 250 ASP B C 1
ATOM 4295 O O . ASP B 1 250 ? 12.961 -15.914 -28.141 1 82.44 250 ASP B O 1
ATOM 4299 N N . THR B 1 251 ? 13.914 -16.266 -26.234 1 82.19 251 THR B N 1
ATOM 4300 C CA . THR B 1 251 ? 12.891 -17.109 -25.641 1 82.19 251 THR B CA 1
ATOM 4301 C C . THR B 1 251 ? 12.914 -17.016 -24.125 1 82.19 251 THR B C 1
ATOM 4303 O O . THR B 1 251 ? 13.547 -16.125 -23.562 1 82.19 251 THR B O 1
ATOM 4306 N N . THR B 1 252 ? 12.109 -17.797 -23.438 1 82.88 252 THR B N 1
ATOM 4307 C CA . THR B 1 252 ? 12.102 -17.875 -21.984 1 82.88 252 THR B CA 1
ATOM 4308 C C . THR B 1 252 ? 12.516 -19.266 -21.5 1 82.88 252 THR B C 1
ATOM 4310 O O . THR B 1 252 ? 12.414 -20.234 -22.25 1 82.88 252 THR B O 1
ATOM 4313 N N . PRO B 1 253 ? 13.016 -19.312 -20.312 1 85.12 253 PRO B N 1
ATOM 4314 C CA . PRO B 1 253 ? 13.422 -20.609 -19.781 1 85.12 253 PRO B CA 1
ATOM 4315 C C . PRO B 1 253 ? 12.297 -21.641 -19.828 1 85.12 253 PRO B C 1
ATOM 4317 O O . PRO B 1 253 ? 12.523 -22.781 -20.266 1 85.12 253 PRO B O 1
ATOM 4320 N N . LEU B 1 254 ? 11.156 -21.203 -19.562 1 80.44 254 LEU B N 1
ATOM 4321 C CA . LEU B 1 254 ? 10.055 -22.156 -19.516 1 80.44 254 LEU B CA 1
ATOM 4322 C C . LEU B 1 254 ? 9.586 -22.516 -20.922 1 80.44 254 LEU B C 1
ATOM 4324 O O . LEU B 1 254 ? 9.172 -23.641 -21.172 1 80.44 254 LEU B O 1
ATOM 4328 N N . ALA B 1 255 ? 9.664 -21.547 -21.781 1 81.81 255 ALA B N 1
ATOM 4329 C CA . ALA B 1 255 ? 9.367 -21.859 -23.172 1 81.81 255 ALA B CA 1
ATOM 4330 C C . ALA B 1 255 ? 10.352 -22.891 -23.734 1 81.81 255 ALA B C 1
ATOM 4332 O O . ALA B 1 255 ? 9.961 -23.812 -24.453 1 81.81 255 ALA B O 1
ATOM 4333 N N . LEU B 1 256 ? 11.586 -22.688 -23.422 1 90.31 256 LEU B N 1
ATOM 4334 C CA . LEU B 1 256 ? 12.594 -23.656 -23.844 1 90.31 256 LEU B CA 1
ATOM 4335 C C . LEU B 1 256 ? 12.328 -25.016 -23.219 1 90.31 256 LEU B C 1
ATOM 4337 O O . LEU B 1 256 ? 12.438 -26.047 -23.906 1 90.31 256 LEU B O 1
ATOM 4341 N N . LEU B 1 257 ? 11.984 -25.016 -21.984 1 89.62 257 LEU B N 1
ATOM 4342 C CA . LEU B 1 257 ? 11.656 -26.266 -21.297 1 89.62 257 LEU B CA 1
ATOM 4343 C C . LEU B 1 257 ? 10.508 -26.984 -22 1 89.62 257 LEU B C 1
ATOM 4345 O O . LEU B 1 257 ? 10.594 -28.172 -22.266 1 89.62 257 LEU B O 1
ATOM 4349 N N . ARG B 1 258 ? 9.531 -26.25 -22.281 1 87.19 258 ARG B N 1
ATOM 4350 C CA . ARG B 1 258 ? 8.352 -26.812 -22.938 1 87.19 258 ARG B CA 1
ATOM 4351 C C . ARG B 1 258 ? 8.703 -27.359 -24.328 1 87.19 258 ARG B C 1
ATOM 4353 O O . ARG B 1 258 ? 8.227 -28.422 -24.719 1 87.19 258 ARG B O 1
ATOM 4360 N N . ARG B 1 259 ? 9.492 -26.641 -25.047 1 90.88 259 ARG B N 1
ATOM 4361 C CA . ARG B 1 259 ? 9.93 -27.062 -26.375 1 90.88 259 ARG B CA 1
ATOM 4362 C C . ARG B 1 259 ? 10.734 -28.359 -26.297 1 90.88 259 ARG B C 1
ATOM 4364 O O . ARG B 1 259 ? 10.539 -29.266 -27.109 1 90.88 259 ARG B O 1
ATOM 4371 N 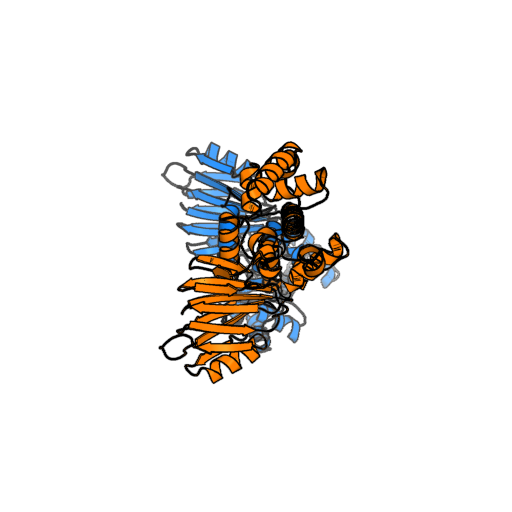N . LEU B 1 260 ? 11.555 -28.406 -25.344 1 93.81 260 LEU B N 1
ATOM 4372 C CA . LEU B 1 260 ? 12.406 -29.578 -25.203 1 93.81 260 LEU B CA 1
ATOM 4373 C C . LEU B 1 260 ? 11.594 -30.781 -24.75 1 93.81 260 LEU B C 1
ATOM 4375 O O . LEU B 1 260 ? 11.844 -31.906 -25.188 1 93.81 260 LEU B O 1
ATOM 4379 N N . ARG B 1 261 ? 10.617 -30.5 -23.969 1 93.06 261 ARG B N 1
ATOM 4380 C CA . ARG B 1 261 ? 9.734 -31.578 -23.531 1 93.06 261 ARG B CA 1
ATOM 4381 C C . ARG B 1 261 ? 8.891 -32.094 -24.688 1 93.06 261 ARG B C 1
ATOM 4383 O O . ARG B 1 261 ? 8.688 -33.312 -24.828 1 93.06 261 ARG B O 1
ATOM 4390 N N . LEU B 1 262 ? 8.484 -31.203 -25.5 1 93.44 262 LEU B N 1
ATOM 4391 C CA . LEU B 1 262 ? 7.727 -31.594 -26.688 1 93.44 262 LEU B CA 1
ATOM 4392 C C . LEU B 1 262 ? 8.586 -32.406 -27.625 1 93.44 262 LEU B C 1
ATOM 4394 O O . LEU B 1 262 ? 8.109 -33.406 -28.203 1 93.44 262 LEU B O 1
ATOM 4398 N N . ALA B 1 263 ? 9.773 -32.031 -27.766 1 95 263 ALA B N 1
ATOM 4399 C CA . ALA B 1 263 ? 10.711 -32.781 -28.609 1 95 263 ALA B CA 1
ATOM 4400 C C . ALA B 1 263 ? 10.961 -34.188 -28.062 1 95 263 ALA B C 1
ATOM 4402 O O . ALA B 1 263 ? 11.039 -35.156 -28.828 1 95 263 ALA B O 1
ATOM 4403 N N . ALA B 1 264 ? 11.047 -34.25 -26.812 1 94.5 264 ALA B N 1
ATOM 4404 C CA . ALA B 1 264 ? 11.25 -35.562 -26.172 1 94.5 264 ALA B CA 1
ATOM 4405 C C . ALA B 1 264 ? 10.039 -36.469 -26.375 1 94.5 264 ALA B C 1
ATOM 4407 O O . ALA B 1 264 ? 10.188 -37.656 -26.641 1 94.5 264 ALA B O 1
ATOM 4408 N N . ALA B 1 265 ? 8.961 -35.875 -26.25 1 93.94 265 ALA B N 1
ATOM 4409 C CA . ALA B 1 265 ? 7.73 -36.625 -26.5 1 93.94 265 ALA B CA 1
ATOM 4410 C C . ALA B 1 265 ? 7.66 -37.125 -27.938 1 93.94 265 ALA B C 1
ATOM 4412 O O . ALA B 1 265 ? 7.289 -38.281 -28.172 1 93.94 265 ALA B O 1
ATOM 4413 N N . HIS B 1 266 ? 8.031 -36.281 -28.797 1 94.88 266 HIS B N 1
ATOM 4414 C CA . HIS B 1 266 ? 8.031 -36.625 -30.219 1 94.88 266 HIS B CA 1
ATOM 4415 C C . HIS B 1 266 ? 8.953 -37.812 -30.484 1 94.88 266 HIS B C 1
ATOM 4417 O O . HIS B 1 266 ? 8.578 -38.75 -31.188 1 94.88 266 HIS B O 1
ATOM 4423 N N . GLU B 1 267 ? 10.094 -37.75 -29.938 1 94.31 267 GLU B N 1
ATOM 4424 C CA . GLU B 1 267 ? 11.07 -38.812 -30.125 1 94.31 267 GLU B CA 1
ATOM 4425 C C . GLU B 1 267 ? 10.57 -40.125 -29.547 1 94.31 267 GLU B C 1
ATOM 4427 O O . GLU B 1 267 ? 10.773 -41.188 -30.141 1 94.31 267 GLU B O 1
ATOM 4432 N N . GLN B 1 268 ? 9.852 -39.969 -28.484 1 92.62 268 GLN B N 1
ATOM 4433 C CA . GLN B 1 268 ? 9.32 -41.188 -27.844 1 92.62 268 GLN B CA 1
ATOM 4434 C C . GLN B 1 268 ? 8.172 -41.781 -28.656 1 92.62 268 GLN B C 1
ATOM 4436 O O . GLN B 1 268 ? 8.07 -43 -28.797 1 92.62 268 GLN B O 1
ATOM 4441 N N . LEU B 1 269 ? 7.387 -40.969 -29.156 1 93.38 269 LEU B N 1
ATOM 4442 C CA . LEU B 1 269 ? 6.266 -41.438 -29.969 1 93.38 269 LEU B CA 1
ATOM 4443 C C . LEU B 1 269 ? 6.758 -42.062 -31.266 1 93.38 269 LEU B C 1
ATOM 4445 O O . LEU B 1 269 ? 6.227 -43.094 -31.688 1 93.38 269 LEU B O 1
ATOM 4449 N N . ARG B 1 270 ? 7.762 -41.469 -31.781 1 92.06 270 ARG B N 1
ATOM 4450 C CA . ARG B 1 270 ? 8.336 -42 -33.031 1 92.06 270 ARG B CA 1
ATOM 4451 C C . ARG B 1 270 ? 9 -43.344 -32.812 1 92.06 270 ARG B C 1
ATOM 4453 O O . ARG B 1 270 ? 8.977 -44.219 -33.688 1 92.06 270 ARG B O 1
ATOM 4460 N N . ALA B 1 271 ? 9.562 -43.469 -31.672 1 90.19 271 ALA B N 1
ATOM 4461 C CA . ALA B 1 271 ? 10.336 -44.656 -31.359 1 90.19 271 ALA B CA 1
ATOM 4462 C C . ALA B 1 271 ? 9.43 -45.781 -30.859 1 90.19 271 ALA B C 1
ATOM 4464 O O . ALA B 1 271 ? 9.875 -46.938 -30.688 1 90.19 271 ALA B O 1
ATOM 4465 N N . ALA B 1 272 ? 8.18 -45.375 -30.641 1 87.62 272 ALA B N 1
ATOM 4466 C CA . ALA B 1 272 ? 7.262 -46.375 -30.062 1 87.62 272 ALA B CA 1
ATOM 4467 C C . ALA B 1 272 ? 7.012 -47.5 -31.047 1 87.62 272 ALA B C 1
ATOM 4469 O O . ALA B 1 272 ? 6.848 -47.281 -32.25 1 87.62 272 ALA B O 1
ATOM 4470 N N . VAL B 1 273 ? 7.188 -48.719 -30.641 1 79.25 273 VAL B N 1
ATOM 4471 C CA . VAL B 1 273 ? 6.992 -49.906 -31.453 1 79.25 273 VAL B CA 1
ATOM 4472 C C . VAL B 1 273 ? 5.566 -50.438 -31.266 1 79.25 273 VAL B C 1
ATOM 4474 O O . VAL B 1 273 ? 5.02 -50.375 -30.172 1 79.25 273 VAL B O 1
ATOM 4477 N N . PRO B 1 274 ? 5.008 -50.875 -32.438 1 72.12 274 PRO B N 1
ATOM 4478 C CA . PRO B 1 274 ? 3.678 -51.5 -32.344 1 72.12 274 PRO B CA 1
ATOM 4479 C C . PRO B 1 274 ? 3.615 -52.625 -31.328 1 72.12 274 PRO B C 1
ATOM 4481 O O . PRO B 1 274 ? 4.555 -53.406 -31.219 1 72.12 274 PRO B O 1
ATOM 4484 N N . GLY B 1 275 ? 2.629 -52.594 -30.359 1 70.56 275 GLY B N 1
ATOM 4485 C CA . GLY B 1 275 ? 2.486 -53.594 -29.344 1 70.56 275 GLY B CA 1
ATOM 4486 C C . GLY B 1 275 ? 2.826 -53.125 -27.938 1 70.56 275 GLY B C 1
ATOM 4487 O O . GLY B 1 275 ? 2.469 -53.75 -26.953 1 70.56 275 GLY B O 1
ATOM 4488 N N . GLU B 1 276 ? 3.65 -52.062 -27.891 1 71.5 276 GLU B N 1
ATOM 4489 C CA . GLU B 1 276 ? 3.967 -51.5 -26.578 1 71.5 276 GLU B CA 1
ATOM 4490 C C . GLU B 1 276 ? 2.807 -50.656 -26.047 1 71.5 276 GLU B C 1
ATOM 4492 O O . GLU B 1 276 ? 2.023 -50.094 -26.828 1 71.5 276 GLU B O 1
ATOM 4497 N N . GLN B 1 277 ? 2.418 -50.812 -24.875 1 80.31 277 GLN B N 1
ATOM 4498 C CA . GLN B 1 277 ? 1.316 -50.125 -24.234 1 80.31 277 GLN B CA 1
ATOM 4499 C C . GLN B 1 277 ? 1.636 -48.625 -24.062 1 80.31 277 GLN B C 1
ATOM 4501 O O . GLN B 1 277 ? 1.516 -48.094 -22.953 1 80.31 277 GLN B O 1
ATOM 4506 N N . VAL B 1 278 ? 2.107 -48.062 -25.172 1 84.69 278 VAL B N 1
ATOM 4507 C CA . VAL B 1 278 ? 2.395 -46.625 -25.125 1 84.69 278 VAL B CA 1
ATOM 4508 C C . VAL B 1 278 ? 1.239 -45.844 -25.734 1 84.69 278 VAL B C 1
ATOM 4510 O O . VAL B 1 278 ? 0.752 -46.188 -26.812 1 84.69 278 VAL B O 1
ATOM 4513 N N . THR B 1 279 ? 0.678 -44.969 -24.984 1 88.31 279 THR B N 1
ATOM 4514 C CA . THR B 1 279 ? -0.368 -44.062 -25.484 1 88.31 279 THR B CA 1
ATOM 4515 C C . THR B 1 279 ? 0.12 -42.625 -25.531 1 88.31 279 THR B C 1
ATOM 4517 O O . THR B 1 279 ? 1.091 -42.281 -24.859 1 88.31 279 THR B O 1
ATOM 4520 N N . VAL B 1 280 ? -0.495 -41.875 -26.328 1 91.31 280 VAL B N 1
ATOM 4521 C CA . VAL B 1 280 ? -0.196 -40.438 -26.422 1 91.31 280 VAL B CA 1
ATOM 4522 C C . VAL B 1 280 ? -0.336 -39.812 -25.047 1 91.31 280 VAL B C 1
ATOM 4524 O O . VAL B 1 280 ? 0.492 -38.969 -24.641 1 91.31 280 VAL B O 1
ATOM 4527 N N . THR B 1 281 ? -1.332 -40.25 -24.344 1 89 281 THR B N 1
ATOM 4528 C CA . THR B 1 281 ? -1.623 -39.688 -23.031 1 89 281 THR B CA 1
ATOM 4529 C C . THR B 1 281 ? -0.492 -39.969 -22.047 1 89 281 THR B C 1
ATOM 4531 O O . THR B 1 281 ? -0.063 -39.094 -21.312 1 89 281 THR B O 1
ATOM 4534 N N . THR B 1 282 ? -0 -41.219 -22.109 1 87.69 282 THR B N 1
ATOM 4535 C CA . THR B 1 282 ? 1.062 -41.594 -21.188 1 87.69 282 THR B CA 1
ATOM 4536 C C . THR B 1 282 ? 2.354 -40.844 -21.516 1 87.69 282 THR B C 1
ATOM 4538 O O . THR B 1 282 ? 3.076 -40.438 -20.594 1 87.69 282 THR B O 1
ATOM 4541 N N . VAL B 1 283 ? 2.684 -40.688 -22.766 1 91.31 283 VAL B N 1
ATOM 4542 C CA . VAL B 1 283 ? 3.891 -39.969 -23.188 1 91.31 283 VAL B CA 1
ATOM 4543 C C . VAL B 1 283 ? 3.779 -38.5 -22.828 1 91.31 283 VAL B C 1
ATOM 4545 O O . VAL B 1 283 ? 4.723 -37.906 -22.297 1 91.31 283 VAL B O 1
ATOM 4548 N N . ALA B 1 284 ? 2.641 -37.938 -23.125 1 91.44 284 ALA B N 1
ATOM 4549 C CA . ALA B 1 284 ? 2.418 -36.531 -22.797 1 91.44 284 ALA B CA 1
ATOM 4550 C C . ALA B 1 284 ? 2.629 -36.281 -21.297 1 91.44 284 ALA B C 1
ATOM 4552 O O . ALA B 1 284 ? 3.35 -35.375 -20.922 1 91.44 284 ALA B O 1
ATOM 4553 N N . TYR B 1 285 ? 2.1 -37.094 -20.516 1 84.31 285 TYR B N 1
ATOM 4554 C CA . TYR B 1 285 ? 2.174 -36.969 -19.078 1 84.31 285 TYR B CA 1
ATOM 4555 C C . TYR B 1 285 ? 3.605 -37.125 -18.578 1 84.31 285 TYR B C 1
ATOM 4557 O O . TYR B 1 285 ? 4.047 -36.438 -17.672 1 84.31 285 TYR B O 1
ATOM 4565 N N . GLN B 1 286 ? 4.281 -38.094 -19.172 1 86.56 286 GLN B N 1
ATOM 4566 C CA . GLN B 1 286 ? 5.668 -38.375 -18.797 1 86.56 286 GLN B CA 1
ATOM 4567 C C . GLN B 1 286 ? 6.531 -37.125 -18.969 1 86.56 286 GLN B C 1
ATOM 4569 O O . GLN B 1 286 ? 7.457 -36.875 -18.188 1 86.56 286 GLN B O 1
ATOM 4574 N N . TRP B 1 287 ? 6.176 -36.344 -19.922 1 90.38 287 TRP B N 1
ATOM 4575 C CA . TRP B 1 287 ? 7.031 -35.219 -20.234 1 90.38 287 TRP B CA 1
ATOM 4576 C C . TRP B 1 287 ? 6.41 -33.906 -19.719 1 90.38 287 TRP B C 1
ATOM 4578 O O . TRP B 1 287 ? 6.82 -32.812 -20.125 1 90.38 287 TRP B O 1
ATOM 4588 N N . GLY B 1 288 ? 5.41 -34.031 -18.953 1 81.88 288 GLY B N 1
ATOM 4589 C CA . GLY B 1 288 ? 4.961 -32.906 -18.172 1 81.88 288 GLY B CA 1
ATOM 4590 C C . GLY B 1 288 ? 3.758 -32.188 -18.766 1 81.88 288 GLY B C 1
ATOM 4591 O O . GLY B 1 288 ? 3.367 -31.125 -18.297 1 81.88 288 GLY B O 1
ATOM 4592 N N . PHE B 1 289 ? 3.197 -32.75 -19.828 1 80.81 289 PHE B N 1
ATOM 4593 C CA . PHE B 1 289 ? 1.988 -32.156 -20.391 1 80.81 289 PHE B CA 1
ATOM 4594 C C . PHE B 1 289 ? 0.744 -32.75 -19.734 1 80.81 289 PHE B C 1
ATOM 4596 O O . PHE B 1 289 ? 0.462 -33.938 -19.859 1 80.81 289 PHE B O 1
ATOM 4603 N N . THR B 1 290 ? 0.109 -31.875 -19.031 1 67.31 290 THR B N 1
ATOM 4604 C CA . THR B 1 290 ? -0.947 -32.375 -18.172 1 67.31 290 THR B CA 1
ATOM 4605 C C . THR B 1 290 ? -2.291 -32.375 -18.891 1 67.31 290 THR B C 1
ATOM 4607 O O . THR B 1 290 ? -3.268 -32.938 -18.391 1 67.31 290 THR B O 1
ATOM 4610 N N . HIS B 1 291 ? -2.371 -31.719 -19.984 1 73.88 291 HIS B N 1
ATOM 4611 C CA . HIS B 1 291 ? -3.57 -31.688 -20.812 1 73.88 291 HIS B CA 1
ATOM 4612 C C . HIS B 1 291 ? -3.299 -32.281 -22.188 1 73.88 291 HIS B C 1
ATOM 4614 O O . HIS B 1 291 ? -2.666 -31.641 -23.031 1 73.88 291 HIS B O 1
ATOM 4620 N N . SER B 1 292 ? -3.857 -33.438 -22.344 1 78.12 292 SER B N 1
ATOM 4621 C CA . SER B 1 292 ? -3.602 -34.156 -23.578 1 78.12 292 SER B CA 1
ATOM 4622 C C . SER B 1 292 ? -4.102 -33.375 -24.781 1 78.12 292 SER B C 1
ATOM 4624 O O . SER B 1 292 ? -3.469 -33.375 -25.844 1 78.12 292 SER B O 1
ATOM 4626 N N . GLY B 1 293 ? -5.238 -32.75 -24.609 1 79.62 293 GLY B N 1
ATOM 4627 C CA . GLY B 1 293 ? -5.762 -31.953 -25.703 1 79.62 293 GLY B CA 1
ATOM 4628 C C . GLY B 1 293 ? -4.844 -30.812 -26.109 1 79.62 293 GLY B C 1
ATOM 4629 O O . GLY B 1 293 ? -4.555 -30.625 -27.281 1 79.62 293 GLY B O 1
ATOM 4630 N N . ARG B 1 294 ? -4.418 -30.094 -25.156 1 80.25 294 ARG B N 1
ATOM 4631 C CA . ARG B 1 294 ? -3.51 -28.984 -25.422 1 80.25 294 ARG B CA 1
ATOM 4632 C C . ARG B 1 294 ? -2.184 -29.484 -25.984 1 80.25 294 ARG B C 1
ATOM 4634 O O . ARG B 1 294 ? -1.592 -28.844 -26.859 1 80.25 294 ARG B O 1
ATOM 4641 N N . PHE B 1 295 ? -1.812 -30.625 -25.453 1 90.69 295 PHE B N 1
ATOM 4642 C CA . PHE B 1 295 ? -0.598 -31.25 -25.969 1 90.69 295 PHE B CA 1
ATOM 4643 C C . PHE B 1 295 ? -0.734 -31.578 -27.453 1 90.69 295 PHE B C 1
ATOM 4645 O O . PHE B 1 295 ? 0.159 -31.266 -28.234 1 90.69 295 PHE B O 1
ATOM 4652 N N . ALA B 1 296 ? -1.839 -32.062 -27.797 1 89.44 296 ALA B N 1
ATOM 4653 C CA . ALA B 1 296 ? -2.066 -32.469 -29.188 1 89.44 296 ALA B CA 1
ATOM 4654 C C . ALA B 1 296 ? -2.08 -31.25 -30.109 1 89.44 296 ALA B C 1
ATOM 4656 O O . ALA B 1 296 ? -1.54 -31.297 -31.219 1 89.44 296 ALA B O 1
ATOM 4657 N N . ILE B 1 297 ? -2.662 -30.234 -29.625 1 84.88 297 ILE B N 1
ATOM 4658 C CA . ILE B 1 297 ? -2.752 -29.016 -30.406 1 84.88 297 ILE B CA 1
ATOM 4659 C C . ILE B 1 297 ? -1.355 -28.438 -30.625 1 84.88 297 ILE B C 1
ATOM 4661 O O . ILE B 1 297 ? -0.986 -28.078 -31.734 1 84.88 297 ILE B O 1
ATOM 4665 N N . GLU B 1 298 ? -0.645 -28.359 -29.594 1 88.06 298 GLU B N 1
ATOM 4666 C CA . GLU B 1 298 ? 0.712 -27.828 -29.672 1 88.06 298 GLU B CA 1
ATOM 4667 C C . GLU B 1 298 ? 1.606 -28.719 -30.516 1 88.06 298 GLU B C 1
ATOM 4669 O O . GLU B 1 298 ? 2.432 -28.234 -31.297 1 88.06 298 GLU B O 1
ATOM 4674 N N . TYR B 1 299 ? 1.451 -29.969 -30.344 1 93.5 299 TYR B N 1
ATOM 4675 C CA . TYR B 1 299 ? 2.215 -30.953 -31.109 1 93.5 299 TYR B CA 1
ATOM 4676 C C . TYR B 1 299 ? 1.985 -30.781 -32.594 1 93.5 299 TYR B C 1
ATOM 4678 O O . TYR B 1 299 ? 2.939 -30.719 -33.375 1 93.5 299 TYR B O 1
ATOM 4686 N N . LYS B 1 300 ? 0.792 -30.641 -32.906 1 92.88 300 LYS B N 1
ATOM 4687 C CA . LYS B 1 300 ? 0.439 -30.469 -34.312 1 92.88 300 LYS B CA 1
ATOM 4688 C C . LYS B 1 300 ? 0.994 -29.172 -34.875 1 92.88 300 LYS B C 1
ATOM 4690 O O . LYS B 1 300 ? 1.439 -29.109 -36.031 1 92.88 300 LYS B O 1
ATOM 4695 N N . ARG B 1 301 ? 0.945 -28.234 -34.188 1 89.56 301 ARG B N 1
ATOM 4696 C CA . ARG B 1 301 ? 1.469 -26.938 -34.594 1 89.56 301 ARG B CA 1
ATOM 4697 C C . ARG B 1 301 ? 2.957 -27.031 -34.906 1 89.56 301 ARG B C 1
ATOM 4699 O O . ARG B 1 301 ? 3.424 -26.438 -35.875 1 89.56 301 ARG B O 1
ATOM 4706 N N . VAL B 1 302 ? 3.676 -27.797 -34.156 1 90.75 302 VAL B N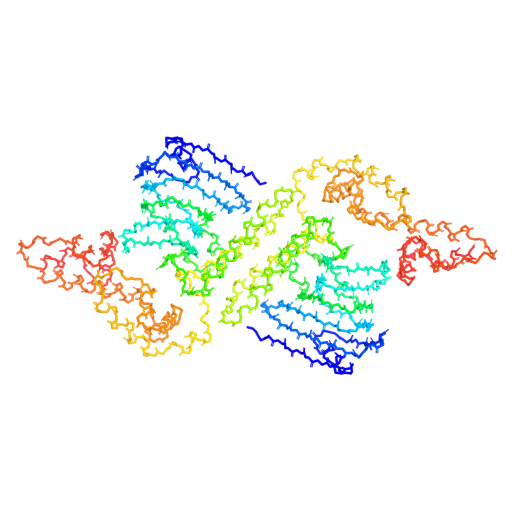 1
ATOM 4707 C CA . VAL B 1 302 ? 5.133 -27.828 -34.25 1 90.75 302 VAL B CA 1
ATOM 4708 C C . VAL B 1 302 ? 5.559 -28.875 -35.281 1 90.75 302 VAL B C 1
ATOM 4710 O O . VAL B 1 302 ? 6.492 -28.656 -36.062 1 90.75 302 VAL B O 1
ATOM 4713 N N . TYR B 1 303 ? 4.793 -30 -35.375 1 93.5 303 TYR B N 1
ATOM 4714 C CA . TYR B 1 303 ? 5.285 -31.125 -36.156 1 93.5 303 TYR B CA 1
ATOM 4715 C C . TYR B 1 303 ? 4.383 -31.375 -37.375 1 93.5 303 TYR B C 1
ATOM 4717 O O . TYR B 1 303 ? 4.668 -32.25 -38.188 1 93.5 303 TYR B O 1
ATOM 4725 N N . GLY B 1 304 ? 3.25 -30.656 -37.438 1 92.06 304 GLY B N 1
ATOM 4726 C CA . GLY B 1 304 ? 2.396 -30.703 -38.594 1 92.06 304 GLY B CA 1
ATOM 4727 C C . GLY B 1 304 ? 1.489 -31.922 -38.625 1 92.06 304 GLY B C 1
ATOM 4728 O O . GLY B 1 304 ? 0.727 -32.094 -39.594 1 92.06 304 GLY B O 1
ATOM 4729 N N . GLN B 1 305 ? 1.595 -32.812 -37.656 1 92.75 305 GLN B N 1
ATOM 4730 C CA . GLN B 1 305 ? 0.745 -34 -37.562 1 92.75 305 GLN B CA 1
ATOM 4731 C C . GLN B 1 305 ? 0.345 -34.281 -36.094 1 92.75 305 GLN B C 1
ATOM 4733 O O . GLN B 1 305 ? 1.004 -33.781 -35.156 1 92.75 305 GLN B O 1
ATOM 4738 N N . HIS B 1 306 ? -0.769 -34.969 -35.875 1 93.19 306 HIS B N 1
ATOM 4739 C CA . HIS B 1 306 ? -1.228 -35.344 -34.531 1 93.19 306 HIS B CA 1
ATOM 4740 C C . HIS B 1 306 ? -0.287 -36.344 -33.906 1 93.19 306 HIS B C 1
ATOM 4742 O O . HIS B 1 306 ? 0.282 -37.188 -34.594 1 93.19 306 HIS B O 1
ATOM 4748 N N . PRO B 1 307 ? -0.219 -36.219 -32.625 1 93.56 307 PRO B N 1
ATOM 4749 C CA . PRO B 1 307 ? 0.648 -37.188 -31.922 1 93.56 307 PRO B CA 1
ATOM 4750 C C . PRO B 1 307 ? 0.237 -38.656 -32.188 1 93.56 307 PRO B C 1
ATOM 4752 O O . PRO B 1 307 ? 1.093 -39.531 -32.219 1 93.56 307 PRO B O 1
ATOM 4755 N N . SER B 1 308 ? -0.969 -38.938 -32.312 1 91.5 308 SER B N 1
ATOM 4756 C CA . SER B 1 308 ? -1.449 -40.281 -32.594 1 91.5 308 SER B CA 1
ATOM 4757 C C . SER B 1 308 ? -0.942 -40.781 -33.938 1 91.5 308 SER B C 1
ATOM 4759 O O . SER B 1 308 ? -0.679 -41.969 -34.094 1 91.5 308 SER B O 1
ATOM 4761 N N . GLN B 1 309 ? -0.816 -39.906 -34.906 1 92.12 309 GLN B N 1
ATOM 4762 C CA . GLN B 1 309 ? -0.295 -40.281 -36.219 1 92.12 309 GLN B CA 1
ATOM 4763 C C . GLN B 1 309 ? 1.177 -40.688 -36.125 1 92.12 309 GLN B C 1
ATOM 4765 O O . GLN B 1 309 ? 1.605 -41.625 -36.781 1 92.12 309 GLN B O 1
ATOM 4770 N N . THR B 1 310 ? 1.914 -39.938 -35.312 1 91.94 310 THR B N 1
ATOM 4771 C CA . THR B 1 310 ? 3.32 -40.25 -35.094 1 91.94 310 THR B CA 1
ATOM 4772 C C . THR B 1 310 ? 3.461 -41.594 -34.375 1 91.94 310 THR B C 1
ATOM 4774 O O . THR B 1 310 ? 4.348 -42.406 -34.719 1 91.94 310 THR B O 1
ATOM 4777 N N . LEU B 1 311 ? 2.605 -41.844 -33.438 1 90.5 311 LEU B N 1
ATOM 4778 C CA . LEU B 1 311 ? 2.635 -43.062 -32.656 1 90.5 311 LEU B CA 1
ATOM 4779 C C . LEU B 1 311 ? 2.363 -44.281 -33.562 1 90.5 311 LEU B C 1
ATOM 4781 O O . LEU B 1 311 ? 2.914 -45.344 -33.344 1 90.5 311 LEU B O 1
ATOM 4785 N N . HIS B 1 312 ? 1.57 -44.125 -34.625 1 83.31 312 HIS B N 1
ATOM 4786 C CA . HIS B 1 312 ? 1.163 -45.219 -35.469 1 83.31 312 HIS B CA 1
ATOM 4787 C C . HIS B 1 312 ? 1.905 -45.219 -36.812 1 83.31 312 HIS B C 1
ATOM 4789 O O . HIS B 1 312 ? 1.613 -46.031 -37.688 1 83.31 312 HIS B O 1
ATOM 4795 N N . SER B 1 313 ? 2.814 -44.25 -36.812 1 75.19 313 SER B N 1
ATOM 4796 C CA . SER B 1 313 ? 3.59 -44.188 -38.031 1 75.19 313 SER B CA 1
ATOM 4797 C C . SER B 1 313 ? 4.785 -45.156 -37.969 1 75.19 313 SER B C 1
ATOM 4799 O O . SER B 1 313 ? 5.281 -45.438 -36.875 1 75.19 313 SER B O 1
#

Organism: Nocardia brasiliensis (strain ATCC 700358 / HUJEG-1) (NCBI:txid1133849)

pLDDT: mean 87.16, std 11.1, range [44.69, 98.56]

Solvent-accessible surface area (backbone atoms only — not comparable to full-atom values): 32154 Å² total; per-residue (Å²): 114,77,65,47,75,47,77,46,58,44,62,69,60,49,40,53,47,46,36,71,75,63,33,58,52,52,69,45,77,78,41,93,56,65,43,33,41,37,38,39,31,32,36,44,77,80,31,40,42,33,42,38,39,33,61,27,27,35,34,38,48,31,50,42,63,64,25,41,36,36,36,37,29,66,37,48,30,40,37,35,45,40,94,69,68,40,74,47,72,43,40,55,76,35,50,32,44,68,53,64,26,82,40,62,45,34,36,37,36,43,42,24,34,34,34,41,40,35,34,57,59,64,52,46,37,63,67,70,37,87,68,86,57,82,75,43,71,58,50,41,48,40,74,39,72,66,29,38,51,50,46,51,52,49,52,51,50,52,48,55,55,37,64,37,69,91,61,62,70,51,71,59,29,29,51,28,46,50,42,21,49,37,32,38,47,60,70,18,33,40,44,70,62,82,68,85,65,50,72,67,24,58,67,50,32,35,71,65,32,43,52,41,28,50,52,49,43,69,75,41,53,65,50,70,72,42,60,61,55,38,13,54,68,33,70,44,50,55,55,10,43,41,50,15,24,38,73,75,66,68,45,41,69,64,58,51,48,52,52,51,25,51,52,50,38,49,54,48,32,54,66,43,55,93,86,57,94,74,47,66,60,58,45,36,46,56,41,66,38,89,44,58,67,61,45,38,54,53,40,23,71,77,69,73,46,48,57,66,56,42,43,73,89,102,76,65,49,78,46,78,46,58,44,60,68,59,49,39,53,47,47,36,72,74,64,30,57,54,51,69,45,76,78,42,92,55,65,43,33,41,38,38,40,30,30,34,43,76,81,30,40,42,33,41,37,39,32,60,28,26,35,36,40,47,31,49,42,63,64,27,40,37,34,35,37,30,66,36,47,31,40,37,34,41,40,59,57,76,32,72,48,73,42,40,55,75,35,51,32,44,70,54,63,26,82,39,62,46,35,37,36,36,44,43,24,34,35,35,40,39,35,34,59,59,64,53,43,36,63,68,72,37,86,69,86,60,81,74,42,71,75,50,39,47,37,60,39,73,65,30,36,51,50,47,50,51,49,54,51,50,50,49,55,55,38,64,37,65,91,60,57,70,51,71,62,30,28,50,27,46,49,43,22,49,36,31,38,48,60,70,19,34,40,47,68,63,77,71,82,61,48,72,67,22,58,67,49,32,35,71,63,34,44,52,40,29,49,53,49,42,67,74,43,52,64,52,95,72,49,69,44,54,40,12,55,69,32,70,43,49,56,53,11,44,41,48,16,23,38,74,75,66,69,46,39,68,65,55,51,47,51,50,52,25,50,50,50,39,49,53,49,31,53,66,43,53,94,87,56,95,74,47,64,60,58,44,36,44,56,38,55,38,47,27,59,67,61,44,37,54,53,39,23,70,76,68,73,46,48,54,64,55,42,41,73,86

Foldseek 3Di:
DDKDKDWDQDPVVVQVVCCVPFNHKDKDFPFPDTWIKIKIWFDQVQKIKMKIFIQTKMKMWGAARQKFKKKAWQAFKKWWQDPQAGIDMDHHLFMWTRDWRHGIIITITHRTIMMIMIHHQVLLDVLLDCPVDRKGFQDTGWQDPVLRVQLVVLSVVVVVQRPPPVDHDDSVCSSVSVSVNSVSNPVTGHIPDQDDQDPQLVVLLDVQLVVQLVVVLVVQLQGSDTLSNSCVSSVHTSNSQQNNCCVPVVDGSVVVSVVVLLVVLLVCLQPADPPPPDDLCVSCVSRRNPDSVVSQVVNCVVPVDGSVVSNVD/DDKDKDWDQDPVVVQVVCCVPFNHKDKDFPDPDTWIKIKIWFDLVQKIKMKIFIQTKMKMWGAARQKFKKKAWQAFKKWWQDQFFGIDMHHHLFMWTRYWRHGIIITITHRTIMMIMIHHQVLLDVLLDPPVDRKGFPDTGWLDPVLRVQLVVLSVVVVVQRPPPVDHDDSVCSSVSVSVNSVSNPVTGHIPDQDDQDPQLCVLLDVQLVVQLVVVLVVQLQHDDDLSNSCVSSVHGSNSQQSNCCVPVVDGSVVVSVVVLLVQLLVCLQPADPPPPDDLCVSCVSRRGSNSVVSQVVNCVVPVDGSVVSNVD

Nearest PDB structures (foldseek):
  7w2h-assembly1_C  TM=6.158E-01  e=1.307E-04  Xenopus laevis
  5onm-assembly1_A  TM=6.401E-01  e=2.288E-03  Paenibacillus lautus
  5onn-assembly1_A  TM=6.110E-01  e=2.716E-03  Paenibacillus lautus
  5ono-assembly1_A  TM=6.117E-01  e=3.829E-03  Paenibacillus lautus
  5zbe-assembly1_A  TM=5.433E-01  e=1.429E-02  Microcystis aeruginosa FACHB-905 = DIANCHI905

Secondary structure (DSSP, 8-state):
---EEEEE--HHHHHHHHHHHT--EEEEE-SSSPP-EEEEEEEETTEEEEEEEE-SEEEEEE----SEEEEEEEEEEEEEEETTTEEEEE-TT-EEE-S-TTS-EEEEEEEEEEEEEEE-THHHHHHH---SS---BS-SS-SSHHHHHHHHHHHHHHHHHHH-TTSPPPHHHHHHHHHHHHHHHHHHS-BSS-PPPPHHHHHH--HHHHHHHHHHHHHTTTS---HHHHHHHHTS-HHHHHHHHHHHHSS-HHHHHHHHHHHHHHHHHHHPPTTS---HHHHHHHTT---HHHHHHHHHHHHSS-HHHHHT-/---EEEEE--HHHHHHHHHHHT--EEEEE-SSSPP-EEEEEEEETTEEEEEEEE-SEEEEEE----SEEEEEEEEEEEEEEETTTEEEEE-TT-EEE-S-TTS-EEEEEEEEEEEEEEE-THHHHHHH---SS---BS-SS-SSHHHHHHHHHHHHHHHHHHH-TTSPPPHHHHHHHHHHHHHHHHHHS-BS--PPPPHHHHHH--HHHHHHHHHHHHHTTTS---HHHHHHHHTS-HHHHHHHHHHHHSS-HHHHHHHHHHHHHHHHHHHPPTTS---HHHHHHHTT---HHHHHHHHHHHHSS-HHHHHT-